Protein AF-0000000072585981 (afdb_homodimer)

Radius of gyration: 23.82 Å; Cα contacts (8 Å, |Δi|>4): 554; chains: 2; bounding box: 63×62×60 Å

Sequence (472 aa):
MKTVLTHIVRRKQRYAALPLFAALRDERLPPRVRLGFMPAFAFFVMAFGDLNRYLLRKEPAHDPHQARVNAHTREDDHHWPWFLEDLEKLGWSRDTTFTEALRALWSDDTHRCRLLMYELCAIVDTADGVERLAIVEAIEETGNVLFALTTRLAGEVQAQTGRELRYMGAHHVALENGHMQNGEHAQLIGIELDAAKRRRCVALVDRVFDAFDAWTHEAAREIGRLAAPPALQETPMKTVLTHIVRRKQRYAALPLFAALRDERLPPRVRLGFMPAFAFFVMAFGDLNRYLLRKEPAHDPHQARVNAHTREDDHHWPWFLEDLEKLGWSRDTTFTEALRALWSDDTHRCRLLMYELCAIVDTADGVERLAIVEAIEETGNVLFALTTRLAGEVQAQTGRELRYMGAHHVALENGHMQNGEHAQLIGIELDAAKRRRCVALVDRVFDAFDAWTHEAAREIGRLAAPPALQETP

Solvent-accessible surface area (backbone atoms only — not comparable to full-atom values): 24729 Å² total; per-residue (Å²): 56,49,66,48,51,52,51,43,54,54,52,42,55,59,55,57,67,37,67,34,53,53,51,64,63,40,78,90,49,56,55,66,44,54,52,55,32,51,75,60,42,41,64,38,48,54,46,44,23,49,43,21,60,68,60,64,35,52,86,79,52,89,44,72,48,27,42,52,42,32,57,53,22,71,63,55,37,65,50,45,64,36,43,46,50,35,33,49,76,71,65,65,44,44,81,42,33,44,52,55,47,50,49,61,68,69,27,81,83,35,44,45,37,50,47,32,48,41,49,51,38,30,60,49,66,82,44,50,38,67,41,44,44,45,42,50,51,42,52,49,48,58,46,49,56,53,44,61,52,34,22,54,38,26,50,53,48,20,73,75,68,72,50,83,33,44,47,48,10,59,63,43,51,57,61,56,46,50,49,58,70,68,39,46,60,61,60,43,44,69,41,84,58,56,72,69,56,45,52,50,37,43,52,49,33,49,53,52,51,51,35,51,50,54,24,36,53,49,40,33,50,45,27,50,57,64,68,48,73,78,75,76,74,73,72,125,57,49,67,50,52,52,49,43,53,54,53,42,57,58,56,59,68,36,68,35,52,54,52,62,63,38,77,90,50,57,54,67,44,52,52,54,30,51,75,62,42,43,64,38,48,54,47,44,22,48,43,22,59,69,61,64,34,53,87,78,53,89,45,72,49,28,44,52,43,34,56,52,23,72,63,55,36,65,49,46,63,37,43,46,51,36,33,50,76,71,67,67,43,44,81,42,33,46,52,56,48,50,49,61,69,68,27,81,82,34,44,44,36,50,48,34,48,42,49,50,39,30,59,50,65,82,44,50,38,65,42,43,44,45,43,50,52,40,52,50,48,57,45,49,56,54,44,61,52,34,22,54,38,26,49,52,48,20,74,73,69,72,50,83,34,43,47,48,10,61,64,44,50,55,60,56,47,50,48,58,70,68,38,46,60,61,60,44,43,69,42,85,59,56,71,68,58,45,52,49,36,45,51,49,34,50,51,53,53,51,35,50,51,54,25,36,54,49,40,32,50,44,26,50,60,64,67,49,73,77,75,76,74,73,71,125

Secondary structure (DSSP, 8-state):
-HHHHHHHHHHHHHHHTSHHHHHHH-TTS-HHHHTTTTGGGHHHHHHHHHIIIIII--SS-SSHHHHHHHHHHHHHTT-HHHHHHHHHHTT---EEEHHHHHHHHT-GGGHHHHHHHHHHHHHHHT--HHHHHHHHHHHHHHHHHHHHHHHHHHHHHHHHHSPPPSSSSHHHHHHHHHHHHTTHHHHHHT----HHHHHHHHHHHHHHHHHHHHHHHHHHHHHHHHHSPP------/-HHHHHHHHHHHHHHHTSHHHHHHH-TTS-HHHHTTTTGGGHHHHHHHHHIIIIII--SS-SSHHHHHHHHHHHHHTT-HHHHHHHHHHTT---EEEHHHHHHHHT-GGGHHHHHHHHHHHHHHHT--HHHHHHHHHHHHHHHHHHHHHHHHHHHHHHHHHSPPPSSSSHHHHHHHHHHHHTTHHHHHHT----HHHHHHHHHHHHHHHHHHHHHHHHHHHHHHHHHSPP------

Structure (mmCIF, N/CA/C/O backbone):
data_AF-0000000072585981-model_v1
#
loop_
_entity.id
_entity.type
_entity.pdbx_description
1 polymer 'Uncharacterized protein'
#
loop_
_atom_site.group_PDB
_atom_site.id
_atom_site.type_symbol
_atom_site.label_atom_id
_atom_site.label_alt_id
_atom_site.label_comp_id
_atom_site.label_asym_id
_atom_site.label_entity_id
_atom_site.label_seq_id
_atom_site.pdbx_PDB_ins_code
_atom_site.Cartn_x
_atom_site.Cartn_y
_atom_site.Cartn_z
_atom_site.occupancy
_atom_site.B_iso_or_equiv
_atom_site.auth_seq_id
_atom_site.auth_comp_id
_atom_site.auth_asym_id
_atom_site.auth_atom_id
_atom_site.pdbx_PDB_model_num
ATOM 1 N N . MET A 1 1 ? -21.609 -21.094 -2.352 1 96.06 1 MET A N 1
ATOM 2 C CA . MET A 1 1 ? -20.219 -20.891 -2.738 1 96.06 1 MET A CA 1
ATOM 3 C C . MET A 1 1 ? -19.906 -21.625 -4.035 1 96.06 1 MET A C 1
ATOM 5 O O . MET A 1 1 ? -18.969 -21.25 -4.75 1 96.06 1 MET A O 1
ATOM 9 N N . LYS A 1 2 ? -20.641 -22.562 -4.414 1 94.06 2 LYS A N 1
ATOM 10 C CA . LYS A 1 2 ? -20.453 -23.281 -5.668 1 94.06 2 LYS A CA 1
ATOM 11 C C . LYS A 1 2 ? -20.516 -22.344 -6.863 1 94.06 2 LYS A C 1
ATOM 13 O O . LYS A 1 2 ? -19.641 -22.375 -7.734 1 94.06 2 LYS A O 1
ATOM 18 N N . THR A 1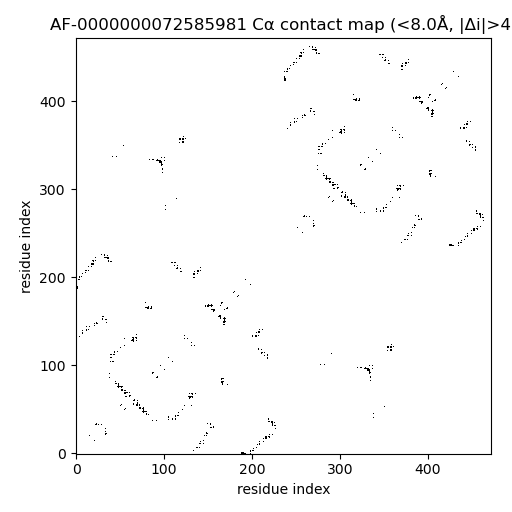 3 ? -21.516 -21.5 -6.812 1 95.94 3 THR A N 1
ATOM 19 C CA . THR A 1 3 ? -21.688 -20.547 -7.898 1 95.94 3 THR A CA 1
ATOM 20 C C . THR A 1 3 ? -20.5 -19.578 -7.957 1 95.94 3 THR A C 1
ATOM 22 O O . THR A 1 3 ? -20.047 -19.203 -9.039 1 95.94 3 THR A O 1
ATOM 25 N N . VAL A 1 4 ? -20.062 -19.141 -6.809 1 98.12 4 VAL A N 1
ATOM 26 C CA . VAL A 1 4 ? -18.922 -18.234 -6.73 1 98.12 4 VAL A CA 1
ATOM 27 C C . VAL A 1 4 ? -17.688 -18.906 -7.297 1 98.12 4 VAL A C 1
ATOM 29 O O . VAL A 1 4 ? -16.938 -18.297 -8.078 1 98.12 4 VAL A O 1
ATOM 32 N N . LEU A 1 5 ? -17.453 -20.156 -6.977 1 97.06 5 LEU A N 1
ATOM 33 C CA . LEU A 1 5 ? -16.312 -20.906 -7.477 1 97.06 5 LEU A CA 1
ATOM 34 C C . LEU A 1 5 ? -16.391 -21.078 -8.984 1 97.06 5 LEU A C 1
ATOM 36 O O . LEU A 1 5 ? -15.375 -20.984 -9.688 1 97.06 5 LEU A O 1
ATOM 40 N N . THR A 1 6 ? -17.562 -21.344 -9.469 1 97.06 6 THR A N 1
ATOM 41 C CA . THR A 1 6 ? -17.75 -21.422 -10.906 1 97.06 6 THR A CA 1
ATOM 42 C C . THR A 1 6 ? -17.406 -20.109 -11.586 1 97.06 6 THR A C 1
ATOM 44 O O . THR A 1 6 ? -16.781 -20.094 -12.648 1 97.06 6 THR A O 1
ATOM 47 N N . HIS A 1 7 ? -17.859 -19 -10.977 1 98.44 7 HIS A N 1
ATOM 48 C CA . HIS A 1 7 ? -17.531 -17.672 -11.484 1 98.44 7 HIS A CA 1
ATOM 49 C C . HIS A 1 7 ? -16.031 -17.438 -11.492 1 98.44 7 HIS A C 1
ATOM 51 O O . HIS A 1 7 ? -15.492 -16.875 -12.445 1 98.44 7 HIS A O 1
ATOM 57 N N . ILE A 1 8 ? -15.336 -17.859 -10.445 1 98.06 8 ILE A N 1
ATOM 58 C CA . ILE A 1 8 ? -13.883 -17.734 -10.344 1 98.06 8 ILE A CA 1
ATOM 59 C C . ILE A 1 8 ? -13.219 -18.484 -11.492 1 98.06 8 ILE A C 1
ATOM 61 O O . ILE A 1 8 ? -12.289 -17.969 -12.125 1 98.06 8 ILE A O 1
ATOM 65 N N . VAL A 1 9 ? -13.672 -19.703 -11.812 1 97.31 9 VAL A N 1
ATOM 66 C CA . VAL A 1 9 ? -13.109 -20.5 -12.891 1 97.31 9 VAL A CA 1
ATOM 67 C C . VAL A 1 9 ? -13.289 -19.781 -14.219 1 97.31 9 VAL A C 1
ATOM 69 O O . VAL A 1 9 ? -12.375 -19.734 -15.047 1 97.31 9 VAL A O 1
ATOM 72 N N . ARG A 1 10 ? -14.438 -19.172 -14.414 1 98.38 10 ARG A N 1
ATOM 73 C CA . ARG A 1 10 ? -14.695 -18.422 -15.641 1 98.38 10 ARG A CA 1
ATOM 74 C C . ARG A 1 10 ? -13.766 -17.219 -15.75 1 98.38 10 ARG A C 1
ATOM 76 O O . ARG A 1 10 ? -13.195 -16.953 -16.812 1 98.38 10 ARG A O 1
ATOM 83 N N . ARG A 1 11 ? -13.656 -16.453 -14.656 1 98.69 11 ARG A N 1
ATOM 84 C CA . ARG A 1 11 ? -12.766 -15.305 -14.641 1 98.69 11 ARG A CA 1
ATOM 85 C C . ARG A 1 11 ? -11.32 -15.719 -14.867 1 98.69 11 ARG A C 1
ATOM 87 O O . ARG A 1 11 ? -10.562 -15.023 -15.539 1 98.69 11 ARG A O 1
ATOM 94 N N . LYS A 1 12 ? -10.977 -16.844 -14.273 1 98.31 12 LYS A N 1
ATOM 95 C CA . LYS A 1 12 ? -9.625 -17.375 -14.453 1 98.31 12 LYS A CA 1
ATOM 96 C C . LYS A 1 12 ? -9.336 -17.656 -15.922 1 98.31 12 LYS A C 1
ATOM 98 O O . LYS A 1 12 ? -8.25 -17.344 -16.422 1 98.31 12 LYS A O 1
ATOM 103 N N . GLN A 1 13 ? -10.242 -18.219 -16.625 1 98.38 13 GLN A N 1
ATOM 104 C CA . GLN A 1 13 ? -10.078 -18.531 -18.047 1 98.38 13 GLN A CA 1
ATOM 105 C C . GLN A 1 13 ? -9.852 -17.266 -18.859 1 98.38 13 GLN A C 1
ATOM 107 O O . GLN A 1 13 ? -8.977 -17.219 -19.734 1 98.38 13 GLN A O 1
ATOM 112 N N . ARG A 1 14 ? -10.641 -16.281 -18.594 1 98.56 14 ARG A N 1
ATOM 113 C CA . ARG A 1 14 ? -10.469 -15 -19.281 1 98.56 14 ARG A CA 1
ATOM 114 C C . ARG A 1 14 ? -9.125 -14.375 -18.922 1 98.56 14 ARG A C 1
ATOM 116 O O . ARG A 1 14 ? -8.445 -13.828 -19.797 1 98.56 14 ARG A O 1
ATOM 123 N N . TYR A 1 15 ? -8.805 -14.469 -17.688 1 98.75 15 TYR A N 1
ATOM 124 C CA . TYR A 1 15 ? -7.543 -13.93 -17.188 1 98.75 15 TYR A CA 1
ATOM 125 C C . TYR A 1 15 ? -6.355 -14.602 -17.875 1 98.75 15 TYR A C 1
ATOM 127 O O . TYR A 1 15 ? -5.406 -13.93 -18.281 1 98.75 15 TYR A O 1
ATOM 135 N N . ALA A 1 16 ? -6.383 -15.859 -18.062 1 98.5 16 ALA A N 1
ATOM 136 C CA . ALA A 1 16 ? -5.285 -16.656 -18.609 1 98.5 16 ALA A CA 1
ATOM 137 C C . ALA A 1 16 ? -5.031 -16.297 -20.078 1 98.5 16 ALA A C 1
ATOM 139 O O . ALA A 1 16 ? -3.986 -16.656 -20.625 1 98.5 16 ALA A O 1
ATOM 140 N N . ALA A 1 17 ? -5.973 -15.625 -20.688 1 98.44 17 ALA A N 1
ATOM 141 C CA . ALA A 1 17 ? -5.883 -15.32 -22.109 1 98.44 17 ALA A CA 1
ATOM 142 C C . ALA A 1 17 ? -5.309 -13.93 -22.344 1 98.44 17 ALA A C 1
ATOM 144 O O . ALA A 1 17 ? -5.184 -13.477 -23.484 1 98.44 17 ALA A O 1
ATOM 145 N N . LEU A 1 18 ? -4.938 -13.211 -21.312 1 98.75 18 LEU A N 1
ATOM 146 C CA . LEU A 1 18 ? -4.457 -11.836 -21.406 1 98.75 18 LEU A CA 1
ATOM 147 C C . LEU A 1 18 ? -3.047 -11.797 -22 1 98.75 18 LEU A C 1
ATOM 149 O O . LEU A 1 18 ? -2.316 -12.781 -21.938 1 98.75 18 LEU A O 1
ATOM 153 N N . PRO A 1 19 ? -2.602 -10.703 -22.516 1 98.5 19 PRO A N 1
ATOM 154 C CA . PRO A 1 19 ? -1.363 -10.562 -23.297 1 98.5 19 PRO A CA 1
ATOM 155 C C . PRO A 1 19 ? -0.124 -10.969 -22.5 1 98.5 19 PRO A C 1
ATOM 157 O O . PRO A 1 19 ? 0.842 -11.477 -23.062 1 98.5 19 PRO A O 1
ATOM 160 N N . LEU A 1 20 ? -0.172 -10.742 -21.234 1 98.81 20 LEU A N 1
ATOM 161 C CA . LEU A 1 20 ? 0.991 -11.109 -20.422 1 98.81 20 LEU A CA 1
ATOM 162 C C . LEU A 1 20 ? 1.318 -12.594 -20.594 1 98.81 20 LEU A C 1
ATOM 164 O O . LEU A 1 20 ? 2.48 -12.953 -20.781 1 98.81 20 LEU A O 1
ATOM 168 N N . PHE A 1 21 ? 0.365 -13.344 -20.562 1 98.81 21 PHE A N 1
ATOM 169 C CA . PHE A 1 21 ? 0.58 -14.781 -20.531 1 98.81 21 PHE A CA 1
ATOM 170 C C . PHE A 1 21 ? 0.952 -15.305 -21.906 1 98.81 21 PHE A C 1
ATOM 172 O O . PHE A 1 21 ? 1.672 -16.297 -22.031 1 98.81 21 PHE A O 1
ATOM 179 N N . ALA A 1 22 ? 0.487 -14.648 -22.938 1 98.31 22 ALA A N 1
ATOM 180 C CA . ALA A 1 22 ? 1.001 -14.93 -24.266 1 98.31 22 ALA A CA 1
ATOM 181 C C . ALA A 1 22 ? 2.492 -14.617 -24.359 1 98.31 22 ALA A C 1
ATOM 183 O O . ALA A 1 22 ? 3.258 -15.375 -24.953 1 98.31 22 ALA A O 1
ATOM 184 N N . ALA A 1 23 ? 2.896 -13.508 -23.812 1 98.44 23 ALA A N 1
ATOM 185 C CA . ALA A 1 23 ? 4.305 -13.125 -23.797 1 98.44 23 ALA A CA 1
ATOM 186 C C . ALA A 1 23 ? 5.148 -14.164 -23.047 1 98.44 23 ALA A C 1
ATOM 188 O O . ALA A 1 23 ? 6.27 -14.469 -23.469 1 98.44 23 ALA A O 1
ATOM 189 N N . LEU A 1 24 ? 4.598 -14.734 -22 1 98.62 24 LEU A N 1
ATOM 190 C CA . LEU A 1 24 ? 5.32 -15.727 -21.203 1 98.62 24 LEU A CA 1
ATOM 191 C C . LEU A 1 24 ? 5.453 -17.047 -21.969 1 98.62 24 LEU A C 1
ATOM 193 O O . LEU A 1 24 ? 6.363 -17.828 -21.703 1 98.62 24 LEU A O 1
ATOM 197 N N . ARG A 1 25 ? 4.609 -17.234 -22.891 1 98 25 ARG A N 1
ATOM 198 C CA . ARG A 1 25 ? 4.633 -18.453 -23.688 1 98 25 ARG A CA 1
ATOM 199 C C . ARG A 1 25 ? 5.465 -18.266 -24.953 1 98 25 ARG A C 1
ATOM 201 O O . ARG A 1 25 ? 5.738 -19.234 -25.672 1 98 25 ARG A O 1
ATOM 208 N N . ASP A 1 26 ? 5.832 -17.078 -25.281 1 97.81 26 ASP A N 1
ATOM 209 C CA . ASP A 1 26 ? 6.523 -16.766 -26.531 1 97.81 26 ASP A CA 1
ATOM 210 C C . ASP A 1 26 ? 7.965 -17.281 -26.5 1 97.81 26 ASP A C 1
ATOM 212 O O . ASP A 1 26 ? 8.867 -16.562 -26.062 1 97.81 26 ASP A O 1
ATOM 216 N N . GLU A 1 27 ? 8.195 -18.312 -27.062 1 96.12 27 GLU A N 1
ATOM 217 C CA . GLU A 1 27 ? 9.484 -18.984 -27 1 96.12 27 GLU A CA 1
ATOM 218 C C . GLU A 1 27 ? 10.531 -18.25 -27.828 1 96.12 27 GLU A C 1
ATOM 220 O O . GLU A 1 27 ? 11.719 -18.609 -27.797 1 96.12 27 GLU A O 1
ATOM 225 N N . ARG A 1 28 ? 10.172 -17.25 -28.594 1 96.44 28 ARG A N 1
ATOM 226 C CA . ARG A 1 28 ? 11.133 -16.438 -29.328 1 96.44 28 ARG A CA 1
ATOM 227 C C . ARG A 1 28 ? 11.914 -15.531 -28.391 1 96.44 28 ARG A C 1
ATOM 229 O O . ARG A 1 28 ? 12.984 -15.039 -28.734 1 96.44 28 ARG A O 1
ATOM 236 N N . LEU A 1 29 ? 11.359 -15.328 -27.234 1 97.25 29 LEU A N 1
ATOM 237 C CA . LEU A 1 29 ? 12.016 -14.508 -26.219 1 97.25 29 LEU A CA 1
ATOM 238 C C . LEU A 1 29 ? 12.734 -15.375 -25.203 1 97.25 29 LEU A C 1
ATOM 240 O O . LEU A 1 29 ? 12.203 -16.391 -24.766 1 97.25 29 LEU A O 1
ATOM 244 N N . PRO A 1 30 ? 13.969 -14.977 -24.891 1 96.56 30 PRO A N 1
ATOM 245 C CA . PRO A 1 30 ? 14.648 -15.727 -23.828 1 96.56 30 PRO A CA 1
ATOM 246 C C . PRO A 1 30 ? 13.906 -15.68 -22.5 1 96.56 30 PRO A C 1
ATOM 248 O O . PRO A 1 30 ? 13.211 -14.703 -22.203 1 96.56 30 PRO A O 1
ATOM 251 N N . PRO A 1 31 ? 14.047 -16.703 -21.656 1 97.38 31 PRO A N 1
ATOM 252 C CA . PRO A 1 31 ? 13.312 -16.781 -20.391 1 97.38 31 PRO A CA 1
ATOM 253 C C . PRO A 1 31 ? 13.562 -15.57 -19.5 1 97.38 31 PRO A C 1
ATOM 255 O O . PRO A 1 31 ? 12.656 -15.109 -18.797 1 97.38 31 PRO A O 1
ATOM 258 N N . ARG A 1 32 ? 14.75 -15.055 -19.547 1 96.12 32 ARG A N 1
ATOM 259 C CA . ARG A 1 32 ? 15.078 -13.922 -18.688 1 96.12 32 ARG A CA 1
ATOM 260 C C . ARG A 1 32 ? 14.289 -12.68 -19.078 1 96.12 32 ARG A C 1
ATOM 262 O O . ARG A 1 32 ? 13.914 -11.875 -18.219 1 96.12 32 ARG A O 1
ATOM 269 N N . VAL A 1 33 ? 14.141 -12.547 -20.406 1 97.75 33 VAL A N 1
ATOM 270 C CA . VAL A 1 33 ? 13.352 -11.43 -20.891 1 97.75 33 VAL A CA 1
ATOM 271 C C . VAL A 1 33 ? 11.883 -11.617 -20.5 1 97.75 33 VAL A C 1
ATOM 273 O O . VAL A 1 33 ? 11.234 -10.68 -20.047 1 97.75 33 VAL A O 1
ATOM 276 N N . ARG A 1 34 ? 11.367 -12.828 -20.625 1 98.5 34 ARG A N 1
ATOM 277 C CA . ARG A 1 34 ? 9.984 -13.148 -20.312 1 98.5 34 ARG A CA 1
ATOM 278 C C . ARG A 1 34 ? 9.711 -12.977 -18.812 1 98.5 34 ARG A C 1
ATOM 280 O O . ARG A 1 34 ? 8.617 -12.57 -18.422 1 98.5 34 ARG A O 1
ATOM 287 N N . LEU A 1 35 ? 10.734 -13.156 -17.953 1 98.44 35 LEU A N 1
ATOM 288 C CA . LEU A 1 35 ? 10.617 -12.992 -16.5 1 98.44 35 LEU A CA 1
ATOM 289 C C . LEU A 1 35 ? 10.961 -11.562 -16.094 1 98.44 35 LEU A C 1
ATOM 291 O O . LEU A 1 35 ? 10.898 -11.227 -14.906 1 98.44 35 LEU A O 1
ATOM 295 N N . GLY A 1 36 ? 11.258 -10.727 -17.031 1 97.81 36 GLY A N 1
ATOM 296 C CA . GLY A 1 36 ? 11.891 -9.445 -16.781 1 97.81 36 GLY A CA 1
ATOM 297 C C . GLY A 1 36 ? 10.969 -8.445 -16.094 1 97.81 36 GLY A C 1
ATOM 298 O O . GLY A 1 36 ? 11.422 -7.402 -15.625 1 97.81 36 GLY A O 1
ATOM 299 N N . PHE A 1 37 ? 9.711 -8.734 -15.977 1 98.25 37 PHE A N 1
ATOM 300 C CA . PHE A 1 37 ? 8.758 -7.848 -15.305 1 98.25 37 PHE A CA 1
ATOM 301 C C . PHE A 1 37 ? 8.797 -8.062 -13.797 1 98.25 37 PHE A C 1
ATOM 303 O O . PHE A 1 37 ? 8.219 -7.277 -13.039 1 98.25 37 PHE A O 1
ATOM 310 N N . MET A 1 38 ? 9.531 -9.008 -13.258 1 98.19 38 MET A N 1
ATOM 311 C CA . MET A 1 38 ? 9.477 -9.445 -11.867 1 98.19 38 MET A CA 1
ATOM 312 C C . MET A 1 38 ? 9.992 -8.359 -10.93 1 98.19 38 MET A C 1
ATOM 314 O O . MET A 1 38 ? 9.422 -8.125 -9.859 1 98.19 38 MET A O 1
ATOM 318 N N . PRO A 1 39 ? 11.094 -7.633 -11.281 1 97.81 39 PRO A N 1
ATOM 319 C CA . PRO A 1 39 ? 11.5 -6.547 -10.391 1 97.81 39 PRO A CA 1
ATOM 320 C C . PRO A 1 39 ? 10.398 -5.512 -10.18 1 97.81 39 PRO A C 1
ATOM 322 O O . PRO A 1 39 ? 10.219 -5.008 -9.07 1 97.81 39 PRO A O 1
ATOM 325 N N . ALA A 1 40 ? 9.648 -5.281 -11.242 1 97.81 40 ALA A N 1
ATOM 326 C CA . ALA A 1 40 ? 8.562 -4.305 -11.172 1 97.81 40 ALA A CA 1
ATOM 327 C C . ALA A 1 40 ? 7.387 -4.852 -10.375 1 97.81 40 ALA A C 1
ATOM 329 O O . ALA A 1 40 ? 6.496 -4.094 -9.977 1 97.81 40 ALA A O 1
ATOM 330 N N . PHE A 1 41 ? 7.367 -6.137 -10.102 1 98.56 41 PHE A N 1
ATOM 331 C CA . PHE A 1 41 ? 6.309 -6.801 -9.352 1 98.56 41 PHE A CA 1
ATOM 332 C C . PHE A 1 41 ? 6.613 -6.785 -7.859 1 98.56 41 PHE A C 1
ATOM 334 O O . PHE A 1 41 ? 5.801 -7.238 -7.051 1 98.56 41 PHE A O 1
ATOM 341 N N . ALA A 1 42 ? 7.73 -6.215 -7.434 1 98.62 42 ALA A N 1
ATOM 342 C CA . ALA A 1 42 ? 8.281 -6.324 -6.09 1 98.62 42 ALA A CA 1
ATOM 343 C C . ALA A 1 42 ? 7.344 -5.707 -5.059 1 98.62 42 ALA A C 1
ATOM 345 O O . ALA A 1 42 ? 7.137 -6.27 -3.98 1 98.62 42 ALA A O 1
ATOM 346 N N . PHE A 1 43 ? 6.777 -4.566 -5.398 1 98.75 43 PHE A N 1
ATOM 347 C CA . PHE A 1 43 ? 5.883 -3.912 -4.449 1 98.75 43 PHE A CA 1
ATOM 348 C C . PHE A 1 43 ? 4.762 -4.852 -4.023 1 98.75 43 PHE A C 1
ATOM 350 O O . PHE A 1 43 ? 4.5 -5.012 -2.83 1 98.75 43 PHE A O 1
ATOM 357 N N . PHE A 1 44 ? 4.148 -5.52 -4.992 1 98.81 44 PHE A N 1
ATOM 358 C CA . PHE A 1 44 ? 3.033 -6.414 -4.711 1 98.81 44 PHE A CA 1
ATOM 359 C C . PHE A 1 44 ? 3.49 -7.598 -3.863 1 98.81 44 PHE A C 1
ATOM 361 O O . PHE A 1 44 ? 2.854 -7.934 -2.863 1 98.81 44 PHE A O 1
ATOM 368 N N . VAL A 1 45 ? 4.582 -8.164 -4.27 1 98.5 45 VAL A N 1
ATOM 369 C CA . VAL A 1 45 ? 5.047 -9.375 -3.602 1 98.5 45 VAL A CA 1
ATOM 370 C C . VAL A 1 45 ? 5.355 -9.07 -2.137 1 98.5 45 VAL A C 1
ATOM 372 O O . VAL A 1 45 ? 4.945 -9.812 -1.242 1 98.5 45 VAL A O 1
ATOM 375 N N . MET A 1 46 ? 6.047 -7.988 -1.894 1 98.56 46 MET A N 1
ATOM 376 C CA . MET A 1 46 ? 6.391 -7.613 -0.526 1 98.56 46 MET A CA 1
ATOM 377 C C . MET A 1 46 ? 5.141 -7.273 0.278 1 98.56 46 MET A C 1
ATOM 379 O O . MET A 1 46 ? 4.969 -7.758 1.397 1 98.56 46 MET A O 1
ATOM 383 N N . ALA A 1 47 ? 4.277 -6.527 -0.334 1 98.69 47 ALA A N 1
ATOM 384 C CA . ALA A 1 47 ? 3.064 -6.082 0.346 1 98.69 47 ALA A CA 1
ATOM 385 C C . ALA A 1 47 ? 2.09 -7.242 0.537 1 98.69 47 ALA A C 1
ATOM 387 O O . ALA A 1 47 ? 1.228 -7.195 1.418 1 98.69 47 ALA A O 1
ATOM 388 N N . PHE A 1 48 ? 2.184 -8.258 -0.278 1 98.44 48 PHE A N 1
ATOM 389 C CA . PHE A 1 48 ? 1.312 -9.414 -0.136 1 98.44 48 PHE A CA 1
ATOM 390 C C . PHE A 1 48 ? 1.548 -10.109 1.201 1 98.44 48 PHE A C 1
ATOM 392 O O . PHE A 1 48 ? 0.612 -10.633 1.807 1 98.44 48 PHE A O 1
ATOM 399 N N . GLY A 1 49 ? 2.822 -10.078 1.638 1 97.81 49 GLY A N 1
ATOM 400 C CA . GLY A 1 49 ? 3.096 -10.539 2.99 1 97.81 49 GLY A CA 1
ATOM 401 C C . GLY A 1 49 ? 2.324 -9.773 4.047 1 97.81 49 GLY A C 1
ATOM 402 O O . GLY A 1 49 ? 1.755 -10.367 4.965 1 97.81 49 GLY A O 1
ATOM 403 N N . ASP A 1 50 ? 2.295 -8.492 3.916 1 98.38 50 ASP A N 1
ATOM 404 C CA . ASP A 1 50 ? 1.543 -7.637 4.832 1 98.38 50 ASP A CA 1
ATOM 405 C C . ASP A 1 50 ? 0.048 -7.941 4.762 1 98.38 50 ASP A C 1
ATOM 407 O O . ASP A 1 50 ? -0.625 -8.008 5.793 1 98.38 50 ASP A O 1
ATOM 411 N N . LEU A 1 51 ? -0.491 -8.062 3.541 1 98.5 51 LEU A N 1
ATOM 412 C CA . LEU A 1 51 ? -1.91 -8.336 3.346 1 98.5 51 LEU A CA 1
ATOM 413 C C . LEU A 1 51 ? -2.338 -9.578 4.125 1 98.5 51 LEU A C 1
ATOM 415 O O . LEU A 1 51 ? -3.373 -9.57 4.793 1 98.5 51 LEU A O 1
ATOM 419 N N . ASN A 1 52 ? -1.511 -10.602 4.039 1 97.75 52 ASN A N 1
ATOM 420 C CA . ASN A 1 52 ? -1.806 -11.852 4.738 1 97.75 52 ASN A CA 1
ATOM 421 C C . ASN A 1 52 ? -1.702 -11.68 6.25 1 97.75 52 ASN A C 1
ATOM 423 O O . ASN A 1 52 ? -2.652 -11.977 6.98 1 97.75 52 ASN A O 1
ATOM 427 N N . ARG A 1 53 ? -0.674 -11.086 6.707 1 97.38 53 ARG A N 1
ATOM 428 C CA . ARG A 1 53 ? -0.34 -11.047 8.125 1 97.38 53 ARG A CA 1
ATOM 429 C C . ARG A 1 53 ? -1.235 -10.062 8.875 1 97.38 53 ARG A C 1
ATOM 431 O O . ARG A 1 53 ? -1.694 -10.344 9.984 1 97.38 53 ARG A O 1
ATOM 438 N N . TYR A 1 54 ? -1.548 -8.93 8.195 1 97.75 54 TYR A N 1
ATOM 439 C CA . TYR A 1 54 ? -2.102 -7.844 8.992 1 97.75 54 TYR A CA 1
ATOM 440 C C . TYR A 1 54 ? -3.535 -7.539 8.578 1 97.75 54 TYR A C 1
ATOM 442 O O . TYR A 1 54 ? -4.285 -6.902 9.328 1 97.75 54 TYR A O 1
ATOM 450 N N . LEU A 1 55 ? -3.928 -7.957 7.391 1 98.12 55 LEU A N 1
ATOM 451 C CA . LEU A 1 55 ? -5.246 -7.535 6.926 1 98.12 55 LEU A CA 1
ATOM 452 C C . LEU A 1 55 ? -6.195 -8.727 6.832 1 98.12 55 LEU A C 1
ATOM 454 O O . LEU A 1 55 ? -7.336 -8.656 7.297 1 98.12 55 LEU A O 1
ATOM 458 N N . LEU A 1 56 ? -5.715 -9.828 6.293 1 98.12 56 LEU A N 1
ATOM 459 C CA . LEU A 1 56 ? -6.555 -11.008 6.117 1 98.12 56 LEU A CA 1
ATOM 460 C C . LEU A 1 56 ? -6.668 -11.789 7.422 1 98.12 56 LEU A C 1
ATOM 462 O O . LEU A 1 56 ? -7.75 -12.266 7.77 1 98.12 56 LEU A O 1
ATOM 466 N N . ARG A 1 57 ? -5.555 -11.898 8.133 1 97.06 57 ARG A N 1
ATOM 467 C CA . ARG A 1 57 ? -5.539 -12.664 9.375 1 97.06 57 ARG A CA 1
ATOM 468 C C . ARG A 1 57 ? -6.242 -11.906 10.492 1 97.06 57 ARG A C 1
ATOM 470 O O . ARG A 1 57 ? -5.988 -10.719 10.703 1 97.06 57 ARG A O 1
ATOM 477 N N . LYS A 1 58 ? -7.199 -12.547 11.078 1 96.75 58 LYS A N 1
ATOM 478 C CA . LYS A 1 58 ? -7.918 -12.031 12.242 1 96.75 58 LYS A CA 1
ATOM 479 C C . LYS A 1 58 ? -7.883 -13.023 13.398 1 96.75 58 LYS A C 1
ATOM 481 O O . LYS A 1 58 ? -8.523 -14.078 13.336 1 96.75 58 LYS A O 1
ATOM 486 N N . GLU A 1 59 ? -7.219 -12.609 14.422 1 95.06 59 GLU A N 1
ATOM 487 C CA . GLU A 1 59 ? -7.098 -13.484 15.586 1 95.06 59 GLU A CA 1
ATOM 488 C C . GLU A 1 59 ? -7.605 -12.789 16.844 1 95.06 59 GLU A C 1
ATOM 490 O O . GLU A 1 59 ? -7.223 -11.656 17.141 1 95.06 59 GLU A O 1
ATOM 495 N N . PRO A 1 60 ? -8.523 -13.398 17.625 1 95.5 60 PRO A N 1
ATOM 496 C CA . PRO A 1 60 ? -9.008 -14.75 17.344 1 95.5 60 PRO A CA 1
ATOM 497 C C . PRO A 1 60 ? -10.016 -14.789 16.188 1 95.5 60 PRO A C 1
ATOM 499 O O . PRO A 1 60 ? -10.641 -13.773 15.875 1 95.5 60 PRO A O 1
ATOM 502 N N . ALA A 1 61 ? -10.07 -16 15.586 1 95.19 61 ALA A N 1
ATOM 503 C CA . ALA A 1 61 ? -11.062 -16.188 14.531 1 95.19 61 ALA A CA 1
ATOM 504 C C . ALA A 1 61 ? -12.477 -16.234 15.109 1 95.19 61 ALA A C 1
ATOM 506 O O . ALA A 1 61 ? -12.742 -16.969 16.062 1 95.19 61 ALA A O 1
ATOM 507 N N . HIS A 1 62 ? -13.344 -15.492 14.516 1 92.56 62 HIS A N 1
ATOM 508 C CA . HIS A 1 62 ? -14.695 -15.406 15.07 1 92.56 62 HIS A CA 1
ATOM 509 C C . HIS A 1 62 ? -15.602 -16.469 14.453 1 92.56 62 HIS A C 1
ATOM 511 O O . HIS A 1 62 ? -16.719 -16.688 14.93 1 92.56 62 HIS A O 1
ATOM 517 N N . ASP A 1 63 ? -15.25 -17.141 13.375 1 93.69 63 ASP A N 1
ATOM 518 C CA . ASP A 1 63 ? -15.992 -18.203 12.719 1 93.69 63 ASP A CA 1
ATOM 519 C C . ASP A 1 63 ? -15.047 -19.172 12.008 1 93.69 63 ASP A C 1
ATOM 521 O O . ASP A 1 63 ? -13.859 -18.875 11.844 1 93.69 63 ASP A O 1
ATOM 525 N N . PRO A 1 64 ? -15.555 -20.297 11.633 1 94.44 64 PRO A N 1
ATOM 526 C CA . PRO A 1 64 ? -14.695 -21.312 11.016 1 94.44 64 PRO A CA 1
ATOM 527 C C . PRO A 1 64 ? -14.133 -20.859 9.664 1 94.44 64 PRO A C 1
ATOM 529 O O . PRO A 1 64 ? -13.047 -21.297 9.273 1 94.44 64 PRO A O 1
ATOM 532 N N . HIS A 1 65 ? -14.891 -20.047 9.008 1 95.31 65 HIS A N 1
ATOM 533 C CA . HIS A 1 65 ? -14.406 -19.562 7.719 1 95.31 65 HIS A CA 1
ATOM 534 C C . HIS A 1 65 ? -13.188 -18.672 7.891 1 95.31 65 HIS A C 1
ATOM 536 O O . HIS A 1 65 ? -12.203 -18.812 7.156 1 95.31 65 HIS A O 1
ATOM 542 N N . GLN A 1 66 ? -13.234 -17.812 8.906 1 96.69 66 GLN A N 1
ATOM 543 C CA . GLN A 1 66 ? -12.086 -16.969 9.219 1 96.69 66 GLN A CA 1
ATOM 544 C C . GLN A 1 66 ? -10.898 -17.812 9.688 1 96.69 66 GLN A C 1
ATOM 546 O O . GLN A 1 66 ? -9.75 -17.484 9.391 1 96.69 66 GLN A O 1
ATOM 551 N N . ALA A 1 67 ? -11.156 -18.859 10.359 1 95.94 67 ALA A N 1
ATOM 552 C CA . ALA A 1 67 ? -10.078 -19.75 10.781 1 95.94 67 ALA A CA 1
ATOM 553 C C . ALA A 1 67 ? -9.352 -20.344 9.578 1 95.94 67 ALA A C 1
ATOM 555 O O . ALA A 1 67 ? -8.133 -20.5 9.602 1 95.94 67 ALA A O 1
ATOM 556 N N . ARG A 1 68 ? -10.094 -20.672 8.562 1 93.31 68 ARG A N 1
ATOM 557 C CA . ARG A 1 68 ? -9.5 -21.188 7.336 1 93.31 68 ARG A CA 1
ATOM 558 C C . ARG A 1 68 ? -8.664 -20.125 6.633 1 93.31 68 ARG A C 1
ATOM 560 O O . ARG A 1 68 ? -7.578 -20.406 6.133 1 93.31 68 ARG A O 1
ATOM 567 N N . VAL A 1 69 ? -9.219 -18.922 6.621 1 95.81 69 VAL A N 1
ATOM 568 C CA . VAL A 1 69 ? -8.461 -17.812 6.055 1 95.81 69 VAL A CA 1
ATOM 569 C C . VAL A 1 69 ? -7.148 -17.641 6.812 1 95.81 69 VAL A C 1
ATOM 571 O O . VAL A 1 69 ? -6.086 -17.516 6.203 1 95.81 69 VAL A O 1
ATOM 574 N N . ASN A 1 70 ? -7.211 -17.703 8.133 1 96.5 70 ASN A N 1
ATOM 575 C CA . ASN A 1 70 ? -6.023 -17.562 8.961 1 96.5 70 ASN A CA 1
ATOM 576 C C . ASN A 1 70 ? -4.969 -18.609 8.633 1 96.5 70 ASN A C 1
ATOM 578 O O . ASN A 1 70 ? -3.779 -18.297 8.547 1 96.5 70 ASN A O 1
ATOM 582 N N . ALA A 1 71 ? -5.387 -19.797 8.43 1 92.75 71 ALA A N 1
ATOM 583 C CA . ALA A 1 71 ? -4.469 -20.875 8.094 1 92.75 71 ALA A CA 1
ATOM 584 C C . ALA A 1 71 ? -3.775 -20.625 6.762 1 92.75 71 ALA A C 1
ATOM 586 O O . ALA A 1 71 ? -2.562 -20.812 6.637 1 92.75 71 ALA A O 1
ATOM 587 N N . HIS A 1 72 ? -4.543 -20.172 5.859 1 91.88 72 HIS A N 1
ATOM 588 C CA . HIS A 1 72 ? -4 -19.844 4.539 1 91.88 72 HIS A CA 1
ATOM 589 C C . HIS A 1 72 ? -2.959 -18.734 4.625 1 91.88 72 HIS A C 1
ATOM 591 O O . HIS A 1 72 ? -1.908 -18.812 3.986 1 91.88 72 HIS A O 1
ATOM 597 N N . THR A 1 73 ? -3.266 -17.734 5.406 1 95.31 73 THR A N 1
ATOM 598 C CA . THR A 1 73 ? -2.387 -16.578 5.492 1 95.31 73 THR A CA 1
ATOM 599 C C . THR A 1 73 ? -1.058 -16.953 6.145 1 95.31 73 THR A C 1
ATOM 601 O O . THR A 1 73 ? -0.023 -16.359 5.848 1 95.31 73 THR A O 1
ATOM 604 N N . ARG A 1 74 ? -0.988 -17.922 7.023 1 93.19 74 ARG A N 1
ATOM 605 C CA . ARG A 1 74 ? 0.238 -18.344 7.695 1 93.19 74 ARG A CA 1
ATOM 606 C C . ARG A 1 74 ? 1.201 -19.016 6.723 1 93.19 74 ARG A C 1
ATOM 608 O O . ARG A 1 74 ? 2.42 -18.953 6.906 1 93.19 74 ARG A O 1
ATOM 615 N N . GLU A 1 75 ? 0.667 -19.5 5.715 1 87.94 75 GLU A N 1
ATOM 616 C CA . GLU A 1 75 ? 1.494 -20.078 4.668 1 87.94 75 GLU A CA 1
ATOM 617 C C . GLU A 1 75 ? 2.012 -19.016 3.707 1 87.94 75 GLU A C 1
ATOM 619 O O . GLU A 1 75 ? 3.197 -19 3.371 1 87.94 75 GLU A O 1
ATOM 624 N N . ASP A 1 76 ? 1.185 -18.094 3.418 1 90.81 76 ASP A N 1
ATOM 625 C CA . ASP A 1 76 ? 1.449 -17.172 2.314 1 90.81 76 ASP A CA 1
ATOM 626 C C . ASP A 1 76 ? 2.217 -15.945 2.795 1 90.81 76 ASP A C 1
ATOM 628 O O . ASP A 1 76 ? 2.781 -15.203 1.987 1 90.81 76 ASP A O 1
ATOM 632 N N . ASP A 1 77 ? 2.287 -15.719 4.094 1 93.38 77 ASP A N 1
ATOM 633 C CA . ASP A 1 77 ? 2.826 -14.453 4.582 1 93.38 77 ASP A CA 1
ATOM 634 C C . ASP A 1 77 ? 4.352 -14.461 4.559 1 93.38 77 ASP A C 1
ATOM 636 O O . ASP A 1 77 ? 4.988 -13.461 4.887 1 93.38 77 ASP A O 1
ATOM 640 N N . HIS A 1 78 ? 5.031 -15.547 4.027 1 91.81 78 HIS A N 1
ATOM 641 C CA . HIS A 1 78 ? 6.488 -15.586 4.109 1 91.81 78 HIS A CA 1
ATOM 642 C C . HIS A 1 78 ? 7.098 -16.094 2.807 1 91.81 78 HIS A C 1
ATOM 644 O O . HIS A 1 78 ? 8.18 -16.688 2.812 1 91.81 78 HIS A O 1
ATOM 650 N N . HIS A 1 79 ? 6.461 -15.922 1.693 1 94.19 79 HIS A N 1
ATOM 651 C CA . HIS A 1 79 ? 7.008 -16.312 0.397 1 94.19 79 HIS A CA 1
ATOM 652 C C . HIS A 1 79 ? 7.957 -15.242 -0.141 1 94.19 79 HIS A C 1
ATOM 654 O O . HIS A 1 79 ? 8.828 -15.531 -0.96 1 94.19 79 HIS A O 1
ATOM 660 N N . TRP A 1 80 ? 7.871 -14.031 0.371 1 96.5 80 TRP A N 1
ATOM 661 C CA . TRP A 1 80 ? 8.578 -12.883 -0.188 1 96.5 80 TRP A CA 1
ATOM 662 C C . TRP A 1 80 ? 10.086 -13.062 -0.052 1 96.5 80 TRP A C 1
ATOM 664 O O . TRP A 1 80 ? 10.852 -12.57 -0.888 1 96.5 80 TRP A O 1
ATOM 674 N N . PRO A 1 81 ? 10.617 -13.836 0.962 1 97.38 81 PRO A N 1
ATOM 675 C CA . PRO A 1 81 ? 12.07 -14.031 0.995 1 97.38 81 PRO A CA 1
ATOM 676 C C . PRO A 1 81 ? 12.586 -14.797 -0.22 1 97.38 81 PRO A C 1
ATOM 678 O O . PRO A 1 81 ? 13.688 -14.516 -0.708 1 97.38 81 PRO A O 1
ATOM 681 N N . TRP A 1 82 ? 11.812 -15.766 -0.705 1 97.69 82 TRP A N 1
ATOM 682 C CA . TRP A 1 82 ? 12.203 -16.5 -1.898 1 97.69 82 TRP A CA 1
ATOM 683 C C . TRP A 1 82 ? 12.25 -15.594 -3.117 1 97.69 82 TRP A C 1
ATOM 685 O O . TRP A 1 82 ? 13.086 -15.773 -4.008 1 97.69 82 TRP A O 1
ATOM 695 N N . PHE A 1 83 ? 11.336 -14.656 -3.146 1 98.5 83 PHE A N 1
ATOM 696 C CA . PHE A 1 83 ? 11.305 -13.688 -4.234 1 98.5 83 PHE A CA 1
ATOM 697 C C . PHE A 1 83 ? 12.594 -12.875 -4.27 1 98.5 83 PHE A C 1
ATOM 699 O O . PHE A 1 83 ? 13.195 -12.703 -5.332 1 98.5 83 PHE A O 1
ATOM 706 N N . LEU A 1 84 ? 13.047 -12.383 -3.125 1 98.62 84 LEU A N 1
ATOM 707 C CA . LEU A 1 84 ? 14.281 -11.617 -3.049 1 98.62 84 LEU A CA 1
ATOM 708 C C . LEU A 1 84 ? 15.484 -12.469 -3.449 1 98.62 84 LEU A C 1
ATOM 710 O O . LEU A 1 84 ? 16.375 -12 -4.156 1 98.62 84 LEU A O 1
ATOM 714 N N . GLU A 1 85 ? 15.469 -13.703 -3.012 1 98.25 85 GLU A N 1
ATOM 715 C CA . GLU A 1 85 ? 16.531 -14.633 -3.395 1 98.25 85 GLU A CA 1
ATOM 716 C C . GLU A 1 85 ? 16.594 -14.797 -4.91 1 98.25 85 GLU A C 1
ATOM 718 O O . GLU A 1 85 ? 17.672 -14.789 -5.496 1 98.25 85 GLU A O 1
ATOM 723 N N . ASP A 1 86 ? 15.445 -14.961 -5.523 1 98.5 86 ASP A N 1
ATOM 724 C CA . ASP A 1 86 ? 15.391 -15.125 -6.973 1 98.5 86 ASP A CA 1
ATOM 725 C C . ASP A 1 86 ? 15.914 -13.883 -7.688 1 98.5 86 ASP A C 1
ATOM 727 O O . ASP A 1 86 ? 16.625 -13.984 -8.688 1 98.5 86 ASP A O 1
ATOM 731 N N . LEU A 1 87 ? 15.562 -12.695 -7.188 1 98.44 87 LEU A N 1
ATOM 732 C CA . LEU A 1 87 ? 16.062 -11.461 -7.777 1 98.44 87 LEU A CA 1
ATOM 733 C C . LEU A 1 87 ? 17.578 -11.398 -7.715 1 98.44 87 LEU A C 1
ATOM 735 O O . LEU A 1 87 ? 18.234 -10.984 -8.68 1 98.44 87 LEU A O 1
ATOM 739 N N . GLU A 1 88 ? 18.094 -11.812 -6.602 1 98.19 88 GLU A N 1
ATOM 740 C CA . GLU A 1 88 ? 19.547 -11.828 -6.438 1 98.19 88 GLU A CA 1
ATOM 741 C C . GLU A 1 88 ? 20.203 -12.836 -7.371 1 98.19 88 GLU A C 1
ATOM 743 O O . GLU A 1 88 ? 21.188 -12.523 -8.047 1 98.19 88 GLU A O 1
ATOM 748 N N . LYS A 1 89 ? 19.672 -14.023 -7.477 1 97.56 89 LYS A N 1
ATOM 749 C CA . LYS A 1 89 ? 20.203 -15.07 -8.336 1 97.56 89 LYS A CA 1
ATOM 750 C C . LYS A 1 89 ? 20.203 -14.633 -9.805 1 97.56 89 LYS A C 1
ATOM 752 O O . LYS A 1 89 ? 21.094 -15.008 -10.57 1 97.56 89 LYS A O 1
ATOM 757 N N . LEU A 1 90 ? 19.266 -13.828 -10.188 1 97.62 90 LEU A N 1
ATOM 758 C CA . LEU A 1 90 ? 19.109 -13.414 -11.578 1 97.62 90 LEU A CA 1
ATOM 759 C C . LEU A 1 90 ? 19.891 -12.125 -11.852 1 97.62 90 LEU A C 1
ATOM 761 O O . LEU A 1 90 ? 19.891 -11.633 -12.984 1 97.62 90 LEU A O 1
ATOM 765 N N . GLY A 1 91 ? 20.484 -11.594 -10.797 1 97 91 GLY A N 1
ATOM 766 C CA . GLY A 1 91 ? 21.281 -10.383 -10.953 1 97 91 GLY A CA 1
ATOM 767 C C . GLY A 1 91 ? 20.422 -9.125 -11.055 1 97 91 GLY A C 1
ATOM 768 O O . GLY A 1 91 ? 20.859 -8.125 -11.641 1 97 91 GLY A O 1
ATOM 769 N N . TRP A 1 92 ? 19.234 -9.211 -10.516 1 97.44 92 TRP A N 1
ATOM 770 C CA . TRP A 1 92 ? 18.312 -8.102 -10.68 1 97.44 92 TRP A CA 1
ATOM 771 C C . TRP A 1 92 ? 18.297 -7.215 -9.438 1 97.44 92 TRP A C 1
ATOM 773 O O . TRP A 1 92 ? 17.547 -6.242 -9.367 1 97.44 92 TRP A O 1
ATOM 783 N N . SER A 1 93 ? 19.109 -7.555 -8.445 1 97.69 93 SER A N 1
ATOM 784 C CA . SER A 1 93 ? 19.297 -6.68 -7.293 1 97.69 93 SER A CA 1
ATOM 785 C C . SER A 1 93 ? 20.484 -5.738 -7.508 1 97.69 93 SER A C 1
ATOM 787 O O . SER A 1 93 ? 21.562 -5.969 -6.973 1 97.69 93 SER A O 1
ATOM 789 N N . ARG A 1 94 ? 20.297 -4.641 -8.102 1 94.75 94 ARG A N 1
ATOM 790 C CA . ARG A 1 94 ? 21.359 -3.721 -8.453 1 94.75 94 ARG A CA 1
ATOM 791 C C . ARG A 1 94 ? 21.734 -2.834 -7.273 1 94.75 94 ARG A C 1
ATOM 793 O O . ARG A 1 94 ? 20.906 -2.57 -6.398 1 94.75 94 ARG A O 1
ATOM 800 N N . ASP A 1 95 ? 23.016 -2.383 -7.367 1 97.81 95 ASP A N 1
ATOM 801 C CA . ASP A 1 95 ? 23.438 -1.338 -6.438 1 97.81 95 ASP A CA 1
ATOM 802 C C . ASP A 1 95 ? 22.641 -0.054 -6.664 1 97.81 95 ASP A C 1
ATOM 804 O O . ASP A 1 95 ? 22.375 0.327 -7.805 1 97.81 95 ASP A O 1
ATOM 808 N N . THR A 1 96 ? 22.25 0.494 -5.578 1 98.19 96 THR A N 1
ATOM 809 C CA . THR A 1 96 ? 21.438 1.71 -5.637 1 98.19 96 THR A CA 1
ATOM 810 C C . THR A 1 96 ? 21.562 2.504 -4.34 1 98.19 96 THR A C 1
ATOM 812 O O . THR A 1 96 ? 22.469 2.258 -3.541 1 98.19 96 THR A O 1
ATOM 815 N N . THR A 1 97 ? 20.828 3.584 -4.242 1 98.38 97 THR A N 1
ATOM 816 C CA . THR A 1 97 ? 20.672 4.312 -2.988 1 98.38 97 THR A CA 1
ATOM 817 C C . THR A 1 97 ? 19.234 4.195 -2.48 1 98.38 97 THR A C 1
ATOM 819 O O . THR A 1 97 ? 18.344 3.795 -3.227 1 98.38 97 THR A O 1
ATOM 822 N N . PHE A 1 98 ? 19.078 4.465 -1.238 1 98.06 98 PHE A N 1
ATOM 823 C CA . PHE A 1 98 ? 17.75 4.379 -0.641 1 98.06 98 PHE A CA 1
ATOM 824 C C . PHE A 1 98 ? 16.75 5.238 -1.41 1 98.06 98 PHE A C 1
ATOM 826 O O . PHE A 1 98 ? 15.68 4.766 -1.781 1 98.06 98 PHE A O 1
ATOM 833 N N . THR A 1 99 ? 17.047 6.484 -1.724 1 98.56 99 THR A N 1
ATOM 834 C CA . THR A 1 99 ? 16.109 7.383 -2.387 1 98.56 99 THR A CA 1
ATOM 835 C C . THR A 1 99 ? 15.875 6.941 -3.83 1 98.56 99 THR A C 1
ATOM 837 O O . THR A 1 99 ? 14.758 7.059 -4.344 1 98.56 99 THR A O 1
ATOM 840 N N . GLU A 1 100 ? 16.906 6.371 -4.492 1 98.12 100 GLU A N 1
ATOM 841 C CA . GLU A 1 100 ? 16.719 5.871 -5.852 1 98.12 100 GLU A CA 1
ATOM 842 C C . GLU A 1 100 ? 15.844 4.625 -5.867 1 98.12 100 GLU A C 1
ATOM 844 O O . GLU A 1 100 ? 15.07 4.422 -6.801 1 98.12 100 GLU A O 1
ATOM 849 N N . ALA A 1 101 ? 16.031 3.799 -4.871 1 98.06 101 ALA A N 1
ATOM 850 C CA . ALA A 1 101 ? 15.156 2.641 -4.738 1 98.06 101 ALA A CA 1
ATOM 851 C C . ALA A 1 101 ? 13.703 3.07 -4.566 1 98.06 101 ALA A C 1
ATOM 853 O O . ALA A 1 101 ? 12.797 2.473 -5.156 1 98.06 101 ALA A O 1
ATOM 854 N N . LEU A 1 102 ? 13.453 4.129 -3.777 1 98.44 102 LEU A N 1
ATOM 855 C CA . LEU A 1 102 ? 12.109 4.652 -3.594 1 98.44 102 LEU A CA 1
ATOM 856 C C . LEU A 1 102 ? 11.539 5.168 -4.91 1 98.44 102 LEU A C 1
ATOM 858 O O . LEU A 1 102 ? 10.391 4.875 -5.254 1 98.44 102 LEU A O 1
ATOM 862 N N . ARG A 1 103 ? 12.344 5.871 -5.66 1 97.88 103 ARG A N 1
ATOM 863 C CA . ARG A 1 103 ? 11.906 6.387 -6.953 1 97.88 103 ARG A CA 1
ATOM 864 C C . ARG A 1 103 ? 11.516 5.254 -7.891 1 97.88 103 ARG A C 1
ATOM 866 O O . ARG A 1 103 ? 10.516 5.355 -8.617 1 97.88 103 ARG A O 1
ATOM 873 N N . ALA A 1 104 ? 12.305 4.262 -7.844 1 97.06 104 ALA A N 1
ATOM 874 C CA . ALA A 1 104 ? 12.047 3.123 -8.719 1 97.06 104 ALA A CA 1
ATOM 875 C C . ALA A 1 104 ? 10.758 2.402 -8.32 1 97.06 104 ALA A C 1
ATOM 877 O O . ALA A 1 104 ? 9.938 2.064 -9.18 1 97.06 104 ALA A O 1
ATOM 878 N N . LEU A 1 105 ? 10.555 2.223 -7.066 1 97.88 105 LEU A N 1
ATOM 879 C CA . LEU A 1 105 ? 9.406 1.473 -6.559 1 97.88 105 LEU A CA 1
ATOM 880 C C . LEU A 1 105 ? 8.109 2.238 -6.789 1 97.88 105 LEU A C 1
ATOM 882 O O . LEU A 1 105 ? 7.051 1.633 -6.965 1 97.88 105 LEU A O 1
ATOM 886 N N . TRP A 1 106 ? 8.18 3.57 -6.816 1 98.25 106 TRP A N 1
ATOM 887 C CA . TRP A 1 106 ? 6.977 4.383 -6.973 1 98.25 106 TRP A CA 1
ATOM 888 C C . TRP A 1 106 ? 6.984 5.121 -8.305 1 98.25 106 TRP A C 1
ATOM 890 O O . TRP A 1 106 ? 6.445 6.223 -8.414 1 98.25 106 TRP A O 1
ATOM 900 N N . SER A 1 107 ? 7.629 4.531 -9.297 1 96.5 107 SER A N 1
ATOM 901 C CA . SER A 1 107 ? 7.633 5.102 -10.641 1 96.5 107 SER A CA 1
ATOM 902 C C . SER A 1 107 ? 6.262 4.992 -11.289 1 96.5 107 SER A C 1
ATOM 904 O O . SER A 1 107 ? 5.457 4.133 -10.922 1 96.5 107 SER A O 1
ATOM 906 N N . ASP A 1 108 ? 6.023 5.824 -12.25 1 95.44 108 ASP A N 1
ATOM 907 C CA . ASP A 1 108 ? 4.773 5.785 -12.992 1 95.44 108 ASP A CA 1
ATOM 908 C C . ASP A 1 108 ? 4.641 4.484 -13.781 1 95.44 108 ASP A C 1
ATOM 910 O O . ASP A 1 108 ? 3.529 3.994 -14 1 95.44 108 ASP A O 1
ATOM 914 N N . ASP A 1 109 ? 5.688 3.859 -14.102 1 95 109 ASP A N 1
ATOM 915 C CA . ASP A 1 109 ? 5.711 2.67 -14.953 1 95 109 ASP A CA 1
ATOM 916 C C . ASP A 1 109 ? 5.207 1.445 -14.188 1 95 109 ASP A C 1
ATOM 918 O O . ASP A 1 109 ? 4.871 0.426 -14.797 1 95 109 ASP A O 1
ATOM 922 N N . THR A 1 110 ? 5.121 1.592 -12.852 1 97.06 110 THR A N 1
ATOM 923 C CA . THR A 1 110 ? 4.727 0.427 -12.07 1 97.06 110 THR A CA 1
ATOM 924 C C . THR A 1 110 ? 3.525 0.751 -11.188 1 97.06 110 THR A C 1
ATOM 926 O O . THR A 1 110 ? 3.322 0.116 -10.148 1 97.06 110 THR A O 1
ATOM 929 N N . HIS A 1 111 ? 2.768 1.747 -11.516 1 98.31 111 HIS A N 1
ATOM 930 C CA . HIS A 1 111 ? 1.694 2.209 -10.641 1 98.31 111 HIS A CA 1
ATOM 931 C C . HIS A 1 111 ? 0.579 1.173 -10.547 1 98.31 111 HIS A C 1
ATOM 933 O O . HIS A 1 111 ? -0.086 1.067 -9.508 1 98.31 111 HIS A O 1
ATOM 939 N N . ARG A 1 112 ? 0.354 0.34 -11.648 1 98.62 112 ARG A N 1
ATOM 940 C CA . ARG A 1 112 ? -0.726 -0.64 -11.602 1 98.62 112 ARG A CA 1
ATOM 941 C C . ARG A 1 112 ? -0.432 -1.724 -10.57 1 98.62 112 ARG A C 1
ATOM 943 O O . ARG A 1 112 ? -1.349 -2.244 -9.93 1 98.62 112 ARG A O 1
ATOM 950 N N . CYS A 1 113 ? 0.871 -2.016 -10.461 1 98.62 113 CYS A N 1
ATOM 951 C CA . CYS A 1 113 ? 1.281 -2.971 -9.438 1 98.62 113 CYS A CA 1
ATOM 952 C C . CYS A 1 113 ? 0.908 -2.475 -8.047 1 98.62 113 CYS A C 1
ATOM 954 O O . CYS A 1 113 ? 0.364 -3.23 -7.238 1 98.62 113 CYS A O 1
ATOM 956 N N . ARG A 1 114 ? 1.178 -1.244 -7.746 1 98.81 114 ARG A N 1
ATOM 957 C CA . ARG A 1 114 ? 0.851 -0.656 -6.453 1 98.81 114 ARG A CA 1
ATOM 958 C C . ARG A 1 114 ? -0.658 -0.537 -6.27 1 98.81 114 ARG A C 1
ATOM 960 O O . ARG A 1 114 ? -1.189 -0.875 -5.207 1 98.81 114 ARG A O 1
ATOM 967 N N . LEU A 1 115 ? -1.378 -0.147 -7.328 1 98.75 115 LEU A N 1
ATOM 968 C CA . LEU A 1 115 ? -2.828 -0.002 -7.266 1 98.75 115 LEU A CA 1
ATOM 969 C C . LEU A 1 115 ? -3.498 -1.347 -7.008 1 98.75 115 LEU A C 1
ATOM 971 O O . LEU A 1 115 ? -4.535 -1.412 -6.34 1 98.75 115 LEU A O 1
ATOM 975 N N . LEU A 1 116 ? -2.92 -2.402 -7.574 1 98.88 116 LEU A N 1
ATOM 976 C CA . LEU A 1 116 ? -3.404 -3.752 -7.297 1 98.88 116 LEU A CA 1
ATOM 977 C C . LEU A 1 116 ? -3.445 -4.02 -5.797 1 98.88 116 LEU A C 1
ATOM 979 O O . LEU A 1 116 ? -4.465 -4.469 -5.27 1 98.88 116 LEU A O 1
ATOM 983 N N . MET A 1 117 ? -2.381 -3.639 -5.094 1 98.81 117 MET A N 1
ATOM 984 C CA . MET A 1 117 ? -2.32 -3.875 -3.656 1 98.81 117 MET A CA 1
ATOM 985 C C . MET A 1 117 ? -3.291 -2.965 -2.912 1 98.81 117 MET A C 1
ATOM 987 O O . MET A 1 117 ? -3.973 -3.402 -1.983 1 98.81 117 MET A O 1
ATOM 991 N N . TYR A 1 118 ? -3.365 -1.684 -3.348 1 98.75 118 TYR A N 1
ATOM 992 C CA . TYR A 1 118 ? -4.297 -0.757 -2.713 1 98.75 118 TYR A CA 1
ATOM 993 C C . TYR A 1 118 ? -5.73 -1.256 -2.836 1 98.75 118 TYR A C 1
ATOM 995 O O . TYR A 1 118 ? -6.508 -1.171 -1.882 1 98.75 118 TYR A O 1
ATOM 1003 N N . GLU A 1 119 ? -6.055 -1.804 -3.998 1 98.44 119 GLU A N 1
ATOM 1004 C CA . GLU A 1 119 ? -7.387 -2.354 -4.242 1 98.44 119 GLU A CA 1
ATOM 1005 C C . GLU A 1 119 ? -7.656 -3.561 -3.35 1 98.44 119 GLU A C 1
ATOM 1007 O O . GLU A 1 119 ? -8.742 -3.682 -2.775 1 98.44 119 GLU A O 1
ATOM 1012 N N . LEU A 1 120 ? -6.688 -4.402 -3.225 1 98.75 120 LEU A N 1
ATOM 1013 C CA . LEU A 1 120 ? -6.859 -5.582 -2.385 1 98.75 120 LEU A CA 1
ATOM 1014 C C . LEU A 1 120 ? -7.055 -5.188 -0.925 1 98.75 120 LEU A C 1
ATOM 1016 O O . LEU A 1 120 ? -7.875 -5.781 -0.22 1 98.75 120 LEU A O 1
ATOM 1020 N N . CYS A 1 121 ? -6.324 -4.156 -0.468 1 98.31 121 CYS A N 1
ATOM 1021 C CA . CYS A 1 121 ? -6.496 -3.666 0.895 1 98.31 121 CYS A CA 1
ATOM 1022 C C . CYS A 1 121 ? -7.91 -3.141 1.112 1 98.31 121 CYS A C 1
ATOM 1024 O O . CYS A 1 121 ? -8.508 -3.379 2.162 1 98.31 121 CYS A O 1
ATOM 1026 N N . ALA A 1 122 ? -8.414 -2.506 0.092 1 98.06 122 ALA A N 1
ATOM 1027 C CA . ALA A 1 122 ? -9.766 -1.959 0.179 1 98.06 122 ALA A CA 1
ATOM 1028 C C . ALA A 1 122 ? -10.812 -3.072 0.219 1 98.06 122 ALA A C 1
ATOM 1030 O O . ALA A 1 122 ? -11.742 -3.027 1.022 1 98.06 122 ALA A O 1
ATOM 1031 N N . ILE A 1 123 ? -10.586 -4.129 -0.528 1 97.62 123 ILE A N 1
ATOM 1032 C CA . ILE A 1 123 ? -11.57 -5.188 -0.7 1 97.62 123 ILE A CA 1
ATOM 1033 C C . ILE A 1 123 ? -11.672 -6.012 0.581 1 97.62 123 ILE A C 1
ATOM 1035 O O . ILE A 1 123 ? -12.758 -6.434 0.973 1 97.62 123 ILE A O 1
ATOM 1039 N N . VAL A 1 124 ? -10.602 -6.18 1.257 1 97.81 124 VAL A N 1
ATOM 1040 C CA . VAL A 1 124 ? -10.602 -7.113 2.377 1 97.81 124 VAL A CA 1
ATOM 1041 C C . VAL A 1 124 ? -11.07 -6.402 3.643 1 97.81 124 VAL A C 1
ATOM 1043 O O . VAL A 1 124 ? -11.43 -7.051 4.629 1 97.81 124 VAL A O 1
ATOM 1046 N N . ASP A 1 125 ? -11.094 -5.117 3.613 1 96.38 125 ASP A N 1
ATOM 1047 C CA . ASP A 1 125 ? -11.328 -4.316 4.809 1 96.38 125 ASP A CA 1
ATOM 1048 C C . ASP A 1 125 ? -12.672 -4.672 5.453 1 96.38 125 ASP A C 1
ATOM 1050 O O . ASP A 1 125 ? -12.742 -4.883 6.664 1 96.38 125 ASP A O 1
ATOM 1054 N N . THR A 1 126 ? -13.734 -4.785 4.664 1 93.06 126 THR A N 1
ATOM 1055 C CA . THR A 1 126 ? -15.055 -4.992 5.258 1 93.06 126 THR A CA 1
ATOM 1056 C C . THR A 1 126 ? -15.555 -6.406 4.98 1 93.06 126 THR A C 1
ATOM 1058 O O . THR A 1 126 ? -16.719 -6.719 5.238 1 93.06 126 THR A O 1
ATOM 1061 N N . ALA A 1 127 ? -14.68 -7.23 4.398 1 97.06 127 ALA A N 1
ATOM 1062 C CA . ALA A 1 127 ? -15.086 -8.586 4.039 1 97.06 127 ALA A CA 1
ATOM 1063 C C . ALA A 1 127 ? -15.156 -9.484 5.273 1 97.06 127 ALA A C 1
ATOM 1065 O O . ALA A 1 127 ? -14.297 -9.406 6.156 1 97.06 127 ALA A O 1
ATOM 1066 N N . ASP A 1 128 ? -16.188 -10.281 5.367 1 97 128 ASP A N 1
ATOM 1067 C CA . ASP A 1 128 ? -16.25 -11.258 6.449 1 97 128 ASP A CA 1
ATOM 1068 C C . ASP A 1 128 ? -15.57 -12.562 6.051 1 97 128 ASP A C 1
ATOM 1070 O O . ASP A 1 128 ? -14.977 -12.656 4.973 1 97 128 ASP A O 1
ATOM 1074 N N . GLY A 1 129 ? -15.633 -13.516 6.902 1 96.56 129 GLY A N 1
ATOM 1075 C CA . GLY A 1 129 ? -14.875 -14.742 6.711 1 96.56 129 GLY A CA 1
ATOM 1076 C C . GLY A 1 129 ? -15.172 -15.43 5.391 1 96.56 129 GLY A C 1
ATOM 1077 O O . GLY A 1 129 ? -14.258 -15.844 4.68 1 96.56 129 GLY A O 1
ATOM 1078 N N . VAL A 1 130 ? -16.469 -15.516 5.051 1 96.88 130 VAL A N 1
ATOM 1079 C CA . VAL A 1 130 ? -16.891 -16.172 3.82 1 96.88 130 VAL A CA 1
ATOM 1080 C C . VAL A 1 130 ? -16.406 -15.375 2.613 1 96.88 130 VAL A C 1
ATOM 1082 O O . VAL A 1 130 ? -15.891 -15.945 1.646 1 96.88 130 VAL A O 1
ATOM 1085 N N . GLU A 1 131 ? -16.547 -14.102 2.691 1 97.94 131 GLU A N 1
ATOM 1086 C CA . GLU A 1 131 ? -16.109 -13.219 1.617 1 97.94 131 GLU A CA 1
ATOM 1087 C C . GLU A 1 131 ? -14.586 -13.273 1.45 1 97.94 131 GLU A C 1
ATOM 1089 O O . GLU A 1 131 ? -14.086 -13.289 0.326 1 97.94 131 GLU A O 1
ATOM 1094 N N . ARG A 1 132 ? -13.906 -13.352 2.559 1 97.81 132 ARG A N 1
ATOM 1095 C CA . ARG A 1 132 ? -12.453 -13.445 2.51 1 97.81 132 ARG A CA 1
ATOM 1096 C C . ARG A 1 132 ? -12.008 -14.75 1.874 1 97.81 132 ARG A C 1
ATOM 1098 O O . ARG A 1 132 ? -11 -14.797 1.166 1 97.81 132 ARG A O 1
ATOM 1105 N N . LEU A 1 133 ? -12.695 -15.789 2.094 1 96.56 133 LEU A N 1
ATOM 1106 C CA . LEU A 1 133 ? -12.383 -17.047 1.429 1 96.56 133 LEU A CA 1
ATOM 1107 C C . LEU A 1 133 ? -12.508 -16.906 -0.085 1 96.56 133 LEU A C 1
ATOM 1109 O O . LEU A 1 133 ? -11.648 -17.391 -0.831 1 96.56 133 LEU A O 1
ATOM 1113 N N . ALA A 1 134 ? -13.617 -16.25 -0.493 1 97.25 134 ALA A N 1
ATOM 1114 C CA . ALA A 1 134 ? -13.812 -16.031 -1.924 1 97.25 134 ALA A CA 1
ATOM 1115 C C . ALA A 1 134 ? -12.68 -15.18 -2.508 1 97.25 134 ALA A C 1
ATOM 1117 O O . ALA A 1 134 ? -12.164 -15.484 -3.588 1 97.25 134 ALA A O 1
ATOM 1118 N N . ILE A 1 135 ? -12.305 -14.141 -1.806 1 98.06 135 ILE A N 1
ATOM 1119 C CA . ILE A 1 135 ? -11.234 -13.242 -2.234 1 98.06 135 ILE A CA 1
ATOM 1120 C C . ILE A 1 135 ? -9.922 -14.008 -2.342 1 98.06 135 ILE A C 1
ATOM 1122 O O . ILE A 1 135 ? -9.227 -13.922 -3.357 1 98.06 135 ILE A O 1
ATOM 1126 N N . VAL A 1 136 ? -9.594 -14.797 -1.321 1 96.88 136 VAL A N 1
ATOM 1127 C CA . VAL A 1 136 ? -8.352 -15.562 -1.274 1 96.88 136 VAL A CA 1
ATOM 1128 C C . VAL A 1 136 ? -8.32 -16.562 -2.426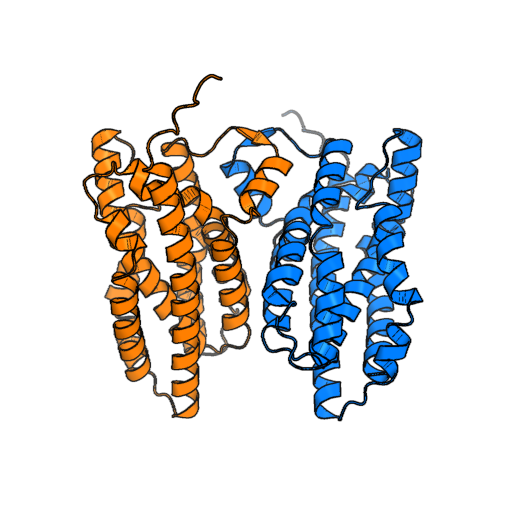 1 96.88 136 VAL A C 1
ATOM 1130 O O . VAL A 1 136 ? -7.305 -16.703 -3.109 1 96.88 136 VAL A O 1
ATOM 1133 N N . GLU A 1 137 ? -9.438 -17.234 -2.625 1 95.56 137 GLU A N 1
ATOM 1134 C CA . GLU A 1 137 ? -9.508 -18.188 -3.721 1 95.56 137 GLU A CA 1
ATOM 1135 C C . GLU A 1 137 ? -9.281 -17.516 -5.066 1 95.56 137 GLU A C 1
ATOM 1137 O O . GLU A 1 137 ? -8.57 -18.047 -5.926 1 95.56 137 GLU A O 1
ATOM 1142 N N . ALA A 1 138 ? -9.914 -16.359 -5.277 1 97.12 138 ALA A N 1
ATOM 1143 C CA . ALA A 1 138 ? -9.719 -15.609 -6.516 1 97.12 138 ALA A CA 1
ATOM 1144 C C . ALA A 1 138 ? -8.25 -15.242 -6.707 1 97.12 138 ALA A C 1
ATOM 1146 O O . ALA A 1 138 ? -7.695 -15.414 -7.801 1 97.12 138 ALA A O 1
ATOM 1147 N N . ILE A 1 139 ? -7.598 -14.75 -5.648 1 97.44 139 ILE A N 1
ATOM 1148 C CA . ILE A 1 139 ? -6.188 -14.375 -5.715 1 97.44 139 ILE A CA 1
ATOM 1149 C C . ILE A 1 139 ? -5.348 -15.609 -6.055 1 97.44 139 ILE A C 1
ATOM 1151 O O . ILE A 1 139 ? -4.457 -15.539 -6.906 1 97.44 139 ILE A O 1
ATOM 1155 N N . GLU A 1 140 ? -5.617 -16.734 -5.43 1 94.25 140 GLU A N 1
ATOM 1156 C CA . GLU A 1 140 ? -4.883 -17.969 -5.668 1 94.25 140 GLU A CA 1
ATOM 1157 C C . GLU A 1 140 ? -4.977 -18.406 -7.129 1 94.25 140 GLU A C 1
ATOM 1159 O O . GLU A 1 140 ? -3.992 -18.859 -7.715 1 94.25 140 GLU A O 1
ATOM 1164 N N . GLU A 1 141 ? -6.133 -18.25 -7.668 1 94.88 141 GLU A N 1
ATOM 1165 C CA . GLU A 1 141 ? -6.324 -18.688 -9.047 1 94.88 141 GLU A CA 1
ATOM 1166 C C . GLU A 1 141 ? -5.582 -17.781 -10.023 1 94.88 141 GLU A C 1
ATOM 1168 O O . GLU A 1 141 ? -5.102 -18.234 -11.062 1 94.88 141 GLU A O 1
ATOM 1173 N N . THR A 1 142 ? -5.531 -16.438 -9.781 1 97.44 142 THR A N 1
ATOM 1174 C CA . THR A 1 142 ? -4.676 -15.578 -10.602 1 97.44 142 THR A CA 1
ATOM 1175 C C . THR A 1 142 ? -3.219 -16.031 -10.508 1 97.44 142 THR A C 1
ATOM 1177 O O . THR A 1 142 ? -2.508 -16.062 -11.516 1 97.44 142 THR A O 1
ATOM 1180 N N . GLY A 1 143 ? -2.787 -16.375 -9.266 1 96 143 GLY A N 1
ATOM 1181 C CA . GLY A 1 143 ? -1.439 -16.891 -9.055 1 96 143 GLY A CA 1
ATOM 1182 C C . GLY A 1 143 ? -1.165 -18.188 -9.789 1 96 143 GLY A C 1
ATOM 1183 O O . GLY A 1 143 ? -0.077 -18.375 -10.336 1 96 143 GLY A O 1
ATOM 1184 N N . ASN A 1 144 ? -2.111 -19.047 -9.797 1 94.12 144 ASN A N 1
ATOM 1185 C CA . ASN A 1 144 ? -1.97 -20.328 -10.492 1 94.12 144 ASN A CA 1
ATOM 1186 C C . ASN A 1 144 ? -1.634 -20.125 -11.969 1 94.12 144 ASN A C 1
ATOM 1188 O O . ASN A 1 144 ? -0.768 -20.812 -12.508 1 94.12 144 ASN A O 1
ATOM 1192 N N . VAL A 1 145 ? -2.363 -19.234 -12.578 1 96.62 145 VAL A N 1
ATOM 1193 C CA . VAL A 1 145 ? -2.111 -18.938 -13.984 1 96.62 145 VAL A CA 1
ATOM 1194 C C . VAL A 1 145 ? -0.675 -18.453 -14.164 1 96.62 145 VAL A C 1
ATOM 1196 O O . VAL A 1 145 ? 0.051 -18.953 -15.031 1 96.62 145 VAL A O 1
ATOM 1199 N N . LEU A 1 146 ? -0.228 -17.516 -13.375 1 97.88 146 LEU A N 1
ATOM 1200 C CA . LEU A 1 146 ? 1.095 -16.906 -13.492 1 97.88 146 LEU A CA 1
ATOM 1201 C C . LEU A 1 146 ? 2.188 -17.938 -13.195 1 97.88 146 LEU A C 1
ATOM 1203 O O . LEU A 1 146 ? 3.113 -18.109 -13.984 1 97.88 146 LEU A O 1
ATOM 1207 N N . PHE A 1 147 ? 2.061 -18.703 -12.125 1 96.44 147 PHE A N 1
ATOM 1208 C CA . PHE A 1 147 ? 3.152 -19.531 -11.633 1 96.44 147 PHE A CA 1
ATOM 1209 C C . PHE A 1 147 ? 3.277 -20.812 -12.453 1 96.44 147 PHE A C 1
ATOM 1211 O O . PHE A 1 147 ? 4.367 -21.375 -12.57 1 96.44 147 PHE A O 1
ATOM 1218 N N . ALA A 1 148 ? 2.186 -21.219 -13.07 1 94.5 148 ALA A N 1
ATOM 1219 C CA . ALA A 1 148 ? 2.295 -22.328 -14.016 1 94.5 148 ALA A CA 1
ATOM 1220 C C . ALA A 1 148 ? 3.279 -22 -15.133 1 94.5 148 ALA A C 1
ATOM 1222 O O . ALA A 1 148 ? 4.047 -22.859 -15.57 1 94.5 148 ALA A O 1
ATOM 1223 N N . LEU A 1 149 ? 3.24 -20.797 -15.539 1 97.44 149 LEU A N 1
ATOM 1224 C CA . LEU A 1 149 ? 4.098 -20.375 -16.641 1 97.44 149 LEU A CA 1
ATOM 1225 C C . LEU A 1 149 ? 5.492 -20.016 -16.141 1 97.44 149 LEU A C 1
ATOM 1227 O O . LEU A 1 149 ? 6.492 -20.359 -16.766 1 97.44 149 LEU A O 1
ATOM 1231 N N . THR A 1 150 ? 5.566 -19.359 -14.977 1 98 150 THR A N 1
ATOM 1232 C CA . THR A 1 150 ? 6.891 -18.984 -14.5 1 98 150 THR A CA 1
ATOM 1233 C C . THR A 1 150 ? 7.68 -20.219 -14.062 1 98 150 THR A C 1
ATOM 1235 O O . THR A 1 150 ? 8.906 -20.234 -14.125 1 98 150 THR A O 1
ATOM 1238 N N . THR A 1 151 ? 6.98 -21.266 -13.609 1 97.25 151 THR A N 1
ATOM 1239 C CA . THR A 1 151 ? 7.648 -22.516 -13.242 1 97.25 151 THR A CA 1
ATOM 1240 C C . THR A 1 151 ? 8.414 -23.094 -14.43 1 97.25 151 THR A C 1
ATOM 1242 O O . THR A 1 151 ? 9.57 -23.516 -14.281 1 97.25 151 THR A O 1
ATOM 1245 N N . ARG A 1 152 ? 7.812 -23.109 -15.562 1 96.81 152 ARG A N 1
ATOM 1246 C CA . ARG A 1 152 ? 8.469 -23.562 -16.781 1 96.81 152 ARG A CA 1
ATOM 1247 C C . ARG A 1 152 ? 9.688 -22.719 -17.094 1 96.81 152 ARG A C 1
ATOM 1249 O O . ARG A 1 152 ? 10.758 -23.234 -17.422 1 96.81 152 ARG A O 1
ATOM 1256 N N . LEU A 1 153 ? 9.516 -21.438 -17.031 1 98.31 153 LEU A N 1
ATOM 1257 C CA . LEU A 1 153 ? 10.602 -20.5 -17.312 1 98.31 153 LEU A CA 1
ATOM 1258 C C . LEU A 1 153 ? 11.734 -20.672 -16.297 1 98.31 153 LEU A C 1
ATOM 1260 O O . LEU A 1 153 ? 12.914 -20.609 -16.672 1 98.31 153 LEU A O 1
ATOM 1264 N N . ALA A 1 154 ? 11.352 -20.844 -15.07 1 98.06 154 ALA A N 1
ATOM 1265 C CA . ALA A 1 154 ? 12.352 -21.094 -14.031 1 98.06 154 ALA A CA 1
ATOM 1266 C C . ALA A 1 154 ? 13.148 -22.359 -14.328 1 98.06 154 ALA A C 1
ATOM 1268 O O . ALA A 1 154 ? 14.359 -22.406 -14.094 1 98.06 154 ALA A O 1
ATOM 1269 N N . GLY A 1 155 ? 12.461 -23.375 -14.789 1 97.44 155 GLY A N 1
ATOM 1270 C CA . GLY A 1 155 ? 13.156 -24.578 -15.219 1 97.44 155 GLY A CA 1
ATOM 1271 C C . GLY A 1 155 ? 14.164 -24.328 -16.328 1 97.44 155 GLY A C 1
ATOM 1272 O O . GLY A 1 155 ? 15.281 -24.859 -16.281 1 97.44 155 GLY A O 1
ATOM 1273 N N . GLU A 1 156 ? 13.773 -23.5 -17.297 1 97.56 156 GLU A N 1
ATOM 1274 C CA . GLU A 1 156 ? 14.688 -23.141 -18.375 1 97.56 156 GLU A CA 1
ATOM 1275 C C . GLU A 1 156 ? 15.898 -22.375 -17.844 1 97.56 156 GLU A C 1
ATOM 1277 O O . GLU A 1 156 ? 17.031 -22.641 -18.25 1 97.56 156 GLU A O 1
ATOM 1282 N N . VAL A 1 157 ? 15.68 -21.469 -16.969 1 97.56 157 VAL A N 1
ATOM 1283 C CA . VAL A 1 157 ? 16.75 -20.688 -16.375 1 97.56 157 VAL A CA 1
ATOM 1284 C C . VAL A 1 157 ? 17.703 -21.609 -15.602 1 97.56 157 VAL A C 1
ATOM 1286 O O . VAL A 1 157 ? 18.922 -21.484 -15.703 1 97.56 157 VAL A O 1
ATOM 1289 N N . GLN A 1 158 ? 17.109 -22.516 -14.867 1 97.31 158 GLN A N 1
ATOM 1290 C CA . GLN A 1 158 ? 17.922 -23.453 -14.102 1 97.31 158 GLN A CA 1
ATOM 1291 C C . GLN A 1 158 ? 18.781 -24.328 -15.031 1 97.31 158 GLN A C 1
ATOM 1293 O O . GLN A 1 158 ? 19.953 -24.578 -14.742 1 97.31 158 GLN A O 1
ATOM 1298 N N . ALA A 1 159 ? 18.219 -24.734 -16.094 1 97 159 ALA A N 1
ATOM 1299 C CA . ALA A 1 159 ? 18.953 -25.547 -17.062 1 97 159 ALA A CA 1
ATOM 1300 C C . ALA A 1 159 ? 20.125 -24.75 -17.656 1 97 159 ALA A C 1
ATOM 1302 O O . ALA A 1 159 ? 21.188 -25.312 -17.922 1 97 159 ALA A O 1
ATOM 1303 N N . GLN A 1 160 ? 19.938 -23.484 -17.781 1 96 160 GLN A N 1
ATOM 1304 C CA . GLN A 1 160 ? 20.922 -22.641 -18.422 1 96 160 GLN A CA 1
ATOM 1305 C C . GLN A 1 160 ? 21.984 -22.172 -17.438 1 96 160 GLN A C 1
ATOM 1307 O O . GLN A 1 160 ? 23.156 -21.984 -17.812 1 96 160 GLN A O 1
ATOM 1312 N N . THR A 1 161 ? 21.609 -22.016 -16.203 1 95.44 161 THR A N 1
ATOM 1313 C CA . THR A 1 161 ? 22.5 -21.328 -15.289 1 95.44 161 THR A CA 1
ATOM 1314 C C . THR A 1 161 ? 22.875 -22.219 -14.109 1 95.44 161 THR A C 1
ATOM 1316 O O . THR A 1 161 ? 23.812 -21.906 -13.359 1 95.44 161 THR A O 1
ATOM 1319 N N . GLY A 1 162 ? 22.078 -23.25 -13.844 1 96 162 GLY A N 1
ATOM 1320 C CA . GLY A 1 162 ? 22.281 -24.109 -12.695 1 96 162 GLY A CA 1
ATOM 1321 C C . GLY A 1 162 ? 21.656 -23.562 -11.422 1 96 162 GLY A C 1
ATOM 1322 O O . GLY A 1 162 ? 21.75 -24.188 -10.359 1 96 162 GLY A O 1
ATOM 1323 N N . ARG A 1 163 ? 21.016 -22.453 -11.539 1 95.81 163 ARG A N 1
ATOM 1324 C CA . ARG A 1 163 ? 20.453 -21.812 -10.359 1 95.81 163 ARG A CA 1
ATOM 1325 C C . ARG A 1 163 ? 18.938 -22.062 -10.273 1 95.81 163 ARG A C 1
ATOM 1327 O O . ARG A 1 163 ? 18.188 -21.703 -11.18 1 95.81 163 ARG A O 1
ATOM 1334 N N . GLU A 1 164 ? 18.516 -22.609 -9.164 1 96.88 164 GLU A N 1
ATOM 1335 C CA . GLU A 1 164 ? 17.094 -22.844 -8.914 1 96.88 164 GLU A CA 1
ATOM 1336 C C . GLU A 1 164 ? 16.406 -21.578 -8.43 1 96.88 164 GLU A C 1
ATOM 1338 O O . GLU A 1 164 ? 16.875 -20.922 -7.5 1 96.88 164 GLU A O 1
ATOM 1343 N N . LEU A 1 165 ? 15.352 -21.234 -9.109 1 98 165 LEU A N 1
ATOM 1344 C CA . LEU A 1 165 ? 14.508 -20.141 -8.656 1 98 165 LEU A CA 1
ATOM 1345 C C . LEU A 1 165 ? 13.352 -20.656 -7.805 1 98 165 LEU A C 1
ATOM 1347 O O . LEU A 1 165 ? 12.484 -21.391 -8.297 1 98 165 LEU A O 1
ATOM 1351 N N . ARG A 1 166 ? 13.289 -20.266 -6.586 1 96.81 166 ARG A N 1
ATOM 1352 C CA . ARG A 1 166 ? 12.328 -20.828 -5.645 1 96.81 166 ARG A CA 1
ATOM 1353 C C . ARG A 1 166 ? 10.969 -20.156 -5.777 1 96.81 166 ARG A C 1
ATOM 1355 O O . ARG A 1 166 ? 9.938 -20.828 -5.836 1 96.81 166 ARG A O 1
ATOM 1362 N N . TYR A 1 167 ? 10.914 -18.859 -5.789 1 97.69 167 TYR A N 1
ATOM 1363 C CA . TYR A 1 167 ? 9.656 -18.125 -5.848 1 97.69 167 TYR A CA 1
ATOM 1364 C C . TYR A 1 167 ? 8.961 -18.344 -7.184 1 97.69 167 TYR A C 1
ATOM 1366 O O . TYR A 1 167 ? 7.754 -18.594 -7.23 1 97.69 167 TYR A O 1
ATOM 1374 N N . MET A 1 168 ? 9.742 -18.266 -8.258 1 97.44 168 MET A N 1
ATOM 1375 C CA . MET A 1 168 ? 9.172 -18.312 -9.602 1 97.44 168 MET A CA 1
ATOM 1376 C C . MET A 1 168 ? 9.07 -19.734 -10.109 1 97.44 168 MET A C 1
ATOM 1378 O O . MET A 1 168 ? 8.469 -20 -11.156 1 97.44 168 MET A O 1
ATOM 1382 N N . GLY A 1 169 ? 9.609 -20.672 -9.289 1 95.75 169 GLY A N 1
ATOM 1383 C CA . GLY A 1 169 ? 9.766 -22.016 -9.789 1 95.75 169 GLY A CA 1
ATOM 1384 C C . GLY A 1 169 ? 8.867 -23.016 -9.094 1 95.75 169 GLY A C 1
ATOM 1385 O O . GLY A 1 169 ? 7.836 -22.656 -8.523 1 95.75 169 GLY A O 1
ATOM 1386 N N . ALA A 1 170 ? 9.172 -24.266 -9.117 1 91.31 170 ALA A N 1
ATOM 1387 C CA . ALA A 1 170 ? 8.344 -25.391 -8.719 1 91.31 170 ALA A CA 1
ATOM 1388 C C . ALA A 1 170 ? 8.156 -25.422 -7.203 1 91.31 170 ALA A C 1
ATOM 1390 O O . ALA A 1 170 ? 7.121 -25.891 -6.711 1 91.31 170 ALA A O 1
ATOM 1391 N N . HIS A 1 171 ? 9.086 -24.938 -6.508 1 87.81 171 HIS A N 1
ATOM 1392 C CA . HIS A 1 171 ? 9 -24.938 -5.051 1 87.81 171 HIS A CA 1
ATOM 1393 C C . HIS A 1 171 ? 7.742 -24.219 -4.578 1 87.81 171 HIS A C 1
ATOM 1395 O O . HIS A 1 171 ? 7.031 -24.719 -3.701 1 87.81 171 HIS A O 1
ATOM 1401 N N . HIS A 1 172 ? 7.438 -23.078 -5.137 1 87.69 172 HIS A N 1
ATOM 1402 C CA . HIS A 1 172 ? 6.281 -22.266 -4.777 1 87.69 172 HIS A CA 1
ATOM 1403 C C . HIS A 1 172 ? 4.977 -22.969 -5.129 1 87.69 172 HIS A C 1
ATOM 1405 O O . HIS A 1 172 ? 4.062 -23.047 -4.305 1 87.69 172 HIS A O 1
ATOM 1411 N N . VAL A 1 173 ? 4.887 -23.594 -6.25 1 81.94 173 VAL A N 1
ATOM 1412 C CA . VAL A 1 173 ? 3.693 -24.266 -6.762 1 81.94 173 VAL A CA 1
ATOM 1413 C C . VAL A 1 173 ? 3.381 -25.484 -5.91 1 81.94 173 VAL A C 1
ATOM 1415 O O . VAL A 1 173 ? 2.215 -25.781 -5.641 1 81.94 173 VAL A O 1
ATOM 1418 N N . ALA A 1 174 ? 4.355 -26.094 -5.523 1 79.69 174 ALA A N 1
ATOM 1419 C CA . ALA A 1 174 ? 4.18 -27.312 -4.727 1 79.69 174 ALA A CA 1
ATOM 1420 C C . ALA A 1 174 ? 3.492 -27 -3.4 1 79.69 174 ALA A C 1
ATOM 1422 O O . ALA A 1 174 ? 2.682 -27.797 -2.916 1 79.69 174 ALA A O 1
ATOM 1423 N N . LEU A 1 175 ? 3.781 -25.891 -2.865 1 75.62 175 LEU A N 1
ATOM 1424 C CA . LEU A 1 175 ? 3.17 -25.484 -1.605 1 75.62 175 LEU A CA 1
ATOM 1425 C C . LEU A 1 175 ? 1.714 -25.078 -1.812 1 75.62 175 LEU A C 1
ATOM 1427 O O . LEU A 1 175 ? 0.854 -25.391 -0.989 1 75.62 175 LEU A O 1
ATOM 1431 N N . GLU A 1 176 ? 1.41 -24.422 -2.93 1 74.19 176 GLU A N 1
ATOM 1432 C CA . GLU A 1 176 ? 0.059 -23.953 -3.242 1 74.19 176 GLU A CA 1
ATOM 1433 C C . GLU A 1 176 ? -0.849 -25.125 -3.607 1 74.19 176 GLU A C 1
ATOM 1435 O O . GLU A 1 176 ? -2.049 -25.094 -3.328 1 74.19 176 GLU A O 1
ATOM 1440 N N . ASN A 1 177 ? -0.33 -26.125 -4.277 1 64.69 177 ASN A N 1
ATOM 1441 C CA . ASN A 1 177 ? -1.077 -27.312 -4.668 1 64.69 177 ASN A CA 1
ATOM 1442 C C . ASN A 1 177 ? -1.532 -28.109 -3.451 1 64.69 177 ASN A C 1
ATOM 1444 O O . ASN A 1 177 ? -2.578 -28.766 -3.488 1 64.69 177 ASN A O 1
ATOM 1448 N N . GLY A 1 178 ? -0.757 -28.047 -2.51 1 56.84 178 GLY A N 1
ATOM 1449 C CA . GLY A 1 178 ? -1.203 -28.688 -1.286 1 56.84 178 GLY A CA 1
ATOM 1450 C C . GLY A 1 178 ? -2.533 -28.156 -0.783 1 56.84 178 GLY A C 1
ATOM 1451 O O . GLY A 1 178 ? -3.342 -28.922 -0.242 1 56.84 178 GLY A O 1
ATOM 1452 N N . HIS A 1 179 ? -2.832 -26.875 -1.119 1 60.88 179 HIS A N 1
ATOM 1453 C CA . HIS A 1 179 ? -4.109 -26.281 -0.749 1 60.88 179 HIS A CA 1
ATOM 1454 C C . HIS A 1 179 ? -5.258 -26.891 -1.55 1 60.88 179 HIS A C 1
ATOM 1456 O O . HIS A 1 179 ? -6.316 -27.188 -0.998 1 60.88 179 HIS A O 1
ATOM 1462 N N . MET A 1 180 ? -5.02 -27.125 -2.744 1 56.53 180 MET A N 1
ATOM 1463 C CA . MET A 1 180 ? -6.02 -27.703 -3.637 1 56.53 180 MET A CA 1
ATOM 1464 C C . MET A 1 180 ? -6.254 -29.172 -3.307 1 56.53 180 MET A C 1
ATOM 1466 O O . MET A 1 180 ? -7.395 -29.641 -3.291 1 56.53 180 MET A O 1
ATOM 1470 N N . GLN A 1 181 ? -5.176 -29.797 -3.043 1 51.09 181 GLN A N 1
ATOM 1471 C CA . GLN A 1 181 ? -5.242 -31.234 -2.777 1 51.09 181 GLN A CA 1
ATOM 1472 C C . GLN A 1 181 ? -5.953 -31.516 -1.459 1 51.09 181 GLN A C 1
ATOM 1474 O O . GLN A 1 181 ? -6.586 -32.562 -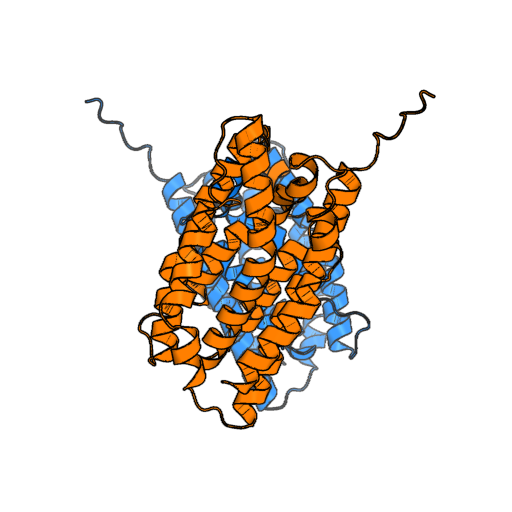1.302 1 51.09 181 GLN A O 1
ATOM 1479 N N . ASN A 1 182 ? -5.836 -30.578 -0.632 1 52.97 182 ASN A N 1
ATOM 1480 C CA . ASN A 1 182 ? -6.395 -30.875 0.685 1 52.97 182 ASN A CA 1
ATOM 1481 C C . ASN A 1 182 ? -7.906 -30.656 0.708 1 52.97 182 ASN A C 1
ATOM 1483 O O . ASN A 1 182 ? -8.523 -30.688 1.774 1 52.97 182 ASN A O 1
ATOM 1487 N N . GLY A 1 183 ? -8.375 -30.625 -0.542 1 58.84 183 GLY A N 1
ATOM 1488 C CA . GLY A 1 183 ? -9.836 -30.594 -0.557 1 58.84 183 GLY A CA 1
ATOM 1489 C C . GLY A 1 183 ? -10.414 -29.25 -0.182 1 58.84 183 GLY A C 1
ATOM 1490 O O . GLY A 1 183 ? -11.555 -29.156 0.274 1 58.84 183 GLY A O 1
ATOM 1491 N N . GLU A 1 184 ? -9.602 -28.281 -0.282 1 69.25 184 GLU A N 1
ATOM 1492 C CA . GLU A 1 184 ? -10.062 -26.969 0.121 1 69.25 184 GLU A CA 1
ATOM 1493 C C . GLU A 1 184 ? -11.242 -26.5 -0.728 1 69.25 184 GLU A C 1
ATOM 1495 O O . GLU A 1 184 ? -12.211 -25.938 -0.206 1 69.25 184 GLU A O 1
ATOM 1500 N N . HIS A 1 185 ? -11.211 -26.891 -1.956 1 75.75 185 HIS A N 1
ATOM 1501 C CA . HIS A 1 185 ? -12.32 -26.516 -2.822 1 75.75 185 HIS A CA 1
ATOM 1502 C C . HIS A 1 185 ? -13.609 -27.234 -2.414 1 75.75 185 HIS A C 1
ATOM 1504 O O . HIS A 1 185 ? -14.68 -26.625 -2.393 1 75.75 185 HIS A O 1
ATOM 1510 N N . ALA A 1 186 ? -13.344 -28.438 -2.096 1 74.94 186 ALA A N 1
ATOM 1511 C CA . ALA A 1 186 ? -14.516 -29.219 -1.7 1 74.94 186 ALA A CA 1
ATOM 1512 C C . ALA A 1 186 ? -15.156 -28.641 -0.444 1 74.94 186 ALA A C 1
ATOM 1514 O O . ALA A 1 186 ? -16.391 -28.578 -0.335 1 74.94 186 ALA A O 1
ATOM 1515 N N . GLN A 1 187 ? -14.344 -28.25 0.391 1 81.44 187 GLN A N 1
ATOM 1516 C CA . GLN A 1 187 ? -14.852 -27.672 1.637 1 81.44 187 GLN A CA 1
ATOM 1517 C C . GLN A 1 187 ? -15.531 -26.328 1.394 1 81.44 187 GLN A C 1
ATOM 1519 O O . GLN A 1 187 ? -16.484 -25.984 2.09 1 81.44 187 GLN A O 1
ATOM 1524 N N . LEU A 1 188 ? -15.125 -25.641 0.427 1 89 188 LEU A N 1
ATOM 1525 C CA . LEU A 1 188 ? -15.711 -24.359 0.093 1 89 188 LEU A CA 1
ATOM 1526 C C . LEU A 1 188 ? -17.078 -24.531 -0.568 1 89 188 LEU A C 1
ATOM 1528 O O . LEU A 1 188 ? -18 -23.766 -0.304 1 89 188 LEU A O 1
ATOM 1532 N N . ILE A 1 189 ? -17.125 -25.578 -1.351 1 88.88 189 ILE A N 1
ATOM 1533 C CA . ILE A 1 189 ? -18.344 -25.844 -2.113 1 88.88 189 ILE A CA 1
ATOM 1534 C C . ILE A 1 189 ? -19.531 -26.031 -1.159 1 88.88 189 ILE A C 1
ATOM 1536 O O . ILE A 1 189 ? -20.656 -25.625 -1.466 1 88.88 189 ILE A O 1
ATOM 1540 N N . GLY A 1 190 ? -19.234 -26.5 -0.029 1 89.62 190 GLY A N 1
ATOM 1541 C CA . GLY A 1 190 ? -20.281 -26.828 0.924 1 89.62 190 GLY A CA 1
ATOM 1542 C C . GLY A 1 190 ? -20.828 -25.625 1.656 1 89.62 190 GLY A C 1
ATOM 1543 O O . GLY A 1 190 ? -21.844 -25.719 2.363 1 89.62 190 GLY A O 1
ATOM 1544 N N . ILE A 1 191 ? -20.266 -24.484 1.497 1 94 191 ILE A N 1
ATOM 1545 C CA . ILE A 1 191 ? -20.734 -23.266 2.166 1 94 191 ILE A CA 1
ATOM 1546 C C . ILE A 1 191 ? -21.984 -22.734 1.454 1 94 191 ILE A C 1
ATOM 1548 O O . ILE A 1 191 ? -21.922 -22.391 0.27 1 94 191 ILE A O 1
ATOM 1552 N N . GLU A 1 192 ? -23.047 -22.641 2.174 1 94.88 192 GLU A N 1
ATOM 1553 C CA . GLU A 1 192 ? -24.281 -22.109 1.601 1 94.88 192 GLU A CA 1
ATOM 1554 C C . GLU A 1 192 ? -24.328 -20.594 1.722 1 94.88 192 GLU A C 1
ATOM 1556 O O . GLU A 1 192 ? -24.047 -20.031 2.787 1 94.88 192 GLU A O 1
ATOM 1561 N N . LEU A 1 193 ? -24.688 -19.969 0.588 1 97.19 193 LEU A N 1
ATOM 1562 C CA . LEU A 1 193 ? -24.797 -18.516 0.552 1 97.19 193 LEU A CA 1
ATOM 1563 C C . LEU A 1 193 ? -26.219 -18.094 0.172 1 97.19 193 LEU A C 1
ATOM 1565 O O . LEU A 1 193 ? -26.812 -18.672 -0.732 1 97.19 193 LEU A O 1
ATOM 1569 N N . ASP A 1 194 ? -26.75 -17.125 0.932 1 97.25 194 ASP A N 1
ATOM 1570 C CA . ASP A 1 194 ? -27.984 -16.531 0.426 1 97.25 194 ASP A CA 1
ATOM 1571 C C . ASP A 1 194 ? -27.703 -15.633 -0.777 1 97.25 194 ASP A C 1
ATOM 1573 O O . ASP A 1 194 ? -26.547 -15.438 -1.158 1 97.25 194 ASP A O 1
ATOM 1577 N N . ALA A 1 195 ? -28.688 -15.172 -1.394 1 97.75 195 ALA A N 1
ATOM 1578 C CA . ALA A 1 195 ? -28.578 -14.445 -2.652 1 97.75 195 ALA A CA 1
ATOM 1579 C C . ALA A 1 195 ? -27.734 -13.18 -2.482 1 97.75 195 ALA A C 1
ATOM 1581 O O . ALA A 1 195 ? -26.906 -12.859 -3.336 1 97.75 195 ALA A O 1
ATOM 1582 N N . ALA A 1 196 ? -27.938 -12.477 -1.428 1 97.75 196 ALA A N 1
ATOM 1583 C CA . ALA A 1 196 ? -27.219 -11.227 -1.184 1 97.75 196 ALA A CA 1
ATOM 1584 C C . ALA A 1 196 ? -25.719 -11.477 -0.997 1 97.75 196 ALA A C 1
ATOM 1586 O O . ALA A 1 196 ? -24.891 -10.781 -1.578 1 97.75 196 ALA A O 1
ATOM 1587 N N . LYS A 1 197 ? -25.406 -12.469 -0.219 1 97.88 197 LYS A N 1
ATOM 1588 C CA . LYS A 1 197 ? -24.016 -12.828 0.026 1 97.88 197 LYS A CA 1
ATOM 1589 C C . LYS A 1 197 ? -23.344 -13.336 -1.247 1 97.88 197 LYS A C 1
ATOM 1591 O O . LYS A 1 197 ? -22.172 -13.047 -1.499 1 97.88 197 LYS A O 1
ATOM 1596 N N . ARG A 1 198 ? -24.047 -14.086 -2.029 1 98.25 198 ARG A N 1
ATOM 1597 C CA . ARG A 1 198 ? -23.531 -14.578 -3.299 1 98.25 198 ARG A CA 1
ATOM 1598 C C . ARG A 1 198 ? -23.172 -13.43 -4.234 1 98.25 198 ARG A C 1
ATOM 1600 O O . ARG A 1 198 ? -22.094 -13.414 -4.836 1 98.25 198 ARG A O 1
ATOM 1607 N N . ARG A 1 199 ? -24.047 -12.523 -4.324 1 98.31 199 ARG A N 1
ATOM 1608 C CA . ARG A 1 199 ? -23.812 -11.359 -5.172 1 98.31 199 ARG A CA 1
ATOM 1609 C C . ARG A 1 199 ? -22.594 -10.578 -4.691 1 98.31 199 ARG A C 1
ATOM 1611 O O . ARG A 1 199 ? -21.781 -10.125 -5.504 1 98.31 199 ARG A O 1
ATOM 1618 N N . ARG A 1 200 ? -22.484 -10.461 -3.439 1 98.19 200 ARG A N 1
ATOM 1619 C CA . ARG A 1 200 ? -21.359 -9.742 -2.865 1 98.19 200 ARG A CA 1
ATOM 1620 C C . ARG A 1 200 ? -20.047 -10.469 -3.148 1 98.19 200 ARG A C 1
ATOM 1622 O O . ARG A 1 200 ? -19.062 -9.844 -3.551 1 98.19 200 ARG A O 1
ATOM 1629 N N . CYS A 1 201 ? -20.016 -11.734 -2.953 1 98.5 201 CYS A N 1
ATOM 1630 C CA . CYS A 1 201 ? -18.812 -12.523 -3.23 1 98.5 201 CYS A CA 1
ATOM 1631 C C . CYS A 1 201 ? -18.422 -12.422 -4.703 1 98.5 201 CYS A C 1
ATOM 1633 O O . CYS A 1 201 ? -17.25 -12.258 -5.027 1 98.5 201 CYS A O 1
ATOM 1635 N N . VAL A 1 202 ? -19.422 -12.508 -5.574 1 98.81 202 VAL A N 1
ATOM 1636 C CA . VAL A 1 202 ? -19.156 -12.414 -7.008 1 98.81 202 VAL A CA 1
ATOM 1637 C C . VAL A 1 202 ? -18.562 -11.055 -7.336 1 98.81 202 VAL A C 1
ATOM 1639 O O . VAL A 1 202 ? -17.594 -10.961 -8.109 1 98.81 202 VAL A O 1
ATOM 1642 N N . ALA A 1 203 ? -19.078 -10.031 -6.738 1 98.62 203 ALA A N 1
ATOM 1643 C CA . ALA A 1 203 ? -18.578 -8.68 -6.969 1 98.62 203 ALA A CA 1
ATOM 1644 C C . ALA A 1 203 ? -17.141 -8.539 -6.48 1 98.62 203 ALA A C 1
ATOM 1646 O O . ALA A 1 203 ? -16.312 -7.895 -7.137 1 98.62 203 ALA A O 1
ATOM 1647 N N . LEU A 1 204 ? -16.859 -9.102 -5.344 1 98.69 204 LEU A N 1
ATOM 1648 C CA . LEU A 1 204 ? -15.508 -9.062 -4.797 1 98.69 204 LEU A CA 1
ATOM 1649 C C . LEU A 1 204 ? -14.539 -9.82 -5.699 1 98.69 204 LEU A C 1
ATOM 1651 O O . LEU A 1 204 ? -13.43 -9.344 -5.961 1 98.69 204 LEU A O 1
ATOM 1655 N N . VAL A 1 205 ? -14.945 -10.945 -6.164 1 98.75 205 VAL A N 1
ATOM 1656 C CA . VAL A 1 205 ? -14.141 -11.742 -7.086 1 98.75 205 VAL A CA 1
ATOM 1657 C C . VAL A 1 205 ? -13.859 -10.945 -8.352 1 98.75 205 VAL A C 1
ATOM 1659 O O . VAL A 1 205 ? -12.727 -10.914 -8.836 1 98.75 205 VAL A O 1
ATOM 1662 N N . ASP A 1 206 ? -14.875 -10.281 -8.875 1 98.88 206 ASP A N 1
ATOM 1663 C CA . ASP A 1 206 ? -14.695 -9.453 -10.07 1 98.88 206 ASP A CA 1
ATOM 1664 C C . ASP A 1 206 ? -13.664 -8.359 -9.828 1 98.88 206 ASP A C 1
ATOM 1666 O O . ASP A 1 206 ? -12.812 -8.102 -10.68 1 98.88 206 ASP A O 1
ATOM 1670 N N . ARG A 1 207 ? -13.727 -7.738 -8.695 1 98.62 207 ARG A N 1
ATOM 1671 C CA . ARG A 1 207 ? -12.789 -6.672 -8.359 1 98.62 207 ARG A CA 1
ATOM 1672 C C . ARG A 1 207 ? -11.359 -7.203 -8.312 1 98.62 207 ARG A C 1
ATOM 1674 O O . ARG A 1 207 ? -10.43 -6.539 -8.781 1 98.62 207 ARG A O 1
ATOM 1681 N N . VAL A 1 208 ? -11.203 -8.391 -7.734 1 98.81 208 VAL A N 1
ATOM 1682 C CA . VAL A 1 208 ? -9.883 -9 -7.648 1 98.81 208 VAL A CA 1
ATOM 1683 C C . VAL A 1 208 ? -9.328 -9.227 -9.055 1 98.81 208 VAL A C 1
ATOM 1685 O O . VAL A 1 208 ? -8.234 -8.758 -9.375 1 98.81 208 VAL A O 1
ATOM 1688 N N . PHE A 1 209 ? -10.094 -9.883 -9.906 1 98.88 209 PHE A N 1
ATOM 1689 C CA . PHE A 1 209 ? -9.617 -10.211 -11.242 1 98.88 209 PHE A CA 1
ATOM 1690 C C . PHE A 1 209 ? -9.391 -8.945 -12.062 1 98.88 209 PHE A C 1
ATOM 1692 O O . PHE A 1 209 ? -8.453 -8.875 -12.852 1 98.88 209 PHE A O 1
ATOM 1699 N N . ASP A 1 210 ? -10.25 -7.941 -11.883 1 98.81 210 ASP A N 1
ATOM 1700 C CA . ASP A 1 210 ? -10.078 -6.691 -12.609 1 98.81 210 ASP A CA 1
ATOM 1701 C C . ASP A 1 210 ? -8.773 -5.996 -12.219 1 98.81 210 ASP A C 1
ATOM 1703 O O . ASP A 1 210 ? -8.086 -5.43 -13.07 1 98.81 210 ASP A O 1
ATOM 1707 N N . ALA A 1 211 ? -8.453 -6.012 -10.961 1 98.69 211 ALA A N 1
ATOM 1708 C CA . ALA A 1 211 ? -7.219 -5.398 -10.484 1 98.69 211 ALA A CA 1
ATOM 1709 C C . ALA A 1 211 ? -6 -6.125 -11.047 1 98.69 211 ALA A C 1
ATOM 1711 O O . ALA A 1 211 ? -5.059 -5.488 -11.523 1 98.69 211 ALA A O 1
ATOM 1712 N N . PHE A 1 212 ? -6.031 -7.434 -11.008 1 98.94 212 PHE A N 1
ATOM 1713 C CA . PHE A 1 212 ? -4.926 -8.211 -11.547 1 98.94 212 PHE A CA 1
ATOM 1714 C C . PHE A 1 212 ? -4.836 -8.039 -13.062 1 98.94 212 PHE A C 1
ATOM 1716 O O . PHE A 1 212 ? -3.738 -7.992 -13.617 1 98.94 212 PHE A O 1
ATOM 1723 N N . ASP A 1 213 ? -5.996 -8.008 -13.672 1 98.81 213 ASP A N 1
ATOM 1724 C CA . ASP A 1 213 ? -6.027 -7.781 -15.109 1 98.81 213 ASP A CA 1
ATOM 1725 C C . ASP A 1 213 ? -5.285 -6.5 -15.484 1 98.81 213 ASP A C 1
ATOM 1727 O O . ASP A 1 213 ? -4.426 -6.512 -16.375 1 98.81 213 ASP A O 1
ATOM 1731 N N . ALA A 1 214 ? -5.566 -5.426 -14.82 1 98.69 214 ALA A N 1
ATOM 1732 C CA . ALA A 1 214 ? -4.91 -4.145 -15.086 1 98.69 214 ALA A CA 1
ATOM 1733 C C . ALA A 1 214 ? -3.402 -4.25 -14.883 1 98.69 214 ALA A C 1
ATOM 1735 O O . ALA A 1 214 ? -2.625 -3.719 -15.68 1 98.69 214 ALA A O 1
ATOM 1736 N N . TRP A 1 215 ? -3.01 -4.91 -13.898 1 98.81 215 TRP A N 1
ATOM 1737 C CA . TRP A 1 215 ? -1.586 -5.09 -13.633 1 98.81 215 TRP A CA 1
ATOM 1738 C C . TRP A 1 215 ? -0.917 -5.879 -14.75 1 98.81 215 TRP A C 1
ATOM 1740 O O . TRP A 1 215 ? 0.216 -5.586 -15.133 1 98.81 215 TRP A O 1
ATOM 1750 N N . THR A 1 216 ? -1.593 -6.926 -15.266 1 98.81 216 THR A N 1
ATOM 1751 C CA . THR A 1 216 ? -0.964 -7.777 -16.266 1 98.81 216 THR A CA 1
ATOM 1752 C C . THR A 1 216 ? -0.604 -6.969 -17.516 1 98.81 216 THR A C 1
ATOM 1754 O O . THR A 1 216 ? 0.388 -7.258 -18.188 1 98.81 216 THR A O 1
ATOM 1757 N N . HIS A 1 217 ? -1.354 -5.938 -17.844 1 98.69 217 HIS A N 1
ATOM 1758 C CA . HIS A 1 217 ? -1.016 -5.098 -18.984 1 98.69 217 HIS A CA 1
ATOM 1759 C C . HIS A 1 217 ? 0.265 -4.312 -18.734 1 98.69 217 HIS A C 1
ATOM 1761 O O . HIS A 1 217 ? 1.071 -4.117 -19.641 1 98.69 217 HIS A O 1
ATOM 1767 N N . GLU A 1 218 ? 0.411 -3.852 -17.531 1 98.56 218 GLU A N 1
ATOM 1768 C CA . GLU A 1 218 ? 1.654 -3.201 -17.141 1 98.56 218 GLU A CA 1
ATOM 1769 C C . GLU A 1 218 ? 2.838 -4.16 -17.234 1 98.56 218 GLU A C 1
ATOM 1771 O O . GLU A 1 218 ? 3.887 -3.801 -17.781 1 98.56 218 GLU A O 1
ATOM 1776 N N . ALA A 1 219 ? 2.656 -5.398 -16.797 1 98.69 219 ALA A N 1
ATOM 1777 C CA . ALA A 1 219 ? 3.711 -6.406 -16.828 1 98.69 219 ALA A CA 1
ATOM 1778 C C . ALA A 1 219 ? 4.062 -6.773 -18.266 1 98.69 219 ALA A C 1
ATOM 1780 O O . ALA A 1 219 ? 5.238 -6.918 -18.609 1 98.69 219 ALA A O 1
ATOM 1781 N N . ALA A 1 220 ? 3.055 -6.91 -19.078 1 98.56 220 ALA A N 1
ATOM 1782 C CA . ALA A 1 220 ? 3.279 -7.219 -20.484 1 98.56 220 ALA A CA 1
ATOM 1783 C C . ALA A 1 220 ? 4.074 -6.109 -21.172 1 98.56 220 ALA A C 1
ATOM 1785 O O . ALA A 1 220 ? 4.953 -6.383 -21.984 1 98.56 220 ALA A O 1
ATOM 1786 N N . ARG A 1 221 ? 3.748 -4.867 -20.875 1 97.69 221 ARG A N 1
ATOM 1787 C CA . ARG A 1 221 ? 4.469 -3.734 -21.453 1 97.69 221 ARG A CA 1
ATOM 1788 C C . ARG A 1 221 ? 5.941 -3.764 -21.047 1 97.69 221 ARG A C 1
ATOM 1790 O O . ARG A 1 221 ? 6.816 -3.412 -21.844 1 97.69 221 ARG A O 1
ATOM 1797 N N . GLU A 1 222 ? 6.18 -4.172 -19.828 1 97.31 222 GLU A N 1
ATOM 1798 C CA . GLU A 1 222 ? 7.559 -4.285 -19.375 1 97.31 222 GLU A CA 1
ATOM 1799 C C . GLU A 1 222 ? 8.336 -5.316 -20.188 1 97.31 222 GLU A C 1
ATOM 1801 O O . GLU A 1 222 ? 9.477 -5.074 -20.578 1 97.31 222 GLU A O 1
ATOM 1806 N N . ILE A 1 223 ? 7.734 -6.449 -20.438 1 98 223 ILE A N 1
ATOM 1807 C CA . ILE A 1 223 ? 8.367 -7.477 -21.266 1 98 223 ILE A CA 1
ATOM 1808 C C . ILE A 1 223 ? 8.609 -6.938 -22.672 1 98 223 ILE A C 1
ATOM 1810 O O . ILE A 1 223 ? 9.688 -7.145 -23.25 1 98 223 ILE A O 1
ATOM 1814 N N . GLY A 1 224 ? 7.602 -6.242 -23.188 1 97.19 224 GLY A N 1
ATOM 1815 C CA . GLY A 1 224 ? 7.758 -5.629 -24.484 1 97.19 224 GLY A CA 1
ATOM 1816 C C . GLY A 1 224 ? 8.93 -4.672 -24.562 1 97.19 224 GLY A C 1
ATOM 1817 O O . GLY A 1 224 ? 9.672 -4.656 -25.547 1 97.19 224 GLY A O 1
ATOM 1818 N N . ARG A 1 225 ? 9.094 -3.889 -23.562 1 95.94 225 ARG A N 1
ATOM 1819 C CA . ARG A 1 225 ? 10.195 -2.936 -23.516 1 95.94 225 ARG A CA 1
ATOM 1820 C C . ARG A 1 225 ? 11.539 -3.654 -23.484 1 95.94 225 ARG A C 1
ATOM 1822 O O . ARG A 1 225 ? 12.492 -3.221 -24.141 1 95.94 225 ARG A O 1
ATOM 1829 N N . LEU A 1 226 ? 11.609 -4.734 -22.766 1 94.81 226 LEU A N 1
ATOM 1830 C CA . LEU A 1 226 ? 12.844 -5.496 -22.641 1 94.81 226 LEU A CA 1
ATOM 1831 C C . LEU A 1 226 ? 13.156 -6.262 -23.906 1 94.81 226 LEU A C 1
ATOM 1833 O O . LEU A 1 226 ? 14.32 -6.547 -24.203 1 94.81 226 LEU A O 1
ATOM 1837 N N . ALA A 1 227 ? 12.125 -6.641 -24.625 1 94.62 227 ALA A N 1
ATOM 1838 C CA . ALA A 1 227 ? 12.281 -7.414 -25.859 1 94.62 227 ALA A CA 1
ATOM 1839 C C . ALA A 1 227 ? 12.688 -6.516 -27.016 1 94.62 227 ALA A C 1
ATOM 1841 O O . ALA A 1 227 ? 13.18 -6.996 -28.047 1 94.62 227 ALA A O 1
ATOM 1842 N N . ALA A 1 228 ? 12.406 -5.195 -26.938 1 90.12 228 ALA A N 1
ATOM 1843 C CA . ALA A 1 228 ? 12.695 -4.262 -28.031 1 90.12 228 ALA A CA 1
ATOM 1844 C C . ALA A 1 228 ? 14.195 -4.059 -28.203 1 90.12 228 ALA A C 1
ATOM 1846 O O . ALA A 1 228 ? 14.938 -4.004 -27.219 1 90.12 228 ALA A O 1
ATOM 1847 N N . PRO A 1 229 ? 14.664 -4.152 -29.516 1 80.12 229 PRO A N 1
ATOM 1848 C CA . PRO A 1 229 ? 16.078 -3.891 -29.766 1 80.12 229 PRO A CA 1
ATOM 1849 C C . PRO A 1 229 ? 16.531 -2.514 -29.281 1 80.12 229 PRO A C 1
ATOM 1851 O O . PRO A 1 229 ? 15.719 -1.581 -29.234 1 80.12 229 PRO A O 1
ATOM 1854 N N . PRO A 1 230 ? 17.766 -2.502 -28.703 1 72.56 230 PRO A N 1
ATOM 1855 C CA . PRO A 1 230 ? 18.234 -1.203 -28.219 1 72.56 230 PRO A CA 1
ATOM 1856 C C . PRO A 1 230 ? 18.125 -0.101 -29.266 1 72.56 230 PRO A C 1
ATOM 1858 O O . PRO A 1 230 ? 18.328 -0.354 -30.453 1 72.56 230 PRO A O 1
ATOM 1861 N N . ALA A 1 231 ? 17.406 0.846 -28.922 1 57.62 231 ALA A N 1
ATOM 1862 C CA . ALA A 1 231 ? 17.281 1.983 -29.828 1 57.62 231 ALA A CA 1
ATOM 1863 C C . ALA A 1 231 ? 18.656 2.428 -30.344 1 57.62 231 ALA A C 1
ATOM 1865 O O . ALA A 1 231 ? 19.609 2.518 -29.562 1 57.62 231 ALA A O 1
ATOM 1866 N N . LEU A 1 232 ? 19.031 2.344 -31.656 1 49.16 232 LEU A N 1
ATOM 1867 C CA . LEU A 1 232 ? 20.25 2.883 -32.281 1 49.16 232 LEU A CA 1
ATOM 1868 C C . LEU A 1 232 ? 20.5 4.312 -31.797 1 49.16 232 LEU A C 1
ATOM 1870 O O . LEU A 1 232 ? 19.625 5.172 -31.906 1 49.16 232 LEU A O 1
ATOM 1874 N N . GLN A 1 233 ? 21.219 4.488 -30.812 1 44.28 233 GLN A N 1
ATOM 1875 C CA . GLN A 1 233 ? 21.656 5.855 -30.562 1 44.28 233 GLN A CA 1
ATOM 1876 C C . GLN A 1 233 ? 22.172 6.508 -31.844 1 44.28 233 GLN A C 1
ATOM 1878 O O . GLN A 1 233 ? 23.141 6.031 -32.438 1 44.28 233 GLN A O 1
ATOM 1883 N N . GLU A 1 234 ? 21.312 7.039 -32.656 1 37.94 234 GLU A N 1
ATOM 1884 C CA . GLU A 1 234 ? 21.844 7.863 -33.719 1 37.94 234 GLU A CA 1
ATOM 1885 C C . GLU A 1 234 ? 22.859 8.875 -33.219 1 37.94 234 GLU A C 1
ATOM 1887 O O . GLU A 1 234 ? 22.562 9.641 -32.281 1 37.94 234 GLU A O 1
ATOM 1892 N N . THR A 1 235 ? 24.078 8.367 -33.219 1 38.72 235 THR A N 1
ATOM 1893 C CA . THR A 1 235 ? 25.125 9.375 -33.094 1 38.72 235 THR A CA 1
ATOM 1894 C C . THR A 1 235 ? 24.75 10.648 -33.844 1 38.72 235 THR A C 1
ATOM 1896 O O . THR A 1 235 ? 24.469 10.594 -35.062 1 38.72 235 THR A O 1
ATOM 1899 N N . PRO A 1 236 ? 24.672 11.648 -33 1 31.97 236 PRO A N 1
ATOM 1900 C CA . PRO A 1 236 ? 24.578 12.852 -33.812 1 31.97 236 PRO A CA 1
ATOM 1901 C C . PRO A 1 236 ? 25.781 13.031 -34.719 1 31.97 236 PRO A C 1
ATOM 1903 O O . PRO A 1 236 ? 26.875 12.562 -34.406 1 31.97 236 PRO A O 1
ATOM 1906 N N . MET B 1 1 ? -21.516 19.344 8.586 1 96 1 MET B N 1
ATOM 1907 C CA . MET B 1 1 ? -20.062 19.25 8.562 1 96 1 MET B CA 1
ATOM 1908 C C . MET B 1 1 ? -19.438 20.016 9.719 1 96 1 MET B C 1
ATOM 1910 O O . MET B 1 1 ? -18.328 19.719 10.141 1 96 1 MET B O 1
ATOM 1914 N N . LYS B 1 2 ? -20.125 20.891 10.305 1 94 2 LYS B N 1
ATOM 1915 C CA . LYS B 1 2 ? -19.641 21.641 11.461 1 94 2 LYS B CA 1
ATOM 1916 C C . LYS B 1 2 ? -19.281 20.703 12.617 1 94 2 LYS B C 1
ATOM 1918 O O . LYS B 1 2 ? -18.219 20.828 13.211 1 94 2 LYS B O 1
ATOM 1923 N N . THR B 1 3 ? -20.203 19.812 12.852 1 95.94 3 THR B N 1
ATOM 1924 C CA . THR B 1 3 ? -19.984 18.859 13.93 1 95.94 3 THR B CA 1
ATOM 1925 C C . THR B 1 3 ? -18.766 17.969 13.641 1 95.94 3 THR B C 1
ATOM 1927 O O . THR B 1 3 ? -18 17.641 14.547 1 95.94 3 THR B O 1
ATOM 1930 N N . VAL B 1 4 ? -18.641 17.562 12.406 1 98.12 4 VAL B N 1
ATOM 1931 C CA . VAL B 1 4 ? -17.516 16.734 12 1 98.12 4 VAL B CA 1
ATOM 1932 C C . VAL B 1 4 ? -16.203 17.5 12.195 1 98.12 4 VAL B C 1
ATOM 1934 O O . VAL B 1 4 ? -15.234 16.953 12.727 1 98.12 4 VAL B O 1
ATOM 1937 N N . LEU B 1 5 ? -16.188 18.766 11.844 1 97.06 5 LEU B N 1
ATOM 1938 C CA . LEU B 1 5 ? -14.992 19.594 12 1 97.06 5 LEU B CA 1
ATOM 1939 C C . LEU B 1 5 ? -14.656 19.781 13.477 1 97.06 5 LEU B C 1
ATOM 1941 O O . LEU B 1 5 ? -13.477 19.766 13.852 1 97.06 5 LEU B O 1
ATOM 1945 N N . THR B 1 6 ? -15.656 19.953 14.266 1 97.06 6 THR B N 1
ATOM 1946 C CA . THR B 1 6 ? -15.445 20.047 15.703 1 97.06 6 THR B CA 1
ATOM 1947 C C . THR B 1 6 ? -14.82 18.75 16.234 1 97.06 6 THR B C 1
ATOM 1949 O O . THR B 1 6 ? -13.922 18.797 17.078 1 97.06 6 THR B O 1
ATOM 1952 N N . HIS B 1 7 ? -15.344 17.609 15.781 1 98.44 7 HIS B N 1
ATOM 1953 C CA . HIS B 1 7 ? -14.789 16.312 16.156 1 98.44 7 HIS B CA 1
ATOM 1954 C C . HIS B 1 7 ? -13.336 16.188 15.734 1 98.44 7 HIS B C 1
ATOM 1956 O O . HIS B 1 7 ? -12.5 15.68 16.484 1 98.44 7 HIS B O 1
ATOM 1962 N N . ILE B 1 8 ? -12.992 16.656 14.531 1 98.06 8 ILE B N 1
ATOM 1963 C CA . ILE B 1 8 ? -11.633 16.625 14.023 1 98.06 8 ILE B CA 1
ATOM 1964 C C . ILE B 1 8 ? -10.719 17.438 14.938 1 98.06 8 ILE B C 1
ATOM 1966 O O . ILE B 1 8 ? -9.617 17 15.273 1 98.06 8 ILE B O 1
ATOM 1970 N N . VAL B 1 9 ? -11.148 18.625 15.391 1 97.31 9 VAL B N 1
ATOM 1971 C CA . VAL B 1 9 ? -10.359 19.484 16.281 1 97.31 9 VAL B CA 1
ATOM 1972 C C . VAL B 1 9 ? -10.102 18.75 17.594 1 97.31 9 VAL B C 1
ATOM 1974 O O . VAL B 1 9 ? -8.992 18.797 18.125 1 97.31 9 VAL B O 1
ATOM 1977 N N . ARG B 1 10 ? -11.102 18.062 18.109 1 98.31 10 ARG B N 1
ATOM 1978 C CA . ARG B 1 10 ? -10.945 17.312 19.344 1 98.31 10 ARG B CA 1
ATOM 1979 C C . ARG B 1 10 ? -9.938 16.188 19.172 1 98.31 10 ARG B C 1
ATOM 1981 O O . ARG B 1 10 ? -9.07 15.977 20.016 1 98.31 10 ARG B O 1
ATOM 1988 N N . ARG B 1 11 ? -10.086 15.43 18.078 1 98.69 11 ARG B N 1
ATOM 1989 C CA . ARG B 1 11 ? -9.156 14.336 17.797 1 98.69 11 ARG B CA 1
ATOM 1990 C C . ARG B 1 11 ? -7.742 14.867 17.609 1 98.69 11 ARG B C 1
ATOM 1992 O O . ARG B 1 11 ? -6.773 14.234 18.031 1 98.69 11 ARG B O 1
ATOM 1999 N N . LYS B 1 12 ? -7.66 16.016 16.953 1 98.31 12 LYS B N 1
ATOM 2000 C CA . LYS B 1 12 ? -6.359 16.641 16.75 1 98.31 12 LYS B CA 1
ATOM 2001 C C . LYS B 1 12 ? -5.68 16.953 18.078 1 98.31 12 LYS B C 1
ATOM 2003 O O . LYS B 1 12 ? -4.477 16.734 18.234 1 98.31 12 LYS B O 1
ATOM 2008 N N . GLN B 1 13 ? -6.391 17.453 19.016 1 98.38 13 GLN B N 1
ATOM 2009 C CA . GLN B 1 13 ? -5.852 17.781 20.328 1 98.38 13 GLN B CA 1
ATOM 2010 C C . GLN B 1 13 ? -5.305 16.547 21.031 1 98.38 13 GLN B C 1
ATOM 2012 O O . GLN B 1 13 ? -4.215 16.578 21.609 1 98.38 13 GLN B O 1
ATOM 2017 N N . ARG B 1 14 ? -6.066 15.516 20.984 1 98.56 14 ARG B N 1
ATOM 2018 C CA . ARG B 1 14 ? -5.609 14.258 21.578 1 98.56 14 ARG B CA 1
ATOM 2019 C C . ARG B 1 14 ? -4.383 13.727 20.859 1 98.56 14 ARG B C 1
ATOM 2021 O O . ARG B 1 14 ? -3.439 13.242 21.484 1 98.56 14 ARG B O 1
ATOM 2028 N N . TYR B 1 15 ? -4.43 13.828 19.578 1 98.75 15 TYR B N 1
ATOM 2029 C CA . TYR B 1 15 ? -3.328 13.375 18.734 1 98.75 15 TYR B CA 1
ATOM 2030 C C . TYR B 1 15 ? -2.049 14.141 19.047 1 98.75 15 TYR B C 1
ATOM 2032 O O . TYR B 1 15 ? -0.976 13.547 19.172 1 98.75 15 TYR B O 1
ATOM 2040 N N . ALA B 1 16 ? -2.117 15.398 19.25 1 98.5 16 ALA B N 1
ATOM 2041 C CA . ALA B 1 16 ? -0.972 16.281 19.469 1 98.5 16 ALA B CA 1
ATOM 2042 C C . ALA B 1 16 ? -0.287 15.969 20.797 1 98.5 16 ALA B C 1
ATOM 2044 O O . ALA B 1 16 ? 0.843 16.406 21.047 1 98.5 16 ALA B O 1
ATOM 2045 N N . ALA B 1 17 ? -0.963 15.234 21.656 1 98.44 17 ALA B N 1
ATOM 2046 C CA . ALA B 1 17 ? -0.449 14.953 22.984 1 98.44 17 ALA B CA 1
ATOM 2047 C C . ALA B 1 17 ? 0.265 13.602 23.031 1 98.44 17 ALA B C 1
ATOM 2049 O O . ALA B 1 17 ? 0.75 13.188 24.094 1 98.44 17 ALA B O 1
ATOM 2050 N N . LEU B 1 18 ? 0.377 12.906 21.938 1 98.75 18 LEU B N 1
ATOM 2051 C CA . LEU B 1 18 ? 0.967 11.57 21.891 1 98.75 18 LEU B CA 1
ATOM 2052 C C . LEU B 1 18 ? 2.48 11.641 22.047 1 98.75 18 LEU B C 1
ATOM 2054 O O . LEU B 1 18 ? 3.092 12.68 21.797 1 98.75 18 LEU B O 1
ATOM 2058 N N . PRO B 1 19 ? 3.129 10.594 22.422 1 98.5 19 PRO B N 1
ATOM 2059 C CA . PRO B 1 19 ? 4.543 10.555 22.812 1 98.5 19 PRO B CA 1
ATOM 2060 C C . PRO B 1 19 ? 5.473 11.039 21.703 1 98.5 19 PRO B C 1
ATOM 2062 O O . PRO B 1 19 ? 6.52 11.625 21.984 1 98.5 19 PRO B O 1
ATOM 2065 N N . LEU B 1 20 ? 5.09 10.789 20.5 1 98.81 20 LEU B N 1
ATOM 2066 C CA . LEU B 1 20 ? 5.945 11.234 19.406 1 98.81 20 LEU B CA 1
ATOM 2067 C C . LEU B 1 20 ? 6.199 12.734 19.484 1 98.81 20 LEU B C 1
ATOM 2069 O O . LEU B 1 20 ? 7.34 13.18 19.344 1 98.81 20 LEU B O 1
ATOM 2073 N N . PHE B 1 21 ? 5.219 13.414 19.734 1 98.81 21 PHE B N 1
ATOM 2074 C CA . PHE B 1 21 ? 5.312 14.867 19.656 1 98.81 21 PHE B CA 1
ATOM 2075 C C . PHE B 1 21 ? 6.027 15.43 20.875 1 98.81 21 PHE B C 1
ATOM 2077 O O . PHE B 1 21 ? 6.68 16.469 20.797 1 98.81 21 PHE B O 1
ATOM 2084 N N . ALA B 1 22 ? 5.926 14.75 21.984 1 98.31 22 ALA B N 1
ATOM 2085 C CA . ALA B 1 22 ? 6.781 15.078 23.125 1 98.31 22 ALA B CA 1
ATOM 2086 C C . ALA B 1 22 ? 8.258 14.875 22.781 1 98.31 22 ALA B C 1
ATOM 2088 O O . ALA B 1 22 ? 9.102 15.695 23.141 1 98.31 22 ALA B O 1
ATOM 2089 N N . ALA B 1 23 ? 8.562 13.797 22.125 1 98.44 23 ALA B N 1
ATOM 2090 C CA . ALA B 1 23 ? 9.93 13.516 21.703 1 98.44 23 ALA B CA 1
ATOM 2091 C C . ALA B 1 23 ? 10.453 14.594 20.766 1 98.44 23 ALA B C 1
ATOM 2093 O O . ALA B 1 23 ? 11.617 14.992 20.844 1 98.44 23 ALA B O 1
ATOM 2094 N N . LEU B 1 24 ? 9.578 15.125 19.922 1 98.69 24 LEU B N 1
ATOM 2095 C CA . LEU B 1 24 ? 9.969 16.156 18.953 1 98.69 24 LEU B CA 1
ATOM 2096 C C . LEU B 1 24 ? 10.219 17.484 19.656 1 98.69 24 LEU B C 1
ATOM 2098 O O . LEU B 1 24 ? 10.953 18.328 19.156 1 98.69 24 LEU B O 1
ATOM 2102 N N . ARG B 1 25 ? 9.664 17.625 20.797 1 98.06 25 ARG B N 1
ATOM 2103 C CA . ARG B 1 25 ? 9.828 18.859 21.562 1 98.06 25 ARG B CA 1
ATOM 2104 C C . ARG B 1 25 ? 10.992 18.734 22.547 1 98.06 25 ARG B C 1
ATOM 2106 O O . ARG B 1 25 ? 11.391 19.734 23.156 1 98.06 25 ARG B O 1
ATOM 2113 N N . ASP B 1 26 ? 11.531 17.578 22.719 1 97.81 26 ASP B N 1
ATOM 2114 C CA . ASP B 1 26 ? 12.562 17.344 23.719 1 97.81 26 ASP B CA 1
ATOM 2115 C C . ASP B 1 26 ? 13.898 17.938 23.297 1 97.81 26 ASP B C 1
ATOM 2117 O O . ASP B 1 26 ? 14.695 17.297 22.609 1 97.81 26 ASP B O 1
ATOM 2121 N N . GLU B 1 27 ? 14.188 19 23.781 1 96.12 27 GLU B N 1
ATOM 2122 C CA . GLU B 1 27 ? 15.359 19.766 23.359 1 96.12 27 GLU B CA 1
ATOM 2123 C C . GLU B 1 27 ? 16.656 19.125 23.844 1 96.12 27 GLU B C 1
ATOM 2125 O O . GLU B 1 27 ? 17.75 19.562 23.484 1 96.12 27 GLU B O 1
ATOM 2130 N N . ARG B 1 28 ? 16.594 18.109 24.656 1 96.44 28 ARG B N 1
ATOM 2131 C CA . ARG B 1 28 ? 17.781 17.375 25.094 1 96.44 28 ARG B CA 1
ATOM 2132 C C . ARG B 1 28 ? 18.328 16.516 23.953 1 96.44 28 ARG B C 1
ATOM 2134 O O . ARG B 1 28 ? 19.5 16.109 23.984 1 96.44 28 ARG B O 1
ATOM 2141 N N . LEU B 1 29 ? 17.484 16.266 23 1 97.31 29 LEU B N 1
ATOM 2142 C CA . LEU B 1 29 ? 17.891 15.477 21.844 1 97.31 29 LEU B CA 1
ATOM 2143 C C . LEU B 1 29 ? 18.219 16.391 20.672 1 97.31 29 LEU B C 1
ATOM 2145 O O . LEU B 1 29 ? 17.516 17.359 20.406 1 97.31 29 LEU B O 1
ATOM 2149 N N . PRO B 1 30 ?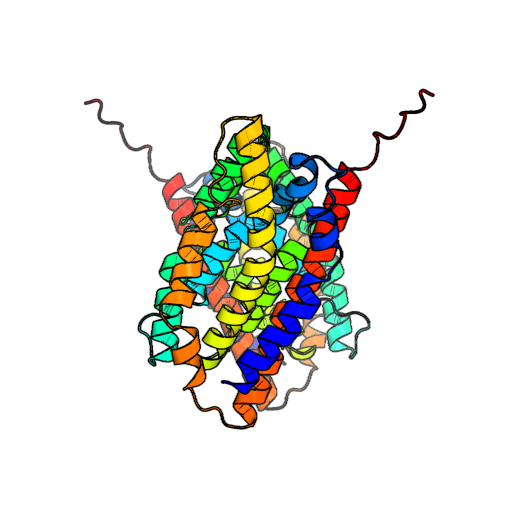 19.344 16.078 20.016 1 96.62 30 PRO B N 1
ATOM 2150 C CA . PRO B 1 30 ? 19.641 16.859 18.812 1 96.62 30 PRO B CA 1
ATOM 2151 C C . PRO B 1 30 ? 18.547 16.75 17.75 1 96.62 30 PRO B C 1
ATOM 2153 O O . PRO B 1 30 ? 17.875 15.727 17.656 1 96.62 30 PRO B O 1
ATOM 2156 N N . PRO B 1 31 ? 18.375 17.781 16.922 1 97.44 31 PRO B N 1
ATOM 2157 C CA . PRO B 1 31 ? 17.297 17.781 15.914 1 97.44 31 PRO B CA 1
ATOM 2158 C C . PRO B 1 31 ? 17.375 16.578 14.969 1 97.44 31 PRO B C 1
ATOM 2160 O O . PRO B 1 31 ? 16.344 16.047 14.555 1 97.44 31 PRO B O 1
ATOM 2163 N N . ARG B 1 32 ? 18.547 16.156 14.656 1 96.25 32 ARG B N 1
ATOM 2164 C CA . ARG B 1 32 ? 18.703 15.047 13.719 1 96.25 32 ARG B CA 1
ATOM 2165 C C . ARG B 1 32 ? 18.156 13.758 14.32 1 96.25 32 ARG B C 1
ATOM 2167 O O . ARG B 1 32 ? 17.609 12.914 13.594 1 96.25 32 ARG B O 1
ATOM 2174 N N . VAL B 1 33 ? 18.406 13.625 15.633 1 97.75 33 VAL B N 1
ATOM 2175 C CA . VAL B 1 33 ? 17.875 12.453 16.312 1 97.75 33 VAL B CA 1
ATOM 2176 C C . VAL B 1 33 ? 16.344 12.531 16.359 1 97.75 33 VAL B C 1
ATOM 2178 O O . VAL B 1 33 ? 15.656 11.547 16.109 1 97.75 33 VAL B O 1
ATOM 2181 N N . ARG B 1 34 ? 15.797 13.695 16.656 1 98.56 34 ARG B N 1
ATOM 2182 C CA . ARG B 1 34 ? 14.359 13.914 16.734 1 98.56 34 ARG B CA 1
ATOM 2183 C C . ARG B 1 34 ? 13.688 13.703 15.391 1 98.56 34 ARG B C 1
ATOM 2185 O O . ARG B 1 34 ? 12.555 13.219 15.32 1 98.56 34 ARG B O 1
ATOM 2192 N N . LEU B 1 35 ? 14.398 13.953 14.266 1 98.44 35 LEU B N 1
ATOM 2193 C CA . LEU B 1 35 ? 13.883 13.766 12.914 1 98.44 35 LEU B CA 1
ATOM 2194 C C . LEU B 1 35 ? 14.203 12.359 12.406 1 98.44 35 LEU B C 1
ATOM 2196 O O . LEU B 1 35 ? 13.828 12 11.281 1 98.44 35 LEU B O 1
ATOM 2200 N N . GLY B 1 36 ? 14.812 11.555 13.211 1 97.81 36 GLY B N 1
ATOM 2201 C CA . GLY B 1 36 ? 15.438 10.32 12.766 1 97.81 36 GLY B CA 1
ATOM 2202 C C . GLY B 1 36 ? 14.438 9.25 12.367 1 97.81 36 GLY B C 1
ATOM 2203 O O . GLY B 1 36 ? 14.812 8.234 11.773 1 97.81 36 GLY B O 1
ATOM 2204 N N . PHE B 1 37 ? 13.172 9.438 12.617 1 98.31 37 PHE B N 1
ATOM 2205 C CA . PHE B 1 37 ? 12.141 8.484 12.227 1 98.31 37 PHE B CA 1
ATOM 2206 C C . PHE B 1 37 ? 11.734 8.68 10.773 1 98.31 37 PHE B 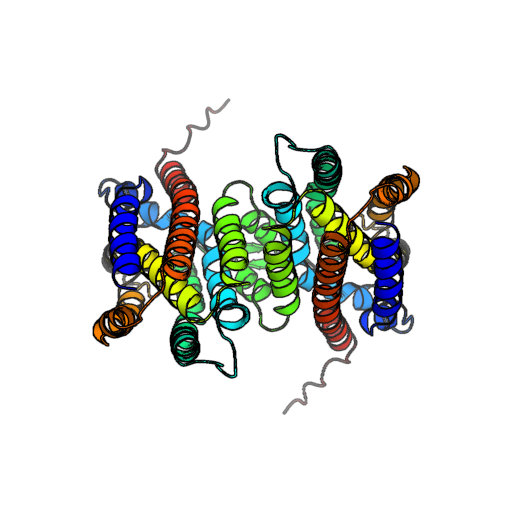C 1
ATOM 2208 O O . PHE B 1 37 ? 11.023 7.852 10.203 1 98.31 37 PHE B O 1
ATOM 2215 N N . MET B 1 38 ? 12.219 9.672 10.062 1 98.19 38 MET B N 1
ATOM 2216 C CA . MET B 1 38 ? 11.742 10.086 8.742 1 98.19 38 MET B CA 1
ATOM 2217 C C . MET B 1 38 ? 12.062 9.031 7.691 1 98.19 38 MET B C 1
ATOM 2219 O O . MET B 1 38 ? 11.234 8.75 6.82 1 98.19 38 MET B O 1
ATOM 2223 N N . PRO B 1 39 ? 13.258 8.391 7.719 1 97.81 39 PRO B N 1
ATOM 2224 C CA . PRO B 1 39 ? 13.477 7.324 6.734 1 97.81 39 PRO B CA 1
ATOM 2225 C C . PRO B 1 39 ? 12.438 6.211 6.836 1 97.81 39 PRO B C 1
ATOM 2227 O O . PRO B 1 39 ? 11.992 5.684 5.812 1 97.81 39 PRO B O 1
ATOM 2230 N N . ALA B 1 40 ? 12.039 5.945 8.055 1 97.81 40 ALA B N 1
ATOM 2231 C CA . ALA B 1 40 ? 11.047 4.891 8.281 1 97.81 40 ALA B CA 1
ATOM 2232 C C . ALA B 1 40 ? 9.656 5.34 7.844 1 97.81 40 ALA B C 1
ATOM 2234 O O . ALA B 1 40 ? 8.75 4.516 7.699 1 97.81 40 ALA B O 1
ATOM 2235 N N . PHE B 1 41 ? 9.477 6.625 7.613 1 98.5 41 PHE B N 1
ATOM 2236 C CA . PHE B 1 41 ? 8.203 7.199 7.199 1 98.5 41 PHE B CA 1
ATOM 2237 C C . PHE B 1 41 ? 8.078 7.199 5.68 1 98.5 41 PHE B C 1
ATOM 2239 O O . PHE B 1 41 ? 7.039 7.59 5.141 1 98.5 41 PHE B O 1
ATOM 2246 N N . ALA B 1 42 ? 9.062 6.707 4.953 1 98.62 42 ALA B N 1
ATOM 2247 C CA . ALA B 1 42 ? 9.203 6.848 3.506 1 98.62 42 ALA B CA 1
ATOM 2248 C C . ALA B 1 42 ? 8.062 6.145 2.775 1 98.62 42 ALA B C 1
ATOM 2250 O O . ALA B 1 42 ? 7.516 6.68 1.806 1 98.62 42 ALA B O 1
ATOM 2251 N N . PHE B 1 43 ? 7.699 4.969 3.25 1 98.75 43 PHE B N 1
ATOM 2252 C CA . PHE B 1 43 ? 6.621 4.242 2.588 1 98.75 43 PHE B CA 1
ATOM 2253 C C . PHE B 1 43 ? 5.359 5.094 2.508 1 98.75 43 PHE B C 1
ATOM 2255 O O . PHE B 1 43 ? 4.758 5.223 1.439 1 98.75 43 PHE B O 1
ATOM 2262 N N . PHE B 1 44 ? 5.004 5.719 3.615 1 98.81 44 PHE B N 1
ATOM 2263 C CA . PHE B 1 44 ? 3.789 6.523 3.676 1 98.81 44 PHE B CA 1
ATOM 2264 C C . PHE B 1 44 ? 3.895 7.73 2.748 1 98.81 44 PHE B C 1
ATOM 2266 O O . PHE B 1 44 ? 2.975 8.008 1.978 1 98.81 44 PHE B O 1
ATOM 2273 N N . VAL B 1 45 ? 5.012 8.383 2.832 1 98.5 45 VAL B N 1
ATOM 2274 C CA . VAL B 1 45 ? 5.176 9.617 2.072 1 98.5 45 VAL B CA 1
ATOM 2275 C C . VAL B 1 45 ? 5.074 9.328 0.578 1 98.5 45 VAL B C 1
ATOM 2277 O O . VAL B 1 45 ? 4.375 10.023 -0.155 1 98.5 45 VAL B O 1
ATOM 2280 N N . MET B 1 46 ? 5.746 8.297 0.14 1 98.56 46 MET B N 1
ATOM 2281 C CA . MET B 1 46 ? 5.715 7.934 -1.274 1 98.56 46 MET B CA 1
ATOM 2282 C C . MET B 1 46 ? 4.316 7.492 -1.693 1 98.56 46 MET B C 1
ATOM 2284 O O . MET B 1 46 ? 3.795 7.953 -2.709 1 98.56 46 MET B O 1
ATOM 2288 N N . ALA B 1 47 ? 3.723 6.688 -0.873 1 98.69 47 ALA B N 1
ATOM 2289 C CA . ALA B 1 47 ? 2.402 6.148 -1.184 1 98.69 47 ALA B CA 1
ATOM 2290 C C . ALA B 1 47 ? 1.328 7.227 -1.074 1 98.69 47 ALA B C 1
ATOM 2292 O O . ALA B 1 47 ? 0.255 7.102 -1.67 1 98.69 47 ALA B O 1
ATOM 2293 N N . PHE B 1 48 ? 1.575 8.25 -0.307 1 98.5 48 PHE B N 1
ATOM 2294 C CA . PHE B 1 48 ? 0.616 9.344 -0.183 1 98.5 48 PHE B CA 1
ATOM 2295 C C . PHE B 1 48 ? 0.412 10.039 -1.523 1 98.5 48 PHE B C 1
ATOM 2297 O O . PHE B 1 48 ? -0.693 10.484 -1.834 1 98.5 48 PHE B O 1
ATOM 2304 N N . GLY B 1 49 ? 1.505 10.102 -2.305 1 97.81 49 GLY B N 1
ATOM 2305 C CA . GLY B 1 49 ? 1.348 10.562 -3.674 1 97.81 49 GLY B CA 1
ATOM 2306 C C . GLY B 1 49 ? 0.367 9.734 -4.477 1 97.81 49 GLY B C 1
ATOM 2307 O O . GLY B 1 49 ? -0.483 10.273 -5.184 1 97.81 49 GLY B O 1
ATOM 2308 N N . ASP B 1 50 ? 0.471 8.453 -4.355 1 98.38 50 ASP B N 1
ATOM 2309 C CA . ASP B 1 50 ? -0.444 7.535 -5.031 1 98.38 50 ASP B CA 1
ATOM 2310 C C . ASP B 1 50 ? -1.876 7.727 -4.535 1 98.38 50 ASP B C 1
ATOM 2312 O O . ASP B 1 50 ? -2.816 7.734 -5.332 1 98.38 50 ASP B O 1
ATOM 2316 N N . LEU B 1 51 ? -2.053 7.82 -3.215 1 98.5 51 LEU B N 1
ATOM 2317 C CA . LEU B 1 51 ? -3.375 7.988 -2.621 1 98.5 51 LEU B CA 1
ATOM 2318 C C . LEU B 1 51 ? -4.098 9.18 -3.232 1 98.5 51 LEU B C 1
ATOM 2320 O O . LEU B 1 51 ? -5.277 9.086 -3.58 1 98.5 51 LEU B O 1
ATOM 2324 N N . ASN B 1 52 ? -3.361 10.273 -3.371 1 97.75 52 ASN B N 1
ATOM 2325 C CA . ASN B 1 52 ? -3.939 11.484 -3.943 1 97.75 52 ASN B CA 1
ATOM 2326 C C . ASN B 1 52 ? -4.258 11.305 -5.426 1 97.75 52 ASN B C 1
ATOM 2328 O O . ASN B 1 52 ? -5.395 11.516 -5.848 1 97.75 52 ASN B O 1
ATOM 2332 N N . ARG B 1 53 ? -3.361 10.773 -6.164 1 97.44 53 ARG B N 1
ATOM 2333 C CA . ARG B 1 53 ? -3.443 10.742 -7.621 1 97.44 53 ARG B CA 1
ATOM 2334 C C . ARG B 1 53 ? -4.441 9.688 -8.094 1 97.44 53 ARG B C 1
ATOM 2336 O O . ARG B 1 53 ? -5.215 9.93 -9.023 1 97.44 53 ARG B O 1
ATOM 2343 N N . TYR B 1 54 ? -4.469 8.547 -7.355 1 97.75 54 TYR B N 1
ATOM 2344 C CA . TYR B 1 54 ? -5.145 7.414 -7.973 1 97.75 54 TYR B CA 1
ATOM 2345 C C . TYR B 1 54 ? -6.375 7.008 -7.172 1 97.75 54 TYR B C 1
ATOM 2347 O O . TYR B 1 54 ? -7.254 6.309 -7.68 1 97.75 54 TYR B O 1
ATOM 2355 N N . LEU B 1 55 ? -6.445 7.414 -5.918 1 98.12 55 LEU B N 1
ATOM 2356 C CA . LEU B 1 55 ? -7.539 6.902 -5.098 1 98.12 55 LEU B CA 1
ATOM 2357 C C . LEU B 1 55 ? -8.508 8.016 -4.719 1 98.12 55 LEU B C 1
ATOM 2359 O O . LEU B 1 55 ? -9.719 7.859 -4.836 1 98.12 55 LEU B O 1
ATOM 2363 N N . LEU B 1 56 ? -7.969 9.156 -4.328 1 98.06 56 LEU B N 1
ATOM 2364 C CA . LEU B 1 56 ? -8.805 10.273 -3.906 1 98.06 56 LEU B CA 1
ATOM 2365 C C . LEU B 1 56 ? -9.344 11.039 -5.113 1 98.06 56 LEU B C 1
ATOM 2367 O O . LEU B 1 56 ? -10.516 11.43 -5.133 1 98.06 56 LEU B O 1
ATOM 2371 N N . ARG B 1 57 ? -8.492 11.219 -6.117 1 97 57 ARG B N 1
ATOM 2372 C CA . ARG B 1 57 ? -8.891 11.969 -7.301 1 97 57 ARG B CA 1
ATOM 2373 C C . ARG B 1 57 ? -9.828 11.148 -8.18 1 97 57 ARG B C 1
ATOM 2375 O O . ARG B 1 57 ? -9.562 9.977 -8.461 1 97 57 ARG B O 1
ATOM 2382 N N . LYS B 1 58 ? -10.953 11.719 -8.461 1 96.75 58 LYS B N 1
ATOM 2383 C CA . LYS B 1 58 ? -11.938 11.133 -9.375 1 96.75 58 LYS B CA 1
ATOM 2384 C C . LYS B 1 58 ? -12.305 12.109 -10.484 1 96.75 58 LYS B C 1
ATOM 2386 O O . LYS B 1 58 ? -12.977 13.117 -10.242 1 96.75 58 LYS B O 1
ATOM 2391 N N . GLU B 1 59 ? -11.922 11.734 -11.656 1 95.06 59 GLU B N 1
ATOM 2392 C CA . GLU B 1 59 ? -12.195 12.594 -12.805 1 95.06 59 GLU B CA 1
ATOM 2393 C C . GLU B 1 59 ? -12.992 11.852 -13.875 1 95.06 59 GLU B C 1
ATOM 2395 O O . GLU B 1 59 ? -12.625 10.75 -14.273 1 95.06 59 GLU B O 1
ATOM 2400 N N . PRO B 1 60 ? -14.141 12.383 -14.344 1 95.44 60 PRO B N 1
ATOM 2401 C CA . PRO B 1 60 ? -14.625 13.703 -13.922 1 95.44 60 PRO B CA 1
ATOM 2402 C C . PRO B 1 60 ? -15.266 13.688 -12.539 1 95.44 60 PRO B C 1
ATOM 2404 O O . PRO B 1 60 ? -15.703 12.633 -12.07 1 95.44 60 PRO B O 1
ATOM 2407 N N . ALA B 1 61 ? -15.219 14.883 -11.922 1 95.06 61 ALA B N 1
ATOM 2408 C CA . ALA B 1 61 ? -15.891 15.008 -10.625 1 95.06 61 ALA B CA 1
ATOM 2409 C C . ALA B 1 61 ? -17.406 14.945 -10.781 1 95.06 61 ALA B C 1
ATOM 2411 O O . ALA B 1 61 ? -17.984 15.664 -11.602 1 95.06 61 ALA B O 1
ATOM 2412 N N . HIS B 1 62 ? -18 14.156 -9.984 1 92.38 62 HIS B N 1
ATOM 2413 C CA . HIS B 1 62 ? -19.438 13.969 -10.125 1 92.38 62 HIS B CA 1
ATOM 2414 C C . HIS B 1 62 ? -20.219 14.969 -9.273 1 92.38 62 HIS B C 1
ATOM 2416 O O . HIS B 1 62 ? -21.438 15.102 -9.422 1 92.38 62 HIS B O 1
ATOM 2422 N N . ASP B 1 63 ? -19.625 15.672 -8.328 1 93.56 63 ASP B N 1
ATOM 2423 C CA . ASP B 1 63 ? -20.219 16.703 -7.484 1 93.56 63 ASP B CA 1
ATOM 2424 C C . ASP B 1 63 ? -19.188 17.734 -7.062 1 93.56 63 ASP B C 1
ATOM 2426 O O . ASP B 1 63 ? -17.984 17.531 -7.25 1 93.56 63 ASP B O 1
ATOM 2430 N N . PRO B 1 64 ? -19.656 18.812 -6.551 1 94.38 64 PRO B N 1
ATOM 2431 C CA . PRO B 1 64 ? -18.734 19.891 -6.199 1 94.38 64 PRO B CA 1
ATOM 2432 C C . PRO B 1 64 ? -17.781 19.516 -5.062 1 94.38 64 PRO B C 1
ATOM 2434 O O . PRO B 1 64 ? -16.656 20.031 -4.988 1 94.38 64 PRO B O 1
ATOM 2437 N N . HIS B 1 65 ? -18.266 18.656 -4.211 1 95.25 65 HIS B N 1
ATOM 2438 C CA . HIS B 1 65 ? -17.406 18.219 -3.119 1 95.25 65 HIS B CA 1
ATOM 2439 C C . HIS B 1 65 ? -16.203 17.422 -3.639 1 95.25 65 HIS B C 1
ATOM 2441 O O . HIS B 1 65 ? -15.078 17.641 -3.207 1 95.25 65 HIS B O 1
ATOM 2447 N N . GLN B 1 66 ? -16.484 16.562 -4.613 1 96.62 66 GLN B N 1
ATOM 2448 C CA . GLN B 1 66 ? -15.414 15.805 -5.242 1 96.62 66 GLN B CA 1
ATOM 2449 C C . GLN B 1 66 ? -14.469 16.719 -6.02 1 96.62 66 GLN B C 1
ATOM 2451 O O . GLN B 1 66 ? -13.266 16.484 -6.062 1 96.62 66 GLN B O 1
ATOM 2456 N N . ALA B 1 67 ? -14.984 17.734 -6.582 1 95.81 67 ALA B N 1
ATOM 2457 C CA . ALA B 1 67 ? -14.141 18.688 -7.289 1 95.81 67 ALA B CA 1
ATOM 2458 C C . ALA B 1 67 ? -13.148 19.359 -6.332 1 95.81 67 ALA B C 1
ATOM 2460 O O . ALA B 1 67 ? -11.992 19.594 -6.695 1 95.81 67 ALA B O 1
ATOM 2461 N N . ARG B 1 68 ? -13.586 19.641 -5.137 1 93.25 68 ARG B N 1
ATOM 2462 C CA . ARG B 1 68 ? -12.719 20.219 -4.121 1 93.25 68 ARG B CA 1
ATOM 2463 C C . ARG B 1 68 ? -11.641 19.219 -3.695 1 93.25 68 ARG B C 1
ATOM 2465 O O . ARG B 1 68 ? -10.477 19.594 -3.521 1 93.25 68 ARG B O 1
ATOM 2472 N N . VAL B 1 69 ? -12.078 17.984 -3.537 1 95.75 69 VAL B N 1
ATOM 2473 C CA . VAL B 1 69 ? -11.117 16.938 -3.221 1 95.75 69 VAL B CA 1
ATOM 2474 C C . VAL B 1 69 ? -10.062 16.859 -4.32 1 95.75 69 VAL B C 1
ATOM 2476 O O . VAL B 1 69 ? -8.859 16.812 -4.035 1 95.75 69 VAL B O 1
ATOM 2479 N N . ASN B 1 70 ? -10.5 16.906 -5.57 1 96.44 70 ASN B N 1
ATOM 2480 C CA . ASN B 1 70 ? -9.586 16.828 -6.707 1 96.44 70 ASN B CA 1
ATOM 2481 C C . ASN B 1 70 ? -8.562 17.953 -6.68 1 96.44 70 ASN B C 1
ATOM 2483 O O . ASN B 1 70 ? -7.375 17.734 -6.938 1 96.44 70 ASN B O 1
ATOM 2487 N N . ALA B 1 71 ? -8.984 19.109 -6.344 1 92.62 71 ALA B N 1
ATOM 2488 C CA . ALA B 1 71 ? -8.086 20.266 -6.273 1 92.62 71 ALA B CA 1
ATOM 2489 C C . ALA B 1 71 ? -7.023 20.062 -5.195 1 92.62 71 ALA B C 1
ATOM 2491 O O . ALA B 1 71 ? -5.844 20.344 -5.418 1 92.62 71 ALA B O 1
ATOM 2492 N N . HIS B 1 72 ? -7.461 19.562 -4.113 1 91.81 72 HIS B N 1
ATOM 2493 C CA . HIS B 1 72 ? -6.539 19.281 -3.012 1 91.81 72 HIS B CA 1
ATOM 2494 C C . HIS B 1 72 ? -5.492 18.25 -3.41 1 91.81 72 HIS B C 1
ATOM 2496 O O . HIS B 1 72 ? -4.312 18.406 -3.096 1 91.81 72 HIS B O 1
ATOM 2502 N N . THR B 1 73 ? -5.953 17.234 -4.09 1 95.31 73 THR B N 1
ATOM 2503 C CA . THR B 1 73 ? -5.059 16.141 -4.445 1 95.31 73 THR B CA 1
ATOM 2504 C C . THR B 1 73 ? -4 16.609 -5.441 1 95.31 73 THR B C 1
ATOM 2506 O O . THR B 1 73 ? -2.883 16.094 -5.461 1 95.31 73 THR B O 1
ATOM 2509 N N . ARG B 1 74 ? -4.25 17.578 -6.289 1 93.19 74 ARG B N 1
ATOM 2510 C CA . ARG B 1 74 ? -3.307 18.078 -7.281 1 93.19 74 ARG B CA 1
ATOM 2511 C C . ARG B 1 74 ? -2.154 18.828 -6.617 1 93.19 74 ARG B C 1
ATOM 2513 O O . ARG B 1 74 ? -1.042 18.859 -7.148 1 93.19 74 ARG B O 1
ATOM 2520 N N . GLU B 1 75 ? -2.414 19.266 -5.492 1 87.88 75 GLU B N 1
ATOM 2521 C CA . GLU B 1 75 ? -1.365 19.922 -4.719 1 87.88 75 GLU B CA 1
ATOM 2522 C C . GLU B 1 75 ? -0.517 18.906 -3.961 1 87.88 75 GLU B C 1
ATOM 2524 O O . GLU B 1 75 ? 0.714 18.969 -3.996 1 87.88 75 GLU B O 1
ATOM 2529 N N . ASP B 1 76 ? -1.157 17.938 -3.453 1 90.94 76 ASP B N 1
ATOM 2530 C CA . ASP B 1 76 ? -0.521 17.047 -2.482 1 90.94 76 ASP B CA 1
ATOM 2531 C C . ASP B 1 76 ? 0.164 15.875 -3.178 1 90.94 76 ASP B C 1
ATOM 2533 O O . ASP B 1 76 ? 0.987 15.188 -2.574 1 90.94 76 ASP B O 1
ATOM 2537 N N . ASP B 1 77 ? -0.13 15.656 -4.445 1 93.44 77 ASP B N 1
ATOM 2538 C CA . ASP B 1 77 ? 0.339 14.43 -5.082 1 93.44 77 ASP B CA 1
ATOM 2539 C C . ASP B 1 77 ? 1.803 14.547 -5.5 1 93.44 77 ASP B C 1
ATOM 2541 O O . ASP B 1 77 ? 2.391 13.594 -6.008 1 93.44 77 ASP B O 1
ATOM 2545 N N . HIS B 1 78 ? 2.527 15.672 -5.176 1 92 78 HIS B N 1
ATOM 2546 C CA . HIS B 1 78 ? 3.893 15.82 -5.672 1 92 78 HIS B CA 1
ATOM 2547 C C . HIS B 1 78 ? 4.812 16.375 -4.59 1 92 78 HIS B C 1
ATOM 2549 O O . HIS B 1 78 ? 5.805 17.047 -4.895 1 92 78 HIS B O 1
ATOM 2555 N N . HIS B 1 79 ? 4.531 16.188 -3.34 1 94.25 79 HIS B N 1
ATOM 2556 C CA . HIS B 1 79 ? 5.395 16.625 -2.25 1 94.25 79 HIS B CA 1
ATOM 2557 C C . HIS B 1 79 ? 6.531 15.633 -2.012 1 94.25 79 HIS B C 1
ATOM 2559 O O . HIS B 1 79 ? 7.574 16 -1.466 1 94.25 79 HIS B O 1
ATOM 2565 N N . TRP B 1 80 ? 6.398 14.43 -2.482 1 96.56 80 TRP B N 1
ATOM 2566 C CA . TRP B 1 80 ? 7.316 13.344 -2.154 1 96.56 80 TRP B CA 1
ATOM 2567 C C . TRP B 1 80 ? 8.711 13.625 -2.707 1 96.56 80 TRP B C 1
ATOM 2569 O O . TRP B 1 80 ? 9.711 13.203 -2.125 1 96.56 80 TRP B O 1
ATOM 2579 N N . PRO B 1 81 ? 8.875 14.422 -3.814 1 97.44 81 PRO B N 1
ATOM 2580 C CA . PRO B 1 81 ? 10.242 14.719 -4.254 1 97.44 81 PRO B CA 1
ATOM 2581 C C . PRO B 1 81 ? 11.023 15.539 -3.23 1 97.44 81 PRO B C 1
ATOM 2583 O O . PRO B 1 81 ? 12.234 15.352 -3.078 1 97.44 81 PRO B O 1
ATOM 2586 N N . TRP B 1 82 ? 10.344 16.453 -2.541 1 97.75 82 TRP B N 1
ATOM 2587 C CA . TRP B 1 82 ? 11 17.234 -1.501 1 97.75 82 TRP B CA 1
ATOM 2588 C C . TRP B 1 82 ? 11.461 16.344 -0.356 1 97.75 82 TRP B C 1
ATOM 2590 O O . TRP B 1 82 ? 12.5 16.594 0.261 1 97.75 82 TRP B O 1
ATOM 2600 N N . PHE B 1 83 ? 10.664 15.336 -0.086 1 98.5 83 PHE B N 1
ATOM 2601 C CA . PHE B 1 83 ? 11.023 14.383 0.953 1 98.5 83 PHE B CA 1
ATOM 2602 C C . PHE B 1 83 ? 12.328 13.672 0.609 1 98.5 83 PHE B C 1
ATOM 2604 O O . PHE B 1 83 ? 13.219 13.555 1.454 1 98.5 83 PHE B O 1
ATOM 2611 N N . LEU B 1 84 ? 12.461 13.203 -0.617 1 98.62 84 LEU B N 1
ATOM 2612 C CA . LEU B 1 84 ? 13.68 12.531 -1.052 1 98.62 84 LEU B CA 1
ATOM 2613 C C . LEU B 1 84 ? 14.875 13.477 -0.997 1 98.62 84 LEU B C 1
ATOM 2615 O O . LEU B 1 84 ? 15.961 13.086 -0.58 1 98.62 84 LEU B O 1
ATOM 2619 N N . GLU B 1 85 ? 14.648 14.695 -1.4 1 98.25 85 GLU B N 1
ATOM 2620 C CA . GLU B 1 85 ? 15.695 15.711 -1.321 1 98.25 85 GLU B CA 1
ATOM 2621 C C . GLU B 1 85 ? 16.188 15.891 0.115 1 98.25 85 GLU B C 1
ATOM 2623 O O . GLU B 1 85 ? 17.391 15.961 0.366 1 98.25 85 GLU B O 1
ATOM 2628 N N . ASP B 1 86 ? 15.25 15.969 1.039 1 98.56 86 ASP B N 1
ATOM 2629 C CA . ASP B 1 86 ? 15.594 16.141 2.447 1 98.56 86 ASP B CA 1
ATOM 2630 C C . ASP B 1 86 ? 16.391 14.945 2.963 1 98.56 86 ASP B C 1
ATOM 2632 O O . ASP B 1 86 ? 17.359 15.117 3.719 1 98.56 86 ASP B O 1
ATOM 2636 N N . LEU B 1 87 ? 16 13.734 2.562 1 98.44 87 LEU B N 1
ATOM 2637 C CA . LEU B 1 87 ? 16.75 12.547 2.975 1 98.44 87 LEU B CA 1
ATOM 2638 C C . LEU B 1 87 ? 18.188 12.602 2.479 1 98.44 87 LEU B C 1
ATOM 2640 O O . LEU B 1 87 ? 19.109 12.25 3.209 1 98.44 87 LEU B O 1
ATOM 2644 N N . GLU B 1 88 ? 18.328 13.047 1.269 1 98.12 88 GLU B N 1
ATOM 2645 C CA . GLU B 1 88 ? 19.672 13.172 0.698 1 98.12 88 GLU B CA 1
ATOM 2646 C C . GLU B 1 88 ? 20.484 14.234 1.429 1 98.12 88 GLU B C 1
ATOM 2648 O O . GLU B 1 88 ? 21.641 14 1.791 1 98.12 88 GLU B O 1
ATOM 2653 N N . LYS B 1 89 ? 19.906 15.367 1.688 1 97.62 89 LYS B N 1
ATOM 2654 C CA . LYS B 1 89 ? 20.594 16.453 2.375 1 97.62 89 LYS B CA 1
ATOM 2655 C C . LYS B 1 89 ? 21.031 16.047 3.773 1 97.62 89 LYS B C 1
ATOM 2657 O O . LYS B 1 89 ? 22.078 16.484 4.262 1 97.62 89 LYS B O 1
ATOM 2662 N N . LEU B 1 90 ? 20.312 15.164 4.398 1 97.62 90 LEU B N 1
ATOM 2663 C CA . LEU B 1 90 ? 20.594 14.75 5.77 1 97.62 90 LEU B CA 1
ATOM 2664 C C . LEU B 1 90 ? 21.5 13.531 5.797 1 97.62 90 LEU B C 1
ATOM 2666 O O . LEU B 1 90 ? 21.875 13.047 6.871 1 97.62 90 LEU B O 1
ATOM 2670 N N . GLY B 1 91 ? 21.812 13.047 4.609 1 97.06 91 GLY B N 1
ATOM 2671 C CA . GLY B 1 91 ? 22.703 11.898 4.516 1 97.06 91 GLY B CA 1
ATOM 2672 C C . GLY B 1 91 ? 22.016 10.586 4.844 1 97.06 91 GLY B C 1
ATOM 2673 O O . GLY B 1 91 ? 22.672 9.625 5.266 1 97.06 91 GLY B O 1
ATOM 2674 N N . TRP B 1 92 ? 20.719 10.57 4.668 1 97.44 92 TRP B N 1
ATOM 2675 C CA . TRP B 1 92 ? 19.969 9.391 5.074 1 97.44 92 TRP B CA 1
ATOM 2676 C C . TRP B 1 92 ? 19.656 8.5 3.881 1 97.44 92 TRP B C 1
ATOM 2678 O O . TRP B 1 92 ? 19 7.469 4.02 1 97.44 92 TRP B O 1
ATOM 2688 N N . SER B 1 93 ? 20.125 8.875 2.703 1 97.75 93 SER B N 1
ATOM 2689 C CA . SER B 1 93 ? 20.047 7.996 1.54 1 97.75 93 SER B CA 1
ATOM 2690 C C . SER B 1 93 ? 21.312 7.148 1.405 1 97.75 93 SER B C 1
ATOM 2692 O O . SER B 1 93 ? 22.203 7.461 0.607 1 97.75 93 SER B O 1
ATOM 2694 N N . ARG B 1 94 ? 21.359 6.043 1.996 1 94.94 94 ARG B N 1
ATOM 2695 C CA . ARG B 1 94 ? 22.547 5.207 2.025 1 94.94 94 ARG B CA 1
ATOM 2696 C C . ARG B 1 94 ? 22.641 4.34 0.774 1 94.94 94 ARG B C 1
ATOM 2698 O O . ARG B 1 94 ? 21.625 4.008 0.166 1 94.94 94 ARG B O 1
ATOM 2705 N N . ASP B 1 95 ? 23.922 3.984 0.521 1 97.88 95 ASP B N 1
ATOM 2706 C CA . ASP B 1 95 ? 24.141 2.961 -0.499 1 97.88 95 ASP B CA 1
ATOM 2707 C C . ASP B 1 95 ? 23.531 1.627 -0.072 1 97.88 95 ASP B C 1
ATOM 2709 O O . ASP B 1 95 ? 23.625 1.24 1.095 1 97.88 95 ASP B O 1
ATOM 2713 N N . THR B 1 96 ? 22.891 1.039 -1.019 1 98.19 96 THR B N 1
ATOM 2714 C CA . THR B 1 96 ? 22.234 -0.23 -0.746 1 98.19 96 THR B CA 1
ATOM 2715 C C . THR B 1 96 ? 22.047 -1.029 -2.031 1 98.19 96 THR B C 1
ATOM 2717 O O . THR B 1 96 ? 22.656 -0.726 -3.053 1 98.19 96 THR B O 1
ATOM 2720 N N . THR B 1 97 ? 21.375 -2.158 -1.925 1 98.44 97 THR B N 1
ATOM 2721 C CA . THR B 1 97 ? 20.922 -2.91 -3.086 1 98.44 97 THR B CA 1
ATOM 2722 C C . THR B 1 97 ? 19.391 -2.9 -3.164 1 98.44 97 THR B C 1
ATOM 2724 O O . THR B 1 97 ? 18.719 -2.559 -2.191 1 98.44 97 THR B O 1
ATOM 2727 N N . PHE B 1 98 ? 18.906 -3.189 -4.316 1 98.06 98 PHE B N 1
ATOM 2728 C CA . PHE B 1 98 ? 17.469 -3.203 -4.508 1 98.06 98 PHE B CA 1
ATOM 2729 C C . PHE B 1 98 ? 16.797 -4.125 -3.498 1 98.06 98 PHE B C 1
ATOM 2731 O O . PHE B 1 98 ? 15.828 -3.73 -2.83 1 98.06 98 PHE B O 1
ATOM 2738 N N . THR B 1 99 ? 17.25 -5.344 -3.291 1 98.56 99 THR B N 1
ATOM 2739 C CA . THR B 1 99 ? 16.609 -6.301 -2.396 1 98.56 99 THR B CA 1
ATOM 2740 C C . THR B 1 99 ? 16.75 -5.863 -0.942 1 98.56 99 THR B C 1
ATOM 2742 O O . THR B 1 99 ? 15.844 -6.055 -0.135 1 98.56 99 THR B O 1
ATOM 2745 N N . GLU B 1 100 ? 17.891 -5.211 -0.601 1 98.12 100 GLU B N 1
ATOM 2746 C CA . GLU B 1 100 ? 18.062 -4.715 0.762 1 98.12 100 GLU B CA 1
ATOM 2747 C C . GLU B 1 100 ? 17.141 -3.537 1.041 1 98.12 100 GLU B C 1
ATOM 2749 O O . GLU B 1 100 ? 16.641 -3.381 2.158 1 98.12 100 GLU B O 1
ATOM 2754 N N . ALA B 1 101 ? 16.984 -2.707 0.04 1 98.06 101 ALA B N 1
ATOM 2755 C CA . ALA B 1 101 ? 16.031 -1.616 0.176 1 98.06 101 ALA B CA 1
ATOM 2756 C C . ALA B 1 101 ? 14.617 -2.154 0.42 1 98.06 101 ALA B C 1
ATOM 2758 O O . ALA B 1 101 ? 13.875 -1.618 1.248 1 98.06 101 ALA B O 1
ATOM 2759 N N . LEU B 1 102 ? 14.234 -3.238 -0.283 1 98.44 102 LEU B N 1
ATOM 2760 C CA . LEU B 1 102 ? 12.93 -3.861 -0.082 1 98.44 102 LEU B CA 1
ATOM 2761 C C . LEU B 1 102 ? 12.797 -4.406 1.337 1 98.44 102 LEU B C 1
ATOM 2763 O O . LEU B 1 102 ? 11.781 -4.195 1.996 1 98.44 102 LEU B O 1
ATOM 2767 N N . ARG B 1 103 ? 13.828 -5.039 1.818 1 97.88 103 ARG B N 1
ATOM 2768 C CA . ARG B 1 103 ? 13.812 -5.578 3.174 1 97.88 103 ARG B CA 1
ATOM 2769 C C . ARG B 1 103 ? 13.625 -4.469 4.203 1 97.88 103 ARG B C 1
ATOM 2771 O O . ARG B 1 103 ? 12.883 -4.637 5.176 1 97.88 103 ARG B O 1
ATOM 2778 N N . ALA B 1 104 ? 14.289 -3.418 3.945 1 96.94 104 ALA B N 1
ATOM 2779 C CA . ALA B 1 104 ? 14.211 -2.293 4.875 1 96.94 104 ALA B CA 1
ATOM 2780 C C . ALA B 1 104 ? 12.812 -1.675 4.863 1 96.94 104 ALA B C 1
ATOM 2782 O O . ALA B 1 104 ? 12.242 -1.393 5.922 1 96.94 104 ALA B O 1
ATOM 2783 N N . LEU B 1 105 ? 12.25 -1.521 3.723 1 97.88 105 LEU B N 1
ATOM 2784 C CA . LEU B 1 105 ? 10.961 -0.861 3.566 1 97.88 105 LEU B CA 1
ATOM 2785 C C . LEU B 1 105 ? 9.836 -1.719 4.141 1 97.88 105 LEU B C 1
ATOM 2787 O O . LEU B 1 105 ? 8.82 -1.192 4.609 1 97.88 105 LEU B O 1
ATOM 2791 N N . TRP B 1 106 ? 10 -3.045 4.137 1 98.25 106 TRP B N 1
ATOM 2792 C CA . TRP B 1 106 ? 8.953 -3.939 4.617 1 98.25 106 TRP B CA 1
ATOM 2793 C C . TRP B 1 106 ? 9.391 -4.664 5.887 1 98.25 106 TRP B C 1
ATOM 2795 O O . TRP B 1 106 ? 8.992 -5.805 6.129 1 98.25 106 TRP B O 1
ATOM 2805 N N . SER B 1 107 ? 10.25 -4.008 6.66 1 96.44 107 SER B N 1
ATOM 2806 C CA . SER B 1 107 ? 10.68 -4.562 7.938 1 96.44 107 SER B CA 1
ATOM 2807 C C . SER B 1 107 ? 9.547 -4.551 8.953 1 96.44 107 SER B C 1
ATOM 2809 O O . SER B 1 107 ? 8.609 -3.76 8.836 1 96.44 107 SER B O 1
ATOM 2811 N N . ASP B 1 108 ? 9.656 -5.395 9.93 1 95.44 108 ASP B N 1
ATOM 2812 C CA . ASP B 1 108 ? 8.672 -5.441 11.008 1 95.44 108 ASP B CA 1
ATOM 2813 C C . ASP B 1 108 ? 8.68 -4.145 11.812 1 95.44 108 ASP B C 1
ATOM 2815 O O . ASP B 1 108 ? 7.645 -3.734 12.352 1 95.44 108 ASP B O 1
ATOM 2819 N N . ASP B 1 109 ? 9.727 -3.443 11.828 1 95 109 ASP B N 1
ATOM 2820 C CA . ASP B 1 109 ? 9.906 -2.248 12.648 1 95 109 ASP B CA 1
ATOM 2821 C C . ASP B 1 109 ? 9.117 -1.068 12.078 1 95 109 ASP B C 1
ATOM 2823 O O . ASP B 1 109 ? 8.906 -0.068 12.766 1 95 109 ASP B O 1
ATOM 2827 N N . THR B 1 110 ? 8.672 -1.237 10.812 1 96.94 110 THR B N 1
ATOM 2828 C CA . THR B 1 110 ? 7.992 -0.108 10.188 1 96.94 110 THR B CA 1
ATOM 2829 C C . THR B 1 110 ? 6.617 -0.523 9.672 1 96.94 110 THR B C 1
ATOM 2831 O O . THR B 1 110 ? 6.09 0.083 8.734 1 96.94 110 THR B O 1
ATOM 2834 N N . HIS B 1 111 ? 6.047 -1.564 10.195 1 98.31 111 HIS B N 1
ATOM 2835 C CA . HIS B 1 111 ? 4.805 -2.109 9.656 1 98.31 111 HIS B CA 1
ATOM 2836 C C . HIS B 1 111 ? 3.637 -1.158 9.891 1 98.31 111 HIS B C 1
ATOM 2838 O O . HIS B 1 111 ? 2.701 -1.111 9.086 1 98.31 111 HIS B O 1
ATOM 2844 N N . ARG B 1 112 ? 3.682 -0.339 11.023 1 98.56 112 ARG B N 1
ATOM 2845 C CA . ARG B 1 112 ? 2.562 0.559 11.297 1 98.56 112 ARG B CA 1
ATOM 2846 C C . ARG B 1 112 ? 2.471 1.65 10.234 1 98.56 112 ARG B C 1
ATOM 2848 O O . ARG B 1 112 ? 1.373 2.096 9.891 1 98.56 112 ARG B O 1
ATOM 2855 N N . CYS B 1 113 ? 3.658 2.043 9.766 1 98.62 113 CYS B N 1
ATOM 2856 C CA . CYS B 1 113 ? 3.689 3.018 8.68 1 98.62 113 CYS B CA 1
ATOM 2857 C C . CYS B 1 113 ? 2.975 2.482 7.449 1 98.62 113 CYS B C 1
ATOM 2859 O O . CYS B 1 113 ? 2.17 3.188 6.836 1 98.62 113 CYS B O 1
ATOM 2861 N N . ARG B 1 114 ? 3.232 1.262 7.066 1 98.81 114 ARG B N 1
ATOM 2862 C CA . ARG B 1 114 ? 2.596 0.64 5.91 1 98.81 114 ARG B CA 1
ATOM 2863 C C . ARG B 1 114 ? 1.109 0.409 6.164 1 98.81 114 ARG B C 1
ATOM 2865 O O . ARG B 1 114 ? 0.276 0.696 5.301 1 98.81 114 ARG B O 1
ATOM 2872 N N . LEU B 1 115 ? 0.75 -0.016 7.375 1 98.75 115 LEU B N 1
ATOM 2873 C CA . LEU B 1 115 ? -0.643 -0.268 7.73 1 98.75 115 LEU B CA 1
ATOM 2874 C C . LEU B 1 115 ? -1.455 1.022 7.691 1 98.75 115 LEU B C 1
ATOM 2876 O O . LEU B 1 115 ? -2.639 1.005 7.344 1 98.75 115 LEU B O 1
ATOM 2880 N N . LEU B 1 116 ? -0.816 2.117 8.078 1 98.88 116 LEU B N 1
ATOM 2881 C CA . LEU B 1 116 ? -1.454 3.424 7.969 1 98.88 116 LEU B CA 1
ATOM 2882 C C . LEU B 1 116 ? -1.94 3.672 6.547 1 98.88 116 LEU B C 1
ATOM 2884 O O . LEU B 1 116 ? -3.098 4.043 6.336 1 98.88 116 LEU B O 1
ATOM 2888 N N . MET B 1 117 ? -1.094 3.369 5.562 1 98.81 117 MET B N 1
ATOM 2889 C CA . MET B 1 117 ? -1.459 3.596 4.168 1 98.81 117 MET B CA 1
ATOM 2890 C C . MET B 1 117 ? -2.533 2.609 3.721 1 98.81 117 MET B C 1
ATOM 2892 O O . MET B 1 117 ? -3.482 2.99 3.031 1 98.81 117 MET B O 1
ATOM 2896 N N . TYR B 1 118 ? -2.387 1.329 4.145 1 98.75 118 TYR B N 1
ATOM 2897 C CA . TYR B 1 118 ? -3.389 0.331 3.789 1 98.75 118 TYR B CA 1
ATOM 2898 C C . TYR B 1 118 ? -4.762 0.724 4.32 1 98.75 118 TYR B C 1
ATOM 2900 O O . TYR B 1 118 ? -5.77 0.572 3.625 1 98.75 118 TYR B O 1
ATOM 2908 N N . GLU B 1 119 ? -4.781 1.256 5.531 1 98.44 119 GLU B N 1
ATOM 2909 C CA . GLU B 1 119 ? -6.023 1.709 6.152 1 98.44 119 GLU B CA 1
ATOM 2910 C C . GLU B 1 119 ? -6.625 2.883 5.383 1 98.44 119 GLU B C 1
ATOM 2912 O O . GLU B 1 119 ? -7.832 2.918 5.141 1 98.44 119 GLU B O 1
ATOM 2917 N N . LEU B 1 120 ? -5.797 3.795 5 1 98.75 120 LEU B N 1
ATOM 2918 C CA . LEU B 1 120 ? -6.289 4.949 4.254 1 98.75 120 LEU B CA 1
ATOM 2919 C C . LEU B 1 120 ? -6.859 4.523 2.906 1 98.75 120 LEU B C 1
ATOM 2921 O O . LEU B 1 120 ? -7.887 5.047 2.469 1 98.75 120 LEU B O 1
ATOM 2925 N N . CYS B 1 121 ? -6.219 3.541 2.25 1 98.38 121 CYS B N 1
ATOM 2926 C CA . CYS B 1 121 ? -6.734 3.025 0.987 1 98.38 121 CYS B CA 1
ATOM 2927 C C . CYS B 1 121 ? -8.109 2.4 1.175 1 98.38 121 CYS B C 1
ATOM 2929 O O . CYS B 1 121 ? -9 2.59 0.345 1 98.38 121 CYS B O 1
ATOM 2931 N N . ALA B 1 122 ? -8.258 1.741 2.289 1 98.06 122 ALA B N 1
ATOM 2932 C CA . ALA B 1 122 ? -9.539 1.098 2.586 1 98.06 122 ALA B CA 1
ATOM 2933 C C . ALA B 1 122 ? -10.625 2.135 2.855 1 98.06 122 ALA B C 1
ATOM 2935 O O . ALA B 1 122 ? -11.742 2.016 2.352 1 98.06 122 ALA B O 1
ATOM 2936 N N . ILE B 1 123 ? -10.258 3.199 3.521 1 97.62 123 ILE B N 1
ATOM 2937 C CA . ILE B 1 123 ? -11.219 4.199 3.979 1 97.62 123 ILE B CA 1
ATOM 2938 C C . ILE B 1 123 ? -11.742 4.988 2.783 1 97.62 123 ILE B C 1
ATOM 2940 O O . ILE B 1 123 ? -12.93 5.32 2.725 1 97.62 123 ILE B O 1
ATOM 2944 N N . VAL B 1 124 ? -10.93 5.234 1.836 1 97.81 124 VAL B N 1
ATOM 2945 C CA . VAL B 1 124 ? -11.32 6.156 0.772 1 97.81 124 VAL B CA 1
ATOM 2946 C C . VAL B 1 124 ? -12.078 5.398 -0.315 1 97.81 124 VAL B C 1
ATOM 2948 O O . VAL B 1 124 ? -12.758 6.008 -1.144 1 97.81 124 VAL B O 1
ATOM 2951 N N . ASP B 1 125 ? -12 4.117 -0.305 1 96.38 125 ASP B N 1
ATOM 2952 C CA . ASP B 1 125 ? -12.508 3.291 -1.394 1 96.38 125 ASP B CA 1
ATOM 2953 C C . ASP B 1 125 ? -14.008 3.529 -1.607 1 96.38 125 ASP B C 1
ATOM 2955 O O . ASP B 1 125 ? -14.453 3.707 -2.74 1 96.38 125 ASP B O 1
ATOM 2959 N N . THR B 1 126 ? -14.797 3.58 -0.527 1 92.88 126 THR B N 1
ATOM 2960 C CA . THR B 1 126 ? -16.234 3.674 -0.705 1 92.88 126 THR B CA 1
ATOM 2961 C C . THR B 1 126 ? -16.75 5.047 -0.279 1 92.88 126 THR B C 1
ATOM 2963 O O . THR B 1 126 ? -17.953 5.262 -0.174 1 92.88 126 THR B O 1
ATOM 2966 N N . ALA B 1 127 ? -15.82 5.949 0.01 1 97 127 ALA B N 1
ATOM 2967 C CA . ALA B 1 127 ? -16.203 7.273 0.481 1 97 127 ALA B CA 1
ATOM 2968 C C . ALA B 1 127 ? -16.688 8.148 -0.674 1 97 127 ALA B C 1
ATOM 2970 O O . ALA B 1 127 ? -16.109 8.125 -1.764 1 97 127 ALA B O 1
ATOM 2971 N N . ASP B 1 128 ? -17.766 8.867 -0.465 1 97 128 ASP B N 1
ATOM 2972 C CA . ASP B 1 128 ? -18.203 9.828 -1.471 1 97 128 ASP B CA 1
ATOM 2973 C C . ASP B 1 128 ? -17.531 11.18 -1.271 1 97 128 ASP B C 1
ATOM 2975 O O . ASP B 1 128 ? -16.672 11.328 -0.402 1 97 128 ASP B O 1
ATOM 2979 N N . GLY B 1 129 ? -17.906 12.117 -2.059 1 96.44 129 GLY B N 1
ATOM 2980 C CA . GLY B 1 129 ? -17.219 13.398 -2.076 1 96.44 129 GLY B CA 1
ATOM 2981 C C . GLY B 1 129 ? -17.172 14.07 -0.718 1 96.44 129 GLY B C 1
ATOM 2982 O O . GLY B 1 129 ? -16.125 14.562 -0.292 1 96.44 129 GLY B O 1
ATOM 2983 N N . VAL B 1 130 ? -18.312 14.07 -0.026 1 96.81 130 VAL B N 1
ATOM 2984 C CA . VAL B 1 130 ? -18.406 14.711 1.281 1 96.81 130 VAL B CA 1
ATOM 2985 C C . VAL B 1 130 ? -17.547 13.961 2.291 1 96.81 130 VAL B C 1
ATOM 2987 O O . VAL B 1 130 ? -16.828 14.578 3.08 1 96.81 130 VAL B O 1
ATOM 2990 N N . GLU B 1 131 ? -17.625 12.672 2.246 1 97.94 131 GLU B N 1
ATOM 2991 C CA . GLU B 1 131 ? -16.828 11.836 3.141 1 97.94 131 GLU B CA 1
ATOM 2992 C C . GLU B 1 131 ? -15.328 12.008 2.873 1 97.94 131 GLU B C 1
ATOM 2994 O O . GLU B 1 131 ? -14.531 12.07 3.807 1 97.94 131 GLU B O 1
ATOM 2999 N N . ARG B 1 132 ? -15 12.117 1.617 1 97.81 132 ARG B N 1
ATOM 3000 C CA . ARG B 1 132 ? -13.602 12.312 1.254 1 97.81 132 ARG B CA 1
ATOM 3001 C C . ARG B 1 132 ? -13.094 13.664 1.753 1 97.81 132 ARG B C 1
ATOM 3003 O O . ARG B 1 132 ? -11.93 13.789 2.146 1 97.81 132 ARG B O 1
ATOM 3010 N N . LEU B 1 133 ? -13.891 14.648 1.747 1 96.56 133 LEU B N 1
ATOM 3011 C CA . LEU B 1 133 ? -13.492 15.93 2.309 1 96.56 133 LEU B CA 1
ATOM 3012 C C . LEU B 1 133 ? -13.172 15.805 3.795 1 96.56 133 LEU B C 1
ATOM 3014 O O . LEU B 1 133 ? -12.18 16.359 4.27 1 96.56 133 LEU B O 1
ATOM 3018 N N . ALA B 1 134 ? -14.07 15.062 4.492 1 97.25 134 ALA B N 1
ATOM 3019 C CA . ALA B 1 134 ? -13.836 14.844 5.918 1 97.25 134 ALA B CA 1
ATOM 3020 C C . ALA B 1 134 ? -12.523 14.094 6.148 1 97.25 134 ALA B C 1
ATOM 3022 O O . ALA B 1 134 ? -11.75 14.438 7.043 1 97.25 134 ALA B O 1
ATOM 3023 N N . ILE B 1 135 ? -12.289 13.078 5.359 1 98 135 ILE B N 1
ATOM 3024 C CA . ILE B 1 135 ? -11.078 12.266 5.457 1 98 135 ILE B CA 1
ATOM 3025 C C . ILE B 1 135 ? -9.852 13.125 5.195 1 98 135 ILE B C 1
ATOM 3027 O O . ILE B 1 135 ? -8.891 13.102 5.969 1 98 135 ILE B O 1
ATOM 3031 N N . VAL B 1 136 ? -9.883 13.922 4.133 1 96.88 136 VAL B N 1
ATOM 3032 C CA . VAL B 1 136 ? -8.766 14.773 3.742 1 96.88 136 VAL B CA 1
ATOM 3033 C C . VAL B 1 136 ? -8.484 15.789 4.848 1 96.88 136 VAL B C 1
ATOM 3035 O O . VAL B 1 136 ? -7.328 16.016 5.215 1 96.88 136 VAL B O 1
ATOM 3038 N N . GLU B 1 137 ? -9.539 16.375 5.367 1 95.56 137 GLU B N 1
ATOM 3039 C CA . GLU B 1 137 ? -9.367 17.328 6.449 1 95.56 137 GLU B CA 1
ATOM 3040 C C . GLU B 1 137 ? -8.711 16.688 7.664 1 95.56 137 GLU B C 1
ATOM 3042 O O . GLU B 1 137 ? -7.836 17.281 8.289 1 95.56 137 GLU B O 1
ATOM 3047 N N . ALA B 1 138 ? -9.18 15.5 8.031 1 97.12 138 ALA B N 1
ATOM 3048 C CA . ALA B 1 138 ? -8.578 14.781 9.156 1 97.12 138 ALA B CA 1
ATOM 3049 C C . ALA B 1 138 ? -7.094 14.531 8.914 1 97.12 138 ALA B C 1
ATOM 3051 O O . ALA B 1 138 ? -6.27 14.75 9.805 1 97.12 138 ALA B O 1
ATOM 3052 N N . ILE B 1 139 ? -6.742 14.078 7.711 1 97.44 139 ILE B N 1
ATOM 3053 C CA . ILE B 1 139 ? -5.352 13.805 7.367 1 97.44 139 ILE B CA 1
ATOM 3054 C C . ILE B 1 139 ? -4.539 15.102 7.465 1 97.44 139 ILE B C 1
ATOM 3056 O O . ILE B 1 139 ? -3.441 15.109 8.023 1 97.44 139 ILE B O 1
ATOM 3060 N N . GLU B 1 140 ? -5.059 16.188 6.949 1 94.19 140 GLU B N 1
ATOM 3061 C CA . GLU B 1 140 ? -4.379 17.484 6.98 1 94.19 140 GLU B CA 1
ATOM 3062 C C . GLU B 1 140 ? -4.078 17.922 8.414 1 94.19 140 GLU B C 1
ATOM 3064 O O . GLU B 1 140 ? -3.004 18.453 8.695 1 94.19 140 GLU B O 1
ATOM 3069 N N . GLU B 1 141 ? -5.016 17.688 9.266 1 94.88 141 GLU B N 1
ATOM 3070 C CA . GLU B 1 141 ? -4.832 18.125 10.648 1 94.88 141 GLU B CA 1
ATOM 3071 C C . GLU B 1 141 ? -3.779 17.281 11.352 1 94.88 141 GLU B C 1
ATOM 3073 O O . GLU B 1 141 ? -3.055 17.766 12.219 1 94.88 141 GLU B O 1
ATOM 3078 N N . THR B 1 142 ? -3.699 15.938 11.094 1 97.5 142 THR B N 1
ATOM 3079 C CA . THR B 1 142 ? -2.586 15.156 11.625 1 97.5 142 THR B CA 1
ATOM 3080 C C . THR B 1 142 ? -1.254 15.711 11.125 1 97.5 142 THR B C 1
ATOM 3082 O O . THR B 1 142 ? -0.289 15.797 11.891 1 97.5 142 THR B O 1
ATOM 3085 N N . GLY B 1 143 ? -1.229 16.094 9.812 1 96.06 143 GLY B N 1
ATOM 3086 C CA . GLY B 1 143 ? -0.038 16.688 9.234 1 96.06 143 GLY B CA 1
ATOM 3087 C C . GLY B 1 143 ? 0.335 18.016 9.875 1 96.06 143 GLY B C 1
ATOM 3088 O O . GLY B 1 143 ? 1.516 18.297 10.094 1 96.06 143 GLY B O 1
ATOM 3089 N N . ASN B 1 144 ? -0.626 18.797 10.156 1 94.12 144 ASN B N 1
ATOM 3090 C CA . ASN B 1 144 ? -0.391 20.078 10.797 1 94.12 144 ASN B CA 1
ATOM 3091 C C . ASN B 1 144 ? 0.363 19.922 12.117 1 94.12 144 ASN B C 1
ATOM 3093 O O . ASN B 1 144 ? 1.294 20.688 12.398 1 94.12 144 ASN B O 1
ATOM 3097 N N . VAL B 1 145 ? -0.099 18.984 12.906 1 96.69 145 VAL B N 1
ATOM 3098 C CA . VAL B 1 145 ? 0.561 18.734 14.18 1 96.69 145 VAL B CA 1
ATOM 3099 C C . VAL B 1 145 ? 2.02 18.359 13.945 1 96.69 145 VAL B C 1
ATOM 3101 O O . VAL B 1 145 ? 2.924 18.906 14.578 1 96.69 145 VAL B O 1
ATOM 3104 N N . LEU B 1 146 ? 2.291 17.453 13.047 1 97.94 146 LEU B N 1
ATOM 3105 C CA . LEU B 1 146 ? 3.633 16.938 12.773 1 97.94 146 LEU B CA 1
ATOM 3106 C C . LEU B 1 146 ? 4.52 18.047 12.195 1 97.94 146 LEU B C 1
ATOM 3108 O O . LEU B 1 146 ? 5.621 18.281 12.695 1 97.94 146 LEU B O 1
ATOM 3112 N N . PHE B 1 147 ? 4.039 18.797 11.219 1 96.44 147 PHE B N 1
ATOM 3113 C CA . PHE B 1 147 ? 4.883 19.688 10.445 1 96.44 147 PHE B CA 1
ATOM 3114 C C . PHE B 1 147 ? 5.145 20.984 11.211 1 96.44 147 PHE B C 1
ATOM 3116 O O . PHE B 1 147 ? 6.18 21.625 11.023 1 96.44 147 PHE B O 1
ATOM 3123 N N . ALA B 1 148 ? 4.254 21.312 12.117 1 94.44 148 ALA B N 1
ATOM 3124 C CA . ALA B 1 148 ? 4.551 22.438 13.008 1 94.44 148 ALA B CA 1
ATOM 3125 C C . ALA B 1 148 ? 5.836 22.188 13.789 1 94.44 148 ALA B C 1
ATOM 3127 O O . ALA B 1 148 ? 6.629 23.109 14 1 94.44 148 ALA B O 1
ATOM 3128 N N . LEU B 1 149 ? 6.004 21 14.172 1 97.44 149 LEU B N 1
ATOM 3129 C CA . LEU B 1 149 ? 7.164 20.641 14.977 1 97.44 149 LEU B CA 1
ATOM 3130 C C . LEU B 1 149 ? 8.383 20.375 14.094 1 97.44 149 LEU B C 1
ATOM 3132 O O . LEU B 1 149 ? 9.492 20.812 14.414 1 97.44 149 LEU B O 1
ATOM 3136 N N . THR B 1 150 ? 8.164 19.734 12.953 1 98.06 150 THR B N 1
ATOM 3137 C CA . THR B 1 150 ? 9.312 19.438 12.109 1 98.06 150 THR B CA 1
ATOM 3138 C C . THR B 1 150 ? 9.859 20.719 11.484 1 98.06 150 THR B C 1
ATOM 3140 O O . THR B 1 150 ? 11.047 20.828 11.195 1 98.06 150 THR B O 1
ATOM 3143 N N . THR B 1 151 ? 8.984 21.719 11.258 1 97.31 151 THR B N 1
ATOM 3144 C CA . THR B 1 151 ? 9.422 23 10.727 1 97.31 151 THR B CA 1
ATOM 3145 C C . THR B 1 151 ? 10.453 23.656 11.656 1 97.31 151 THR B C 1
ATOM 3147 O O . THR B 1 151 ? 11.484 24.156 11.195 1 97.31 151 THR B O 1
ATOM 3150 N N . ARG B 1 152 ? 10.195 23.625 12.914 1 96.88 152 ARG B N 1
ATOM 3151 C CA . ARG B 1 152 ? 11.141 24.141 13.891 1 96.88 152 ARG B CA 1
ATOM 3152 C C . ARG B 1 152 ? 12.461 23.391 13.852 1 96.88 152 ARG B C 1
ATOM 3154 O O . ARG B 1 152 ? 13.531 23.984 13.852 1 96.88 152 ARG B O 1
ATOM 3161 N N . LEU B 1 153 ? 12.367 22.109 13.812 1 98.38 153 LEU B N 1
ATOM 3162 C CA . LEU B 1 153 ? 13.555 21.266 13.766 1 98.38 153 LEU B CA 1
ATOM 3163 C C . LEU B 1 153 ? 14.336 21.5 12.477 1 98.38 153 LEU B C 1
ATOM 3165 O O . LEU B 1 153 ? 15.57 21.531 12.492 1 98.38 153 LEU B O 1
ATOM 3169 N N . ALA B 1 154 ? 13.609 21.625 11.406 1 98.06 154 ALA B N 1
ATOM 3170 C CA . ALA B 1 154 ? 14.25 21.938 10.133 1 98.06 154 ALA B CA 1
ATOM 3171 C C . ALA B 1 154 ? 15.008 23.25 10.203 1 98.06 154 ALA B C 1
ATOM 3173 O O . ALA B 1 154 ? 16.094 23.391 9.633 1 98.06 154 ALA B O 1
ATOM 3174 N N . GLY B 1 155 ? 14.406 24.219 10.859 1 97.44 155 GLY B N 1
ATOM 3175 C CA . GLY B 1 155 ? 15.102 25.469 11.086 1 97.44 155 GLY B CA 1
ATOM 3176 C C . GLY B 1 155 ? 16.406 25.312 11.852 1 97.44 155 GLY B C 1
ATOM 3177 O O . GLY B 1 155 ? 17.422 25.922 11.508 1 97.44 155 GLY B O 1
ATOM 3178 N N . GLU B 1 156 ? 16.375 24.484 12.891 1 97.62 156 GLU B N 1
ATOM 3179 C CA . GLU B 1 156 ? 17.578 24.188 13.664 1 97.62 156 GLU B CA 1
ATOM 3180 C C . GLU B 1 156 ? 18.641 23.516 12.797 1 97.62 156 GLU B C 1
ATOM 3182 O O . GLU B 1 156 ? 19.812 23.859 12.867 1 97.62 156 GLU B O 1
ATOM 3187 N N . VAL B 1 157 ? 18.234 22.578 12.016 1 97.62 157 VAL B N 1
ATOM 3188 C CA . VAL B 1 157 ? 19.156 21.875 11.125 1 97.62 157 VAL B CA 1
ATOM 3189 C C . VAL B 1 157 ? 19.766 22.859 10.133 1 97.62 157 VAL B C 1
ATOM 3191 O O . VAL B 1 157 ? 20.969 22.812 9.875 1 97.62 157 VAL B O 1
ATOM 3194 N N . GLN B 1 158 ? 18.938 23.703 9.602 1 97.31 158 GLN B N 1
ATOM 3195 C CA . GLN B 1 158 ? 19.422 24.703 8.648 1 97.31 158 GLN B CA 1
ATOM 3196 C C . GLN B 1 158 ? 20.438 25.625 9.297 1 97.31 158 GLN B C 1
ATOM 3198 O O . GLN B 1 158 ? 21.453 25.969 8.688 1 97.31 158 GLN B O 1
ATOM 3203 N N . ALA B 1 159 ? 20.188 26.016 10.477 1 97 159 ALA B N 1
ATOM 3204 C CA . ALA B 1 159 ? 21.109 26.875 11.211 1 97 159 ALA B CA 1
ATOM 3205 C C . ALA B 1 159 ? 22.438 26.188 11.43 1 97 159 ALA B C 1
ATOM 3207 O O . ALA B 1 159 ? 23.5 26.828 11.391 1 97 159 ALA B O 1
ATOM 3208 N N . GLN B 1 160 ? 22.391 24.906 11.602 1 96.06 160 GLN B N 1
ATOM 3209 C CA . GLN B 1 160 ? 23.594 24.141 11.93 1 96.06 160 GLN B CA 1
ATOM 3210 C C . GLN B 1 160 ? 24.359 23.75 10.672 1 96.06 160 GLN B C 1
ATOM 3212 O O . GLN B 1 160 ? 25.594 23.641 10.695 1 96.06 160 GLN B O 1
ATOM 3217 N N . THR B 1 161 ? 23.656 23.547 9.594 1 95.44 161 THR B N 1
ATOM 3218 C CA . THR B 1 161 ? 24.312 22.906 8.461 1 95.44 161 THR B CA 1
ATOM 3219 C C . THR B 1 161 ? 24.266 23.812 7.23 1 95.44 161 THR B C 1
ATOM 3221 O O . THR B 1 161 ? 24.969 23.562 6.246 1 95.44 161 THR B O 1
ATOM 3224 N N . GLY B 1 162 ? 23.359 24.781 7.211 1 96.06 162 GLY B N 1
ATOM 3225 C CA . GLY B 1 162 ? 23.156 25.656 6.059 1 96.06 162 GLY B CA 1
ATOM 3226 C C . GLY B 1 162 ? 22.234 25.062 5.016 1 96.06 162 GLY B C 1
ATOM 3227 O O . GLY B 1 162 ? 21.984 25.672 3.977 1 96.06 162 GLY B O 1
ATOM 3228 N N . ARG B 1 163 ? 21.719 23.906 5.293 1 95.88 163 ARG B N 1
ATOM 3229 C CA . ARG B 1 163 ? 20.891 23.203 4.32 1 95.88 163 ARG B CA 1
ATOM 3230 C C . ARG B 1 163 ? 19.406 23.359 4.664 1 95.88 163 ARG B C 1
ATOM 3232 O O . ARG B 1 163 ? 18.969 22.953 5.746 1 95.88 163 ARG B O 1
ATOM 3239 N N . GLU B 1 164 ? 18.641 23.859 3.729 1 96.88 164 GLU B N 1
ATOM 3240 C CA . GLU B 1 164 ? 17.203 23.984 3.9 1 96.88 164 GLU B CA 1
ATOM 3241 C C . GLU B 1 164 ? 16.484 22.656 3.617 1 96.88 164 GLU B C 1
ATOM 3243 O O . GLU B 1 164 ? 16.719 22.047 2.58 1 96.88 164 GLU B O 1
ATOM 3248 N N . LEU B 1 165 ? 15.703 22.25 4.559 1 98 165 LEU B N 1
ATOM 3249 C CA . LEU B 1 165 ? 14.844 21.094 4.355 1 98 165 LEU B CA 1
ATOM 3250 C C . LEU B 1 165 ? 13.461 21.516 3.875 1 98 165 LEU B C 1
ATOM 3252 O O . LEU B 1 165 ? 12.719 22.172 4.605 1 98 165 LEU B O 1
ATOM 3256 N N . ARG B 1 166 ? 13.094 21.109 2.721 1 96.81 166 ARG B N 1
ATOM 3257 C CA . ARG B 1 166 ? 11.867 21.594 2.1 1 96.81 166 ARG B CA 1
ATOM 3258 C C . ARG B 1 166 ? 10.648 20.828 2.604 1 96.81 166 ARG B C 1
ATOM 3260 O O . ARG B 1 166 ? 9.633 21.422 2.959 1 96.81 166 ARG B O 1
ATOM 3267 N N . TYR B 1 167 ? 10.703 19.531 2.615 1 97.62 167 TYR B N 1
ATOM 3268 C CA . TYR B 1 167 ? 9.57 18.703 3.018 1 97.62 167 TYR B CA 1
ATOM 3269 C C . TYR B 1 167 ? 9.266 18.891 4.5 1 97.62 167 TYR B C 1
ATOM 3271 O O . TYR B 1 167 ? 8.102 19.047 4.887 1 97.62 167 TYR B O 1
ATOM 3279 N N . MET B 1 168 ? 10.32 18.875 5.312 1 97.44 168 MET B N 1
ATOM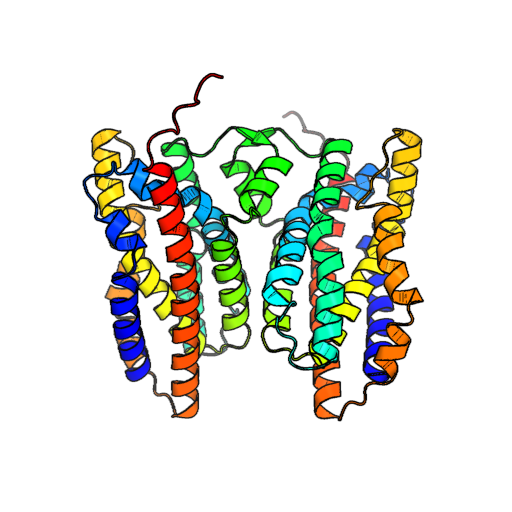 3280 C CA . MET B 1 168 ? 10.148 18.891 6.762 1 97.44 168 MET B CA 1
ATOM 3281 C C . MET B 1 168 ? 10.086 20.312 7.285 1 97.44 168 MET B C 1
ATOM 3283 O O . MET B 1 168 ? 9.789 20.547 8.461 1 97.44 168 MET B O 1
ATOM 3287 N N . GLY B 1 169 ? 10.32 21.266 6.363 1 95.81 169 GLY B N 1
ATOM 3288 C CA . GLY B 1 169 ? 10.508 22.641 6.816 1 95.81 169 GLY B CA 1
ATOM 3289 C C . GLY B 1 169 ? 9.375 23.562 6.402 1 95.81 169 GLY B C 1
ATOM 3290 O O . GLY B 1 169 ? 8.258 23.109 6.148 1 95.81 169 GLY B O 1
ATOM 3291 N N . ALA B 1 170 ? 9.578 24.812 6.355 1 91.25 170 ALA B N 1
ATOM 3292 C CA . ALA B 1 170 ? 8.586 25.891 6.215 1 91.25 170 ALA B CA 1
ATOM 3293 C C . ALA B 1 170 ? 7.977 25.875 4.816 1 91.25 170 ALA B C 1
ATOM 3295 O O . ALA B 1 170 ? 6.812 26.25 4.641 1 91.25 170 ALA B O 1
ATOM 3296 N N . HIS B 1 171 ? 8.719 25.469 3.881 1 87.81 171 HIS B N 1
ATOM 3297 C CA . HIS B 1 171 ? 8.227 25.438 2.508 1 87.81 171 HIS B CA 1
ATOM 3298 C C . HIS B 1 171 ? 6.938 24.625 2.402 1 87.81 171 HIS B C 1
ATOM 3300 O O . HIS B 1 171 ? 5.977 25.047 1.764 1 87.81 171 HIS B O 1
ATOM 3306 N N . HIS B 1 172 ? 6.883 23.453 3.018 1 87.75 172 HIS B N 1
ATOM 3307 C CA . HIS B 1 172 ? 5.734 22.562 2.99 1 87.75 172 HIS B CA 1
ATOM 3308 C C . HIS B 1 172 ? 4.535 23.172 3.699 1 87.75 172 HIS B C 1
ATOM 3310 O O . HIS B 1 172 ? 3.422 23.172 3.168 1 87.75 172 HIS B O 1
ATOM 3316 N N . VAL B 1 173 ? 4.719 23.812 4.809 1 81.81 173 VAL B N 1
ATOM 3317 C CA . VAL B 1 173 ? 3.67 24.391 5.648 1 81.81 173 VAL B CA 1
ATOM 3318 C C . VAL B 1 173 ? 3.039 25.578 4.938 1 81.81 173 VAL B C 1
ATOM 3320 O O . VAL B 1 173 ? 1.828 25.797 5.02 1 81.81 173 VAL B O 1
ATOM 3323 N N . ALA B 1 174 ? 3.807 26.25 4.289 1 79.38 174 ALA B N 1
ATOM 3324 C CA . ALA B 1 174 ? 3.324 27.438 3.594 1 79.38 174 ALA B CA 1
ATOM 3325 C C . ALA B 1 174 ? 2.305 27.078 2.52 1 79.38 174 ALA B C 1
ATOM 3327 O O . ALA B 1 174 ? 1.338 27.812 2.295 1 79.38 174 ALA B O 1
ATOM 3328 N N . LEU B 1 175 ? 2.5 25.969 1.925 1 75.38 175 LEU B N 1
ATOM 3329 C CA . LEU B 1 175 ? 1.577 25.5 0.894 1 75.38 175 LEU B CA 1
ATOM 3330 C C . LEU B 1 175 ? 0.274 25.016 1.514 1 75.38 175 LEU B C 1
ATOM 3332 O O . LEU B 1 175 ? -0.807 25.266 0.976 1 75.38 175 LEU B O 1
ATOM 3336 N N . GLU B 1 176 ? 0.353 24.359 2.66 1 72.81 176 GLU B N 1
ATOM 3337 C CA . GLU B 1 176 ? -0.814 23.828 3.354 1 72.81 176 GLU B CA 1
ATOM 3338 C C . GLU B 1 176 ? -1.653 24.938 3.969 1 72.81 176 GLU B C 1
ATOM 3340 O O . GLU B 1 176 ? -2.879 24.828 4.039 1 72.81 176 GLU B O 1
ATOM 3345 N N . ASN B 1 177 ? -1.033 25.969 4.469 1 63.94 177 ASN B N 1
ATOM 3346 C CA . ASN B 1 177 ? -1.706 27.125 5.066 1 63.94 177 ASN B CA 1
ATOM 3347 C C . ASN B 1 177 ? -2.537 27.875 4.039 1 63.94 177 ASN B C 1
ATOM 3349 O O . ASN B 1 177 ? -3.564 28.469 4.379 1 63.94 177 ASN B O 1
ATOM 3353 N N . GLY B 1 178 ? -2.064 27.844 2.904 1 56.44 178 GLY B N 1
ATOM 3354 C CA . GLY B 1 178 ? -2.883 28.453 1.868 1 56.44 178 GLY B CA 1
ATOM 3355 C C . GLY B 1 178 ? -4.27 27.844 1.77 1 56.44 178 GLY B C 1
ATOM 3356 O O . GLY B 1 178 ? -5.246 28.562 1.505 1 56.44 178 GLY B O 1
ATOM 3357 N N . HIS B 1 179 ? -4.391 26.547 2.154 1 60.22 179 HIS B N 1
ATOM 3358 C CA . HIS B 1 179 ? -5.684 25.875 2.16 1 60.22 179 HIS B CA 1
ATOM 3359 C C . HIS B 1 179 ? -6.578 26.406 3.273 1 60.22 179 HIS B C 1
ATOM 3361 O O . HIS B 1 179 ? -7.773 26.641 3.061 1 60.22 179 HIS B O 1
ATOM 3367 N N . MET B 1 180 ? -6.008 26.656 4.34 1 55.97 180 MET B N 1
ATOM 3368 C CA . MET B 1 180 ? -6.738 27.188 5.488 1 55.97 180 MET B CA 1
ATOM 3369 C C . MET B 1 180 ? -7.16 28.625 5.242 1 55.97 180 MET B C 1
ATOM 3371 O O . MET B 1 180 ? -8.281 29.016 5.566 1 55.97 180 MET B O 1
ATOM 3375 N N . GLN B 1 181 ? -6.25 29.328 4.691 1 50.44 181 GLN B N 1
ATOM 3376 C CA . GLN B 1 181 ? -6.496 30.734 4.449 1 50.44 181 GLN B CA 1
ATOM 3377 C C . GLN B 1 181 ? -7.582 30.938 3.395 1 50.44 181 GLN B C 1
ATOM 3379 O O . GLN B 1 181 ? -8.32 31.922 3.428 1 50.44 181 GLN B O 1
ATOM 3384 N N . ASN B 1 182 ? -7.641 29.984 2.572 1 52.91 182 ASN B N 1
ATOM 3385 C CA . ASN B 1 182 ? -8.578 30.203 1.475 1 52.91 182 ASN B CA 1
ATOM 3386 C C . ASN B 1 182 ? -10.008 29.859 1.886 1 52.91 182 ASN B C 1
ATOM 3388 O O . ASN B 1 182 ? -10.906 29.812 1.042 1 52.91 182 ASN B O 1
ATOM 3392 N N . GLY B 1 183 ? -10.086 29.781 3.234 1 58.75 183 GLY B N 1
ATOM 3393 C CA . GLY B 1 183 ? -11.469 29.656 3.67 1 58.75 183 GLY B CA 1
ATOM 3394 C C . GLY B 1 183 ? -12.031 28.266 3.453 1 58.75 183 GLY B C 1
ATOM 3395 O O . GLY B 1 183 ? -13.242 28.078 3.344 1 58.75 183 GLY B O 1
ATOM 3396 N N . GLU B 1 184 ? -11.148 27.359 3.293 1 69.25 184 GLU B N 1
ATOM 3397 C CA . GLU B 1 184 ? -11.609 26 3.014 1 69.25 184 GLU B CA 1
ATOM 3398 C C . GLU B 1 184 ? -12.461 25.453 4.156 1 69.25 184 GLU B C 1
ATOM 3400 O O . GLU B 1 184 ? -13.492 24.828 3.922 1 69.25 184 GLU B O 1
ATOM 3405 N N . HIS B 1 185 ? -12.109 25.859 5.34 1 75.44 185 HIS B N 1
ATOM 3406 C CA . HIS B 1 185 ? -12.898 25.406 6.48 1 75.44 185 HIS B CA 1
ATOM 3407 C C . HIS B 1 185 ? -14.297 26.031 6.461 1 75.44 185 HIS B C 1
ATOM 3409 O O . HIS B 1 185 ? -15.281 25.344 6.734 1 75.44 185 HIS B O 1
ATOM 3415 N N . ALA B 1 186 ? -14.219 27.25 6.094 1 74.62 186 ALA B N 1
ATOM 3416 C CA . ALA B 1 186 ? -15.508 27.938 6.059 1 74.62 186 ALA B CA 1
ATOM 3417 C C . ALA B 1 186 ? -16.438 27.312 5.027 1 74.62 186 ALA B C 1
ATOM 3419 O O . ALA B 1 186 ? -17.641 27.172 5.266 1 74.62 186 ALA B O 1
ATOM 3420 N N . GLN B 1 187 ? -15.867 26.969 3.996 1 81.38 187 GLN B N 1
ATOM 3421 C CA . GLN B 1 187 ? -16.656 26.359 2.934 1 81.38 187 GLN B CA 1
ATOM 3422 C C . GLN B 1 187 ? -17.141 24.969 3.34 1 81.38 187 GLN B C 1
ATOM 3424 O O . GLN B 1 187 ? -18.219 24.547 2.934 1 81.38 187 GLN B O 1
ATOM 3429 N N . LEU B 1 188 ? -16.453 24.328 4.145 1 89.06 188 LEU B N 1
ATOM 3430 C CA . LEU B 1 188 ? -16.828 23 4.609 1 89.06 188 LEU B CA 1
ATOM 3431 C C . LEU B 1 188 ? -17.953 23.078 5.629 1 89.06 188 LEU B C 1
ATOM 3433 O O . LEU B 1 188 ? -18.859 22.25 5.625 1 89.06 188 LEU B O 1
ATOM 3437 N N . ILE B 1 189 ? -17.859 24.125 6.41 1 88.88 189 ILE B N 1
ATOM 3438 C CA . ILE B 1 189 ? -18.828 24.297 7.492 1 88.88 189 ILE B CA 1
ATOM 3439 C C . ILE B 1 189 ? -20.234 24.391 6.914 1 88.88 189 ILE B C 1
ATOM 3441 O O . ILE B 1 189 ? -21.188 23.906 7.523 1 88.88 189 ILE B O 1
ATOM 3445 N N . GLY B 1 190 ? -20.312 24.875 5.762 1 89.62 190 GLY B N 1
ATOM 3446 C CA . GLY B 1 190 ? -21.609 25.109 5.152 1 89.62 190 GLY B CA 1
ATOM 3447 C C . GLY B 1 190 ? -22.25 23.859 4.59 1 89.62 190 GLY B C 1
ATOM 3448 O O . GLY B 1 190 ? -23.422 23.875 4.203 1 89.62 190 GLY B O 1
ATOM 3449 N N . ILE B 1 191 ? -21.594 22.766 4.566 1 94 191 ILE B N 1
ATOM 3450 C CA . ILE B 1 191 ? -22.141 21.516 4.039 1 94 191 ILE B CA 1
ATOM 3451 C C . ILE B 1 191 ? -23.078 20.891 5.066 1 94 191 ILE B C 1
ATOM 3453 O O . ILE B 1 191 ? -22.672 20.562 6.18 1 94 191 ILE B O 1
ATOM 3457 N N . GLU B 1 192 ? -24.312 20.719 4.668 1 94.81 192 GLU B N 1
ATOM 3458 C CA . GLU B 1 192 ? -25.281 20.094 5.562 1 94.81 192 GLU B CA 1
ATOM 3459 C C . GLU B 1 192 ? -25.25 18.578 5.445 1 94.81 192 GLU B C 1
ATOM 3461 O O . GLU B 1 192 ? -25.234 18.031 4.34 1 94.81 192 GLU B O 1
ATOM 3466 N N . LEU B 1 193 ? -25.234 17.938 6.617 1 97.19 193 LEU B N 1
ATOM 3467 C CA . LEU B 1 193 ? -25.234 16.484 6.672 1 97.19 193 LEU B CA 1
ATOM 3468 C C . LEU B 1 193 ? -26.438 15.961 7.43 1 97.19 193 LEU B C 1
ATOM 3470 O O . LEU B 1 193 ? -26.812 16.5 8.477 1 97.19 193 LEU B O 1
ATOM 3474 N N . ASP B 1 194 ? -27.078 14.96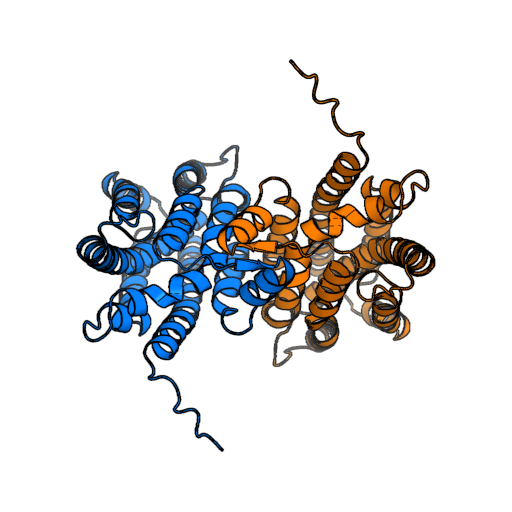9 6.844 1 97.19 194 ASP B N 1
ATOM 3475 C CA . ASP B 1 194 ? -28.078 14.281 7.672 1 97.19 194 ASP B CA 1
ATOM 3476 C C . ASP B 1 194 ? -27.406 13.422 8.734 1 97.19 194 ASP B C 1
ATOM 3478 O O . ASP B 1 194 ? -26.172 13.32 8.773 1 97.19 194 ASP B O 1
ATOM 3482 N N . ALA B 1 195 ? -28.125 12.891 9.602 1 97.69 195 ALA B N 1
ATOM 3483 C CA . ALA B 1 195 ? -27.609 12.188 10.773 1 97.69 195 ALA B CA 1
ATOM 3484 C C . ALA B 1 195 ? -26.766 10.992 10.359 1 97.69 195 ALA B C 1
ATOM 3486 O O . ALA B 1 195 ? -25.703 10.742 10.945 1 97.69 195 ALA B O 1
ATOM 3487 N N . ALA B 1 196 ? -27.219 10.258 9.398 1 97.75 196 ALA B N 1
ATOM 3488 C CA . ALA B 1 196 ? -26.5 9.062 8.953 1 97.75 196 ALA B CA 1
ATOM 3489 C C . ALA B 1 196 ? -25.141 9.43 8.352 1 97.75 196 ALA B C 1
ATOM 3491 O O . ALA B 1 196 ? -24.125 8.797 8.672 1 97.75 196 ALA B O 1
ATOM 3492 N N . LYS B 1 197 ? -25.141 10.43 7.527 1 97.88 197 LYS B N 1
ATOM 3493 C CA . LYS B 1 197 ? -23.906 10.891 6.902 1 97.88 197 LYS B CA 1
ATOM 3494 C C . LYS B 1 197 ? -22.938 11.461 7.941 1 97.88 197 LYS B C 1
ATOM 3496 O O . LYS B 1 197 ? -21.734 11.258 7.852 1 97.88 197 LYS B O 1
ATOM 3501 N N . ARG B 1 198 ? -23.453 12.156 8.891 1 98.19 198 ARG B N 1
ATOM 3502 C CA . ARG B 1 198 ? -22.625 12.703 9.969 1 98.19 198 ARG B CA 1
ATOM 3503 C C . ARG B 1 198 ? -21.938 11.586 10.75 1 98.19 198 ARG B C 1
ATOM 3505 O O . ARG B 1 198 ? -20.734 11.664 11.023 1 98.19 198 ARG B O 1
ATOM 3512 N N . ARG B 1 199 ? -22.672 10.633 11.078 1 98.31 199 ARG B N 1
ATOM 3513 C CA . ARG B 1 199 ? -22.125 9.492 11.812 1 98.31 199 ARG B CA 1
ATOM 3514 C C . ARG B 1 199 ? -21.031 8.805 11 1 98.31 199 ARG B C 1
ATOM 3516 O O . ARG B 1 199 ? -20 8.422 11.547 1 98.31 199 ARG B O 1
ATOM 3523 N N . ARG B 1 200 ? -21.281 8.68 9.773 1 98.19 200 ARG B N 1
ATOM 3524 C CA . ARG B 1 200 ? -20.312 8.039 8.891 1 98.19 200 ARG B CA 1
ATOM 3525 C C . ARG B 1 200 ? -19.031 8.859 8.805 1 98.19 200 ARG B C 1
ATOM 3527 O O . ARG B 1 200 ? -17.938 8.32 8.898 1 98.19 200 ARG B O 1
ATOM 3534 N N . CYS B 1 201 ? -19.156 10.133 8.617 1 98.5 201 CYS B N 1
ATOM 3535 C CA . CYS B 1 201 ? -17.984 11.008 8.555 1 98.5 201 CYS B CA 1
ATOM 3536 C C . CYS B 1 201 ? -17.203 10.953 9.852 1 98.5 201 CYS B C 1
ATOM 3538 O O . CYS B 1 201 ? -15.969 10.875 9.828 1 98.5 201 CYS B O 1
ATOM 3540 N N . VAL B 1 202 ? -17.891 10.969 10.961 1 98.81 202 VAL B N 1
ATOM 3541 C CA . VAL B 1 202 ? -17.234 10.914 12.266 1 98.81 202 VAL B CA 1
ATOM 3542 C C . VAL B 1 202 ? -16.469 9.602 12.391 1 98.81 202 VAL B C 1
ATOM 3544 O O . VAL B 1 202 ? -15.32 9.586 12.859 1 98.81 202 VAL B O 1
ATOM 3547 N N . ALA B 1 203 ? -17.062 8.531 11.961 1 98.56 203 ALA B N 1
ATOM 3548 C CA . ALA B 1 203 ? -16.406 7.227 12.023 1 98.56 203 ALA B CA 1
ATOM 3549 C C . ALA B 1 203 ? -15.164 7.188 11.148 1 98.56 203 ALA B C 1
ATOM 3551 O O . ALA B 1 203 ? -14.141 6.613 11.531 1 98.56 203 ALA B O 1
ATOM 3552 N N . LEU B 1 204 ? -15.258 7.762 9.984 1 98.69 204 LEU B N 1
ATOM 3553 C CA . LEU B 1 204 ? -14.117 7.816 9.078 1 98.69 204 LEU B CA 1
ATOM 3554 C C . LEU B 1 204 ? -12.992 8.648 9.672 1 98.69 204 LEU B C 1
ATOM 3556 O O . LEU B 1 204 ? -11.82 8.266 9.602 1 98.69 204 LEU B O 1
ATOM 3560 N N . VAL B 1 205 ? -13.336 9.75 10.25 1 98.75 205 VAL B N 1
ATOM 3561 C CA . VAL B 1 205 ? -12.359 10.609 10.914 1 98.75 205 VAL B CA 1
ATOM 3562 C C . VAL B 1 205 ? -11.672 9.844 12.039 1 98.75 205 VAL B C 1
ATOM 3564 O O . VAL B 1 205 ? -10.445 9.898 12.172 1 98.75 205 VAL B O 1
ATOM 3567 N N . ASP B 1 206 ? -12.438 9.117 12.812 1 98.88 206 ASP B N 1
ATOM 3568 C CA . ASP B 1 206 ? -11.867 8.32 13.898 1 98.88 206 ASP B CA 1
ATOM 3569 C C . ASP B 1 206 ? -10.875 7.293 13.359 1 98.88 206 ASP B C 1
ATOM 3571 O O . ASP B 1 206 ? -9.797 7.105 13.93 1 98.88 206 ASP B O 1
ATOM 3575 N N . ARG B 1 207 ? -11.211 6.66 12.281 1 98.62 207 ARG B N 1
ATOM 3576 C CA . ARG B 1 207 ? -10.336 5.664 11.68 1 98.62 207 ARG B CA 1
ATOM 3577 C C . ARG B 1 207 ? -9.016 6.297 11.242 1 98.62 207 ARG B C 1
ATOM 3579 O O . ARG B 1 207 ? -7.949 5.707 11.414 1 98.62 207 ARG B O 1
ATOM 3586 N N . VAL B 1 208 ? -9.125 7.48 10.648 1 98.81 208 VAL B N 1
ATOM 3587 C CA . VAL B 1 208 ? -7.93 8.188 10.195 1 98.81 208 VAL B CA 1
ATOM 3588 C C . VAL B 1 208 ? -7.016 8.469 11.391 1 98.81 208 VAL B C 1
ATOM 3590 O O . VAL B 1 208 ? -5.844 8.086 11.383 1 98.81 208 VAL B O 1
ATOM 3593 N N . PHE B 1 209 ? -7.559 9.078 12.43 1 98.88 209 PHE B N 1
ATOM 3594 C CA . PHE B 1 209 ? -6.75 9.453 13.578 1 98.88 209 PHE B CA 1
ATOM 3595 C C . PHE B 1 209 ? -6.207 8.219 14.289 1 98.88 209 PHE B C 1
ATOM 3597 O O . PHE B 1 209 ? -5.078 8.219 14.781 1 98.88 209 PHE B O 1
ATOM 3604 N N . ASP B 1 210 ? -6.996 7.152 14.352 1 98.81 210 ASP B N 1
ATOM 3605 C CA . ASP B 1 210 ? -6.535 5.926 14.992 1 98.81 210 ASP B CA 1
ATOM 3606 C C . ASP B 1 210 ? -5.352 5.324 14.234 1 98.81 210 ASP B C 1
ATOM 3608 O O . ASP B 1 210 ? -4.41 4.816 14.844 1 98.81 210 ASP B O 1
ATOM 3612 N N . ALA B 1 211 ? -5.406 5.352 12.938 1 98.69 211 ALA B N 1
ATOM 3613 C CA . ALA B 1 211 ? -4.312 4.824 12.125 1 98.69 211 ALA B CA 1
ATOM 3614 C C . ALA B 1 211 ? -3.041 5.645 12.32 1 98.69 211 ALA B C 1
ATOM 3616 O O . ALA B 1 211 ? -1.957 5.086 12.508 1 98.69 211 ALA B O 1
ATOM 3617 N N . PHE B 1 212 ? -3.184 6.945 12.305 1 98.94 212 PHE B N 1
ATOM 3618 C CA . PHE B 1 212 ? -2.031 7.812 12.523 1 98.94 212 PHE B CA 1
ATOM 3619 C C . PHE B 1 212 ? -1.498 7.66 13.938 1 98.94 212 PHE B C 1
ATOM 3621 O O . PHE B 1 212 ? -0.286 7.699 14.164 1 98.94 212 PHE B O 1
ATOM 3628 N N . ASP B 1 213 ? -2.43 7.543 14.852 1 98.81 213 ASP B N 1
ATOM 3629 C CA . ASP B 1 213 ? -2.031 7.332 16.234 1 98.81 213 ASP B CA 1
ATOM 3630 C C . ASP B 1 213 ? -1.121 6.113 16.375 1 98.81 213 ASP B C 1
ATOM 3632 O O . ASP B 1 213 ? -0.047 6.195 16.969 1 98.81 213 ASP B O 1
ATOM 3636 N N . ALA B 1 214 ? -1.506 5.016 15.805 1 98.69 214 ALA B N 1
ATOM 3637 C CA . ALA B 1 214 ? -0.714 3.791 15.859 1 98.69 214 ALA B CA 1
ATOM 3638 C C . ALA B 1 214 ? 0.665 4 15.242 1 98.69 214 ALA B C 1
ATOM 3640 O O . ALA B 1 214 ? 1.671 3.531 15.781 1 98.69 214 ALA B O 1
ATOM 3641 N N . TRP B 1 215 ? 0.711 4.68 14.188 1 98.81 215 TRP B N 1
ATOM 3642 C CA . TRP B 1 215 ? 1.984 4.957 13.531 1 98.81 215 TRP B CA 1
ATOM 3643 C C . TRP B 1 215 ? 2.885 5.805 14.43 1 98.81 215 TRP B C 1
ATOM 3645 O O . TRP B 1 215 ? 4.098 5.594 14.469 1 98.81 215 TRP B O 1
ATOM 3655 N N . THR B 1 216 ? 2.311 6.809 15.117 1 98.81 216 THR B N 1
ATOM 3656 C CA . THR B 1 216 ? 3.135 7.711 15.914 1 98.81 216 THR B CA 1
ATOM 3657 C C . THR B 1 216 ? 3.891 6.941 16.984 1 98.81 216 THR B C 1
ATOM 3659 O O . THR B 1 216 ? 5.008 7.312 17.359 1 98.81 216 THR B O 1
ATOM 3662 N N . HIS B 1 217 ? 3.342 5.867 17.516 1 98.69 217 HIS B N 1
ATOM 3663 C CA . HIS B 1 217 ? 4.051 5.066 18.5 1 98.69 217 HIS B CA 1
ATOM 3664 C C . HIS B 1 217 ? 5.262 4.371 17.891 1 98.69 217 HIS B C 1
ATOM 3666 O O . HIS B 1 217 ? 6.305 4.238 18.531 1 98.69 217 HIS B O 1
ATOM 3672 N N . GLU B 1 218 ? 5.098 3.908 16.688 1 98.56 218 GLU B N 1
ATOM 3673 C CA . GLU B 1 218 ? 6.219 3.352 15.945 1 98.56 218 GLU B CA 1
ATOM 3674 C C . GLU B 1 218 ? 7.312 4.395 15.727 1 98.56 218 GLU B C 1
ATOM 3676 O O . GLU B 1 218 ? 8.492 4.121 15.945 1 98.56 218 GLU B O 1
ATOM 3681 N N . ALA B 1 219 ? 6.914 5.609 15.359 1 98.69 219 ALA B N 1
ATOM 3682 C CA . ALA B 1 219 ? 7.859 6.695 15.117 1 98.69 219 ALA B CA 1
ATOM 3683 C C . ALA B 1 219 ? 8.578 7.102 16.406 1 98.69 219 ALA B C 1
ATOM 3685 O O . ALA B 1 219 ? 9.789 7.336 16.391 1 98.69 219 ALA B O 1
ATOM 3686 N N . ALA B 1 220 ? 7.832 7.164 17.453 1 98.5 220 ALA B N 1
ATOM 3687 C CA . ALA B 1 220 ? 8.422 7.504 18.75 1 98.5 220 ALA B CA 1
ATOM 3688 C C . ALA B 1 220 ? 9.461 6.465 19.172 1 98.5 220 ALA B C 1
ATOM 3690 O O . ALA B 1 220 ? 10.516 6.809 19.703 1 98.5 220 ALA B O 1
ATOM 3691 N N . ARG B 1 221 ? 9.156 5.199 18.953 1 97.69 221 ARG B N 1
ATOM 3692 C CA . ARG B 1 221 ? 10.094 4.133 19.297 1 97.69 221 ARG B CA 1
ATOM 3693 C C . ARG B 1 221 ? 11.383 4.266 18.484 1 97.69 221 ARG B C 1
ATOM 3695 O O . ARG B 1 221 ? 12.477 3.982 19 1 97.69 221 ARG B O 1
ATOM 3702 N N . GLU B 1 222 ? 11.234 4.676 17.266 1 97.25 222 GLU B N 1
ATOM 3703 C CA . GLU B 1 222 ? 12.414 4.883 16.422 1 97.25 222 GLU B CA 1
ATOM 3704 C C . GLU B 1 222 ? 13.312 5.977 17 1 97.25 222 GLU B C 1
ATOM 3706 O O . GLU B 1 222 ? 14.531 5.824 17.031 1 97.25 222 GLU B O 1
ATOM 3711 N N . ILE B 1 223 ? 12.727 7.066 17.422 1 97.94 223 ILE B N 1
ATOM 3712 C CA . ILE B 1 223 ? 13.492 8.148 18.031 1 97.94 223 ILE B CA 1
ATOM 3713 C C . ILE B 1 223 ? 14.164 7.641 19.312 1 97.94 223 ILE B C 1
ATOM 3715 O O . ILE B 1 223 ? 15.336 7.93 19.562 1 97.94 223 ILE B O 1
ATOM 3719 N N . GLY B 1 224 ? 13.383 6.879 20.078 1 97.19 224 GLY B N 1
ATOM 3720 C CA . GLY B 1 224 ? 13.953 6.301 21.281 1 97.19 224 GLY B CA 1
ATOM 3721 C C . GLY B 1 224 ? 15.172 5.43 21.016 1 97.19 224 GLY B C 1
ATOM 3722 O O . GLY B 1 224 ? 16.156 5.484 21.75 1 97.19 224 GLY B O 1
ATOM 3723 N N . ARG B 1 225 ? 15.102 4.652 20 1 95.94 225 ARG B N 1
ATOM 3724 C CA . ARG B 1 225 ? 16.219 3.783 19.625 1 95.94 225 ARG B CA 1
ATOM 3725 C C . ARG B 1 225 ? 17.438 4.602 19.234 1 95.94 225 ARG B C 1
ATOM 3727 O O . ARG B 1 225 ? 18.562 4.242 19.578 1 95.94 225 ARG B O 1
ATOM 3734 N N . LEU B 1 226 ? 17.219 5.672 18.547 1 94.81 226 LEU B N 1
ATOM 3735 C CA . LEU B 1 226 ? 18.312 6.523 18.078 1 94.81 226 LEU B CA 1
ATOM 3736 C C . LEU B 1 226 ? 18.906 7.328 19.219 1 94.81 226 LEU B C 1
ATOM 3738 O O . LEU B 1 226 ? 20.078 7.707 19.172 1 94.81 226 LEU B O 1
ATOM 3742 N N . ALA B 1 227 ? 18.094 7.641 20.203 1 94.56 227 ALA B N 1
ATOM 3743 C CA . ALA B 1 227 ? 18.531 8.438 21.344 1 94.56 227 ALA B CA 1
ATOM 3744 C C . ALA B 1 227 ? 19.312 7.59 22.344 1 94.56 227 ALA B C 1
ATOM 3746 O O . ALA B 1 227 ? 20.031 8.117 23.188 1 94.56 227 ALA B O 1
ATOM 3747 N N . ALA B 1 228 ? 19.109 6.246 22.344 1 90.25 228 ALA B N 1
ATOM 3748 C CA . ALA B 1 228 ? 19.766 5.352 23.297 1 90.25 228 ALA B CA 1
ATOM 3749 C C . ALA B 1 228 ? 21.266 5.262 23.031 1 90.25 228 ALA B C 1
ATOM 3751 O O . ALA B 1 228 ? 21.703 5.246 21.875 1 90.25 228 ALA B O 1
ATOM 3752 N N . PRO B 1 229 ? 22.094 5.406 24.141 1 79.38 229 PRO B N 1
ATOM 3753 C CA . PRO B 1 229 ? 23.531 5.25 23.984 1 79.38 229 PRO B CA 1
ATOM 3754 C C . PRO B 1 229 ? 23.922 3.902 23.375 1 79.38 229 PRO B C 1
ATOM 3756 O O . PRO B 1 229 ? 23.203 2.916 23.547 1 79.38 229 PRO B O 1
ATOM 3759 N N . PRO B 1 230 ? 24.938 3.971 22.453 1 72.19 230 PRO B N 1
ATOM 3760 C CA . PRO B 1 230 ? 25.328 2.701 21.844 1 72.19 230 PRO B CA 1
ATOM 3761 C C . PRO B 1 230 ? 25.594 1.608 22.875 1 72.19 230 PRO B C 1
ATOM 3763 O O . PRO B 1 230 ? 26.109 1.893 23.969 1 72.19 230 PRO B O 1
ATOM 3766 N N . ALA B 1 231 ? 24.875 0.633 22.734 1 56.47 231 ALA B N 1
ATOM 3767 C CA . ALA B 1 231 ? 25.109 -0.496 23.625 1 56.47 231 ALA B CA 1
ATOM 3768 C C . ALA B 1 231 ? 26.594 -0.826 23.719 1 56.47 231 ALA B C 1
ATOM 3770 O O . ALA B 1 231 ? 27.281 -0.891 22.688 1 56.47 231 ALA B O 1
ATOM 3771 N N . LEU B 1 232 ? 27.328 -0.683 24.875 1 48.56 232 LEU B N 1
ATOM 3772 C CA . LEU B 1 23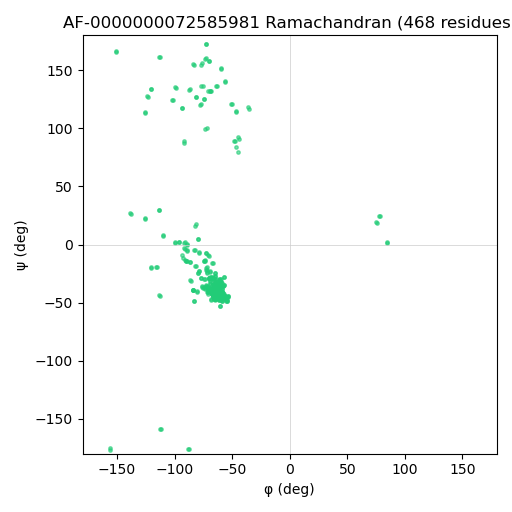2 ? 28.703 -1.128 25.125 1 48.56 232 LEU B CA 1
ATOM 3773 C C . LEU B 1 232 ? 28.906 -2.547 24.594 1 48.56 232 LEU B C 1
ATOM 3775 O O . LEU B 1 232 ? 28.156 -3.461 24.953 1 48.56 232 LEU B O 1
ATOM 3779 N N . GLN B 1 233 ? 29.297 -2.697 23.438 1 43.41 233 GLN B N 1
ATOM 3780 C CA . GLN B 1 233 ? 29.766 -4.035 23.078 1 43.41 233 GLN B CA 1
ATOM 3781 C C . GLN B 1 233 ? 30.672 -4.609 24.156 1 43.41 233 GLN B C 1
ATOM 3783 O O . GLN B 1 233 ? 31.75 -4.066 24.422 1 43.41 233 GLN B O 1
ATOM 3788 N N . GLU B 1 234 ? 30.094 -5.113 25.219 1 37.97 234 GLU B N 1
ATOM 3789 C CA . GLU B 1 234 ? 30.969 -5.867 26.109 1 37.97 234 GLU B CA 1
ATOM 3790 C C . GLU B 1 234 ? 31.828 -6.867 25.328 1 37.97 234 GLU B C 1
ATOM 3792 O O . GLU B 1 234 ? 31.297 -7.691 24.578 1 37.97 234 GLU B O 1
ATOM 3797 N N . THR B 1 235 ? 32.969 -6.324 24.922 1 39.75 235 THR B N 1
ATOM 3798 C CA . THR B 1 235 ? 34 -7.285 24.516 1 39.75 235 THR B CA 1
ATOM 3799 C C . THR B 1 235 ? 33.938 -8.531 25.391 1 39.75 235 THR B C 1
ATOM 3801 O O . THR B 1 235 ? 34.031 -8.438 26.609 1 39.75 235 THR B O 1
ATOM 3804 N N . PRO B 1 236 ? 33.625 -9.555 24.641 1 34 236 PRO B N 1
ATOM 3805 C CA . PRO B 1 236 ? 33.844 -10.719 25.5 1 34 236 PRO B CA 1
ATOM 3806 C C . PRO B 1 236 ? 35.281 -10.789 26.047 1 34 236 PRO B C 1
ATOM 3808 O O . PRO B 1 236 ? 36.219 -10.273 25.406 1 34 236 PRO B O 1
#

Nearest PDB structures (foldseek):
  8tww-assembly1_B  TM=9.606E-01  e=3.739E-12  Aetokthonos hydrillicola
  8ji4-assembly1_A  TM=9.563E-01  e=8.923E-12  Aetokthonos hydrillicola Thurmond2011
  8zvh-assembly1_A  TM=9.602E-01  e=1.158E-11  Aetokthonos hydrillicola Thurmond2011
  8zvh-assembly1_B  TM=9.603E-01  e=1.504E-11  Aetokthonos hydrillicola Thurmond2011
  8twt-assembly1_B  TM=9.298E-01  e=8.180E-12  Aetokthonos hydrillicola

InterPro domains:
  IPR016084 Haem oxygenase-like, multi-helical [G3DSA:1.20.910.10] (7-228)

Foldseek 3Di:
DQVLVVLLVVLLVVLLPALLNVLLVPPVDALCLNCVLLVLLLLLLLCLLVCLPPQLQDPPAPDVLSVVSNVVSVLRNPLSVLSVVLCVVSVNDDDDDPVVVVCSNCDPLNVLSVVLSVLSSVLRRPDHSLLSVLLVVSLLSSVVSQLVSLQVSQVVVCVVPVDHRCSSHDVVVVSSVVCVVVCVVVVSNPDDDDPVRSVSSNVSSVSNSVSVSSNSVSSSVSSVVSPDPPDPPPDD/DQVLVVLLVVLLVVLLPALLNVLLVPPVDALCLNCVLLVLLLLLLLCLLVCLPPQLQDPPAPDPLSVVSNVVSVLSNPLSVLSVVLCVVSVNDDDDDPVVVVCSNCDPLNVLSVVLSVLSSVLRRPDHSLLSVLLVVSLLSSVVSQLVSLQVSQVVVCVVPVDHRCSSHDVVVVSSVVCVVVCVVVVSNPDDDDPVRSVSSNVSSVSNSVSVSSNSVSSSVSSVVSPDDPDPPPPD

Organism: Burkholderia pseudomallei (strain K96243) (NCBI:txid272560)

pLDDT: mean 93.53, std 11.56, range [31.97, 98.94]